Protein AF-A0A804ISA5-F1 (afdb_monomer_lite)

pLDDT: mean 75.14, std 22.63, range [24.62, 97.81]

Foldseek 3Di:
DDDDDDPDDPDPPDDPVVVVVVVVVVVVVVVVQVQWDWDDDPPAIFIARLLVRDTHRDPVSVVVVCPDPVNVLLVVLCVQFAVFPDHDPFFQSHNHDDPPPPPCPVPPPDDDDDDDDDDDDDDDDDDDDDDDQDLDPPPDFWAWAFQAQFAHDGGTFIWGFFAKWFWKWKWWQDPVDNDIDTFKIKTFGPTHPCVVCCVVPVFPAAAQKAKEKEFDDCGTQDHDDPPPDDDPDPDRDHRGIWIFMARSSQSYTLCCLVDNNNHGDTHRPQLLRLLQRLLVVQCVVVVVVVVPDDDDPVCVVVVQATRPGRGDLPRRGGSPPPPDPDGDDRSHDVVVSVVSSVQSVVQQVVCSNPNDRDSGHMGIGGHDDPDDPPTDMDMGTDHMHTYIYGDPPPDD

Structure (mmCIF, N/CA/C/O backbone):
data_AF-A0A804ISA5-F1
#
_entry.id   AF-A0A804ISA5-F1
#
loop_
_atom_site.group_PDB
_atom_site.id
_atom_site.type_symbol
_atom_site.label_atom_id
_atom_site.label_alt_id
_atom_site.label_comp_id
_atom_site.label_asym_id
_atom_site.label_entity_id
_atom_site.label_seq_id
_atom_site.pdbx_PDB_ins_code
_atom_site.Cartn_x
_atom_site.Cartn_y
_atom_site.Cartn_z
_atom_site.occupancy
_atom_site.B_iso_or_equiv
_atom_site.auth_seq_id
_atom_site.auth_comp_id
_atom_site.auth_asym_id
_atom_site.auth_atom_id
_atom_site.pdbx_PDB_model_num
ATOM 1 N N . MET A 1 1 ? -34.799 -19.042 -52.349 1.00 34.47 1 MET A N 1
ATOM 2 C CA . MET A 1 1 ? -33.355 -19.333 -52.238 1.00 34.47 1 MET A CA 1
ATOM 3 C C . MET A 1 1 ? -32.809 -18.493 -51.102 1.00 34.47 1 MET A C 1
ATOM 5 O O . MET A 1 1 ? -33.035 -17.293 -51.089 1.00 34.47 1 MET A O 1
ATOM 9 N N . ILE A 1 2 ? -32.229 -19.155 -50.106 1.00 33.44 2 ILE A N 1
ATOM 10 C CA . ILE A 1 2 ? -31.793 -18.589 -48.827 1.00 33.44 2 ILE A CA 1
ATOM 11 C C . ILE A 1 2 ? -30.386 -18.013 -49.010 1.00 33.44 2 ILE A C 1
ATOM 13 O O . ILE A 1 2 ? -29.462 -18.760 -49.329 1.00 33.44 2 ILE A O 1
ATOM 17 N N . GLY A 1 3 ? -30.224 -16.706 -48.801 1.00 30.75 3 GLY A N 1
ATOM 18 C CA . GLY A 1 3 ? -28.917 -16.074 -48.639 1.00 30.75 3 GLY A CA 1
ATOM 19 C C . GLY A 1 3 ? -28.395 -16.344 -47.230 1.00 30.75 3 GLY A C 1
ATOM 20 O O . GLY A 1 3 ? -28.903 -15.789 -46.261 1.00 30.75 3 GLY A O 1
ATOM 21 N N . ARG A 1 4 ? -27.412 -17.240 -47.110 1.00 35.12 4 ARG A N 1
ATOM 22 C CA . ARG A 1 4 ? -26.600 -17.407 -45.898 1.00 35.12 4 ARG A CA 1
ATOM 23 C C . ARG A 1 4 ? -25.510 -16.339 -45.911 1.00 35.12 4 ARG A C 1
ATOM 25 O O . ARG A 1 4 ? -24.506 -16.515 -46.591 1.00 35.12 4 ARG A O 1
ATOM 32 N N . GLU A 1 5 ? -25.681 -15.274 -45.139 1.00 32.94 5 GLU A N 1
ATOM 33 C CA . GLU A 1 5 ? -24.549 -14.444 -44.727 1.00 32.94 5 GLU A CA 1
ATOM 34 C C . GLU A 1 5 ? -23.906 -15.077 -43.490 1.00 32.94 5 GLU A C 1
ATOM 36 O O . GLU A 1 5 ? -24.497 -15.205 -42.417 1.00 32.94 5 GLU A O 1
ATOM 41 N N . SER A 1 6 ? -22.687 -15.566 -43.687 1.00 31.91 6 SER A N 1
ATOM 42 C CA . SER A 1 6 ? -21.824 -16.137 -42.666 1.00 31.91 6 SER A CA 1
ATOM 43 C C . SER A 1 6 ? -21.342 -15.048 -41.706 1.00 31.91 6 SER A C 1
ATOM 45 O O . SER A 1 6 ? -20.479 -14.242 -42.055 1.00 31.91 6 SER A O 1
ATOM 47 N N . ASN A 1 7 ? -21.851 -15.070 -40.472 1.00 32.19 7 ASN A N 1
ATOM 48 C CA . ASN A 1 7 ? -21.238 -14.405 -39.322 1.00 32.19 7 ASN A CA 1
ATOM 49 C C . ASN A 1 7 ? -19.892 -15.081 -39.005 1.00 32.19 7 ASN A C 1
ATOM 51 O O . ASN A 1 7 ? -19.814 -16.006 -38.194 1.00 32.19 7 ASN A O 1
ATOM 55 N N . LEU A 1 8 ? -18.823 -14.633 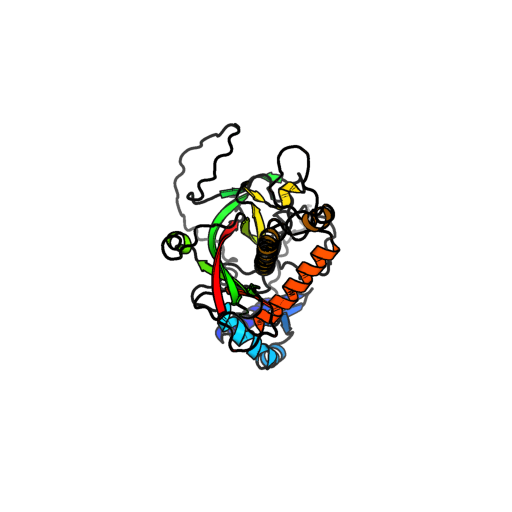-39.663 1.00 35.69 8 LEU A N 1
ATOM 56 C CA . LEU A 1 8 ? -17.456 -14.925 -39.244 1.00 35.69 8 LEU A CA 1
ATOM 57 C C . LEU A 1 8 ? -17.176 -14.126 -37.969 1.00 35.69 8 LEU A C 1
ATOM 59 O O . LEU A 1 8 ? -17.012 -12.905 -37.994 1.00 35.69 8 LEU A O 1
ATOM 63 N N . ARG A 1 9 ? -17.150 -14.841 -36.839 1.00 35.44 9 ARG A N 1
ATOM 64 C CA . ARG A 1 9 ? -16.568 -14.366 -35.582 1.00 35.44 9 ARG A CA 1
ATOM 65 C C . ARG A 1 9 ? -15.172 -13.820 -35.896 1.00 35.44 9 ARG A C 1
ATOM 67 O O . ARG A 1 9 ? -14.316 -14.566 -36.358 1.00 35.44 9 ARG A O 1
ATOM 74 N N . LYS A 1 10 ? -14.951 -12.522 -35.668 1.00 34.47 10 LYS A N 1
ATOM 75 C CA . LYS A 1 10 ? -13.607 -11.937 -35.649 1.00 34.47 10 LYS A CA 1
ATOM 76 C C . LYS A 1 10 ? -12.851 -12.562 -34.479 1.00 34.47 10 LYS A C 1
ATOM 78 O O . LYS A 1 10 ? -13.008 -12.125 -33.343 1.00 34.47 10 LYS A O 1
ATOM 83 N N . GLU A 1 11 ? -12.070 -13.596 -34.764 1.00 36.25 11 GLU A N 1
ATOM 84 C CA . GLU A 1 11 ? -10.953 -13.993 -33.913 1.00 36.25 11 GLU A CA 1
ATOM 85 C C . GLU A 1 11 ? -10.080 -12.752 -33.682 1.00 36.25 11 GLU A C 1
ATOM 87 O O . GLU A 1 11 ? -9.824 -11.971 -34.606 1.00 36.25 11 GLU A O 1
ATOM 92 N N . ALA A 1 12 ? -9.714 -12.503 -32.425 1.00 44.16 12 ALA A N 1
ATOM 93 C CA . ALA A 1 12 ? -8.903 -11.356 -32.055 1.00 44.16 12 ALA A CA 1
ATOM 94 C C . ALA A 1 12 ? -7.559 -11.452 -32.789 1.00 44.16 12 ALA A C 1
ATOM 96 O O . ALA A 1 12 ? -6.739 -12.312 -32.482 1.00 44.16 12 ALA A O 1
ATOM 97 N N . ALA A 1 13 ? -7.347 -10.594 -33.789 1.00 48.31 13 ALA A N 1
ATOM 98 C CA . ALA A 1 13 ? -6.086 -10.538 -34.512 1.00 48.31 13 ALA A CA 1
ATOM 99 C C . ALA A 1 13 ? -4.946 -10.311 -33.508 1.00 48.31 13 ALA A C 1
ATOM 101 O O . ALA A 1 13 ? -4.895 -9.273 -32.843 1.00 48.31 13 ALA A O 1
ATOM 102 N N . VAL A 1 14 ? -4.051 -11.294 -33.387 1.00 58.16 14 VAL A N 1
ATOM 103 C CA . VAL A 1 14 ? -2.863 -11.219 -32.533 1.00 58.16 14 VAL A CA 1
ATOM 104 C C . VAL A 1 14 ? -2.056 -9.991 -32.948 1.00 58.16 14 VAL A C 1
ATOM 106 O O . VAL A 1 14 ? -1.577 -9.892 -34.080 1.00 58.16 14 VAL A O 1
ATOM 109 N N . ASN A 1 15 ? -1.928 -9.019 -32.046 1.00 73.75 15 ASN A N 1
ATOM 110 C CA . ASN A 1 15 ? -1.209 -7.790 -32.338 1.00 73.75 15 ASN A CA 1
ATOM 111 C C . ASN A 1 15 ? 0.300 -8.081 -32.351 1.00 73.75 15 ASN A C 1
ATOM 113 O O . ASN A 1 15 ? 0.932 -8.186 -31.302 1.00 73.75 15 ASN A O 1
ATOM 117 N N . LEU A 1 16 ? 0.890 -8.207 -33.543 1.00 77.56 16 LEU A N 1
ATOM 118 C CA . LEU A 1 16 ? 2.320 -8.497 -33.728 1.00 77.56 16 LEU A CA 1
ATOM 119 C C . LEU A 1 16 ? 3.235 -7.526 -32.959 1.00 77.56 16 LEU A C 1
ATOM 121 O O . LEU A 1 16 ? 4.287 -7.932 -32.467 1.00 77.56 16 LEU A O 1
ATOM 125 N N . SER A 1 17 ? 2.823 -6.262 -32.799 1.00 77.69 17 SER A N 1
ATOM 126 C CA . SER A 1 17 ? 3.572 -5.271 -32.017 1.00 77.69 17 SER A CA 1
ATOM 127 C C . SER A 1 17 ? 3.585 -5.595 -30.523 1.00 77.69 17 SER A C 1
ATOM 129 O O . SER A 1 17 ? 4.571 -5.314 -29.846 1.00 77.69 17 SER A O 1
ATOM 131 N N . GLU A 1 18 ? 2.501 -6.163 -30.001 1.00 80.00 18 GLU A N 1
ATOM 132 C CA . GLU A 1 18 ? 2.393 -6.577 -28.603 1.00 80.00 18 GLU A CA 1
ATOM 133 C C . GLU A 1 18 ? 3.248 -7.814 -28.342 1.00 80.00 18 GLU A C 1
ATOM 135 O O . GLU A 1 18 ? 4.041 -7.820 -27.407 1.00 80.00 18 GLU A O 1
ATOM 140 N N . VAL A 1 19 ? 3.197 -8.803 -29.239 1.00 83.25 19 VAL A N 1
ATOM 141 C CA . VAL A 1 19 ? 4.047 -10.002 -29.160 1.00 83.25 19 VAL A CA 1
ATOM 142 C C . VAL A 1 19 ? 5.536 -9.631 -29.188 1.00 83.25 19 VAL A C 1
ATOM 144 O O . VAL A 1 19 ? 6.325 -10.146 -28.387 1.00 83.25 19 VAL A O 1
ATOM 147 N N . ALA A 1 20 ? 5.929 -8.702 -30.065 1.00 85.62 20 ALA A N 1
ATOM 148 C CA . ALA A 1 20 ? 7.300 -8.205 -30.141 1.00 85.62 20 ALA A CA 1
ATOM 149 C C . ALA A 1 20 ? 7.724 -7.493 -28.843 1.00 85.62 20 ALA A C 1
ATOM 151 O O . ALA A 1 20 ? 8.783 -7.801 -28.290 1.00 85.62 20 ALA A O 1
ATOM 152 N N . ALA A 1 21 ? 6.881 -6.598 -28.315 1.00 86.12 21 ALA A N 1
ATOM 153 C CA . ALA A 1 21 ? 7.146 -5.900 -27.058 1.00 86.12 21 ALA A CA 1
ATOM 154 C C . ALA A 1 21 ? 7.262 -6.873 -25.872 1.00 86.12 21 ALA A C 1
ATOM 156 O O . ALA A 1 21 ? 8.199 -6.765 -25.082 1.00 86.12 21 ALA A O 1
ATOM 157 N N . SER A 1 22 ? 6.369 -7.864 -25.768 1.00 87.06 22 SER A N 1
ATOM 158 C CA . SER A 1 22 ? 6.408 -8.897 -24.724 1.00 87.06 22 SER A CA 1
ATOM 159 C C . SER A 1 22 ? 7.664 -9.760 -24.811 1.00 87.06 22 SER A C 1
ATOM 161 O O . SER A 1 22 ? 8.284 -10.067 -23.792 1.00 87.06 22 SER A O 1
ATOM 163 N N . THR A 1 23 ? 8.086 -10.116 -26.025 1.00 89.25 23 THR A N 1
ATOM 164 C CA . THR A 1 23 ? 9.347 -10.837 -26.246 1.00 89.25 23 THR A CA 1
ATOM 165 C C . THR A 1 23 ? 10.539 -10.016 -25.767 1.00 89.25 23 THR A C 1
ATOM 167 O O . THR A 1 23 ? 11.439 -10.547 -25.114 1.00 89.25 23 THR A O 1
ATOM 170 N N . GLN A 1 24 ? 10.530 -8.713 -26.039 1.00 90.38 24 GLN A N 1
ATOM 171 C CA . GLN A 1 24 ? 11.601 -7.826 -25.615 1.00 90.38 24 GLN A CA 1
ATOM 172 C C . GLN A 1 24 ? 11.627 -7.625 -24.100 1.00 90.38 24 GLN A C 1
ATOM 174 O O . GLN A 1 24 ? 12.695 -7.697 -23.492 1.00 90.38 24 GLN A O 1
ATOM 179 N N . LEU A 1 25 ? 10.459 -7.466 -23.469 1.00 91.75 25 LEU A N 1
ATOM 180 C CA . LEU A 1 25 ? 10.345 -7.378 -22.014 1.00 91.75 25 LEU A CA 1
ATOM 181 C C . LEU A 1 25 ? 10.981 -8.593 -21.327 1.00 91.75 25 LEU A C 1
ATOM 183 O O . LEU A 1 25 ? 11.711 -8.434 -20.351 1.00 91.75 25 LEU A O 1
ATOM 187 N N . ARG A 1 26 ? 10.753 -9.803 -21.852 1.00 90.12 26 ARG A N 1
ATOM 188 C CA . ARG A 1 26 ? 11.353 -11.029 -21.303 1.00 90.12 26 ARG A CA 1
ATOM 189 C C . ARG A 1 26 ? 12.875 -10.985 -21.334 1.00 90.12 26 ARG A C 1
ATOM 191 O O . ARG A 1 26 ? 13.499 -11.294 -20.324 1.00 90.12 26 ARG A O 1
ATOM 198 N N . LYS A 1 27 ? 13.469 -10.550 -22.449 1.00 92.00 27 LYS A N 1
ATOM 199 C CA . LYS A 1 27 ? 14.929 -10.386 -22.564 1.00 92.00 27 LYS A CA 1
ATOM 200 C C . LYS A 1 27 ? 15.459 -9.356 -21.567 1.00 92.00 27 LYS A C 1
ATOM 202 O O . LYS A 1 27 ? 16.447 -9.615 -20.892 1.00 92.00 27 LYS A O 1
ATOM 207 N N . ILE A 1 28 ? 14.775 -8.219 -21.430 1.00 92.19 28 ILE A N 1
ATOM 208 C CA . ILE A 1 28 ? 15.120 -7.174 -20.455 1.00 92.19 28 ILE A CA 1
ATOM 209 C C . ILE A 1 28 ? 15.079 -7.736 -19.025 1.00 92.19 28 ILE A C 1
ATOM 211 O O . ILE A 1 28 ? 16.024 -7.567 -18.259 1.00 92.19 28 ILE A O 1
ATOM 215 N N . ARG A 1 29 ? 14.032 -8.477 -18.654 1.00 90.19 29 ARG A N 1
ATOM 216 C CA . ARG A 1 29 ? 13.926 -9.070 -17.312 1.00 90.19 29 ARG A CA 1
ATOM 217 C C . ARG A 1 29 ? 14.967 -10.159 -17.054 1.00 90.19 29 ARG A C 1
ATOM 219 O O . ARG A 1 29 ? 15.499 -10.218 -15.950 1.00 90.19 29 ARG A O 1
ATOM 226 N N . GLN A 1 30 ? 15.325 -10.952 -18.065 1.00 89.31 30 GLN A N 1
ATOM 227 C CA . GLN A 1 30 ? 16.426 -11.924 -17.980 1.00 89.31 30 GLN A CA 1
ATOM 228 C C . GLN A 1 30 ? 17.785 -11.262 -17.705 1.00 89.31 30 GLN A C 1
ATOM 230 O O . GLN A 1 30 ? 18.652 -11.885 -17.103 1.00 89.31 30 GLN A O 1
ATOM 235 N N . GLN A 1 31 ? 17.961 -9.990 -18.074 1.00 90.44 31 GLN A N 1
ATOM 236 C CA . GLN A 1 31 ? 19.146 -9.198 -17.719 1.00 90.44 31 GLN A CA 1
ATOM 237 C C . GLN A 1 31 ? 19.101 -8.647 -16.277 1.00 90.44 31 GLN A C 1
ATOM 239 O O . GLN A 1 31 ? 19.997 -7.911 -15.869 1.00 90.44 31 GLN A O 1
ATOM 244 N N . GLY A 1 32 ? 18.072 -8.981 -15.490 1.00 88.94 32 GLY A N 1
ATOM 245 C CA . GLY A 1 32 ? 17.916 -8.565 -14.091 1.00 88.94 32 GLY A CA 1
ATOM 246 C C . GLY A 1 32 ? 17.024 -7.338 -13.879 1.00 88.94 32 GLY A C 1
ATOM 247 O O . GLY A 1 32 ? 16.851 -6.890 -12.744 1.00 88.94 32 GLY A O 1
ATOM 248 N N . TYR A 1 33 ? 16.413 -6.796 -14.935 1.00 91.88 33 TYR A N 1
ATOM 249 C CA . TYR A 1 33 ? 15.496 -5.652 -14.858 1.00 91.88 33 TYR A CA 1
ATOM 250 C C . TYR A 1 33 ? 14.050 -6.090 -14.554 1.00 91.88 33 TYR A C 1
ATOM 252 O O . TYR A 1 33 ? 13.117 -5.754 -15.280 1.00 91.88 33 TYR A O 1
ATOM 260 N N . VAL A 1 34 ? 13.859 -6.863 -13.479 1.00 89.00 34 VAL A N 1
ATOM 261 C CA . VAL A 1 34 ? 12.567 -7.479 -13.086 1.00 89.00 34 VAL A CA 1
ATOM 262 C C . VAL A 1 34 ? 11.446 -6.474 -12.788 1.00 89.00 34 VAL A C 1
ATOM 264 O O . VAL A 1 34 ? 10.274 -6.792 -12.933 1.00 89.00 34 VAL A O 1
ATOM 267 N N . TYR A 1 35 ? 11.811 -5.244 -12.441 1.00 90.44 35 TYR A N 1
ATOM 268 C CA . TYR A 1 35 ? 10.925 -4.119 -12.120 1.00 90.44 35 TYR A CA 1
ATOM 269 C C . TYR A 1 35 ? 10.508 -3.290 -13.351 1.00 90.44 35 TYR A C 1
ATOM 271 O O . TYR A 1 35 ? 10.022 -2.163 -13.217 1.00 90.44 35 TYR A O 1
ATOM 279 N N . VAL A 1 36 ? 10.773 -3.794 -14.558 1.00 92.50 36 VAL A N 1
ATOM 280 C CA . VAL A 1 36 ? 10.254 -3.230 -15.806 1.00 92.50 36 VAL A CA 1
ATOM 281 C C . VAL A 1 36 ? 9.032 -4.036 -16.219 1.00 92.50 36 VAL A C 1
ATOM 283 O O . VAL A 1 36 ? 9.034 -5.265 -16.146 1.00 92.50 36 VAL A O 1
ATOM 286 N N . GLU A 1 37 ? 7.995 -3.355 -16.686 1.00 91.19 37 GLU A N 1
ATOM 287 C CA . GLU A 1 37 ? 6.797 -3.975 -17.249 1.00 91.19 37 GLU A CA 1
ATOM 288 C C . GLU A 1 37 ? 6.344 -3.253 -18.517 1.00 91.19 37 GLU A C 1
ATOM 290 O O . GLU A 1 37 ? 6.890 -2.211 -18.881 1.00 91.19 37 GLU A O 1
ATOM 295 N N . LEU A 1 38 ? 5.352 -3.810 -19.206 1.00 89.94 38 LEU A N 1
ATOM 296 C CA . LEU A 1 38 ? 4.682 -3.123 -20.303 1.00 89.94 38 LEU A CA 1
ATOM 297 C C . LEU A 1 38 ? 3.390 -2.500 -19.789 1.00 89.94 38 LEU A C 1
ATOM 299 O O . LEU A 1 38 ? 2.579 -3.176 -19.160 1.00 89.94 38 LEU A O 1
ATOM 303 N N . ARG A 1 39 ? 3.170 -1.226 -20.109 1.00 87.62 39 ARG A N 1
ATOM 304 C CA . ARG A 1 39 ? 1.892 -0.549 -19.876 1.00 87.62 39 ARG A CA 1
ATOM 305 C C . ARG A 1 39 ? 1.284 -0.096 -21.186 1.00 87.62 39 ARG A C 1
ATOM 307 O O . ARG A 1 39 ? 1.991 0.282 -22.120 1.00 87.62 39 ARG A O 1
ATOM 314 N N . ARG A 1 40 ? -0.046 -0.121 -21.241 1.00 81.56 40 ARG A N 1
ATOM 315 C CA . ARG A 1 40 ? -0.819 0.382 -22.374 1.00 81.56 40 ARG A CA 1
ATOM 316 C C . ARG A 1 40 ? -1.413 1.739 -22.015 1.00 81.56 40 ARG A C 1
ATOM 318 O O . ARG A 1 40 ? -2.125 1.856 -21.026 1.00 81.56 40 ARG A O 1
ATOM 325 N N . VAL A 1 41 ? -1.137 2.742 -22.843 1.00 71.19 41 VAL A N 1
ATOM 326 C CA . VAL A 1 41 ? -1.784 4.058 -22.796 1.00 71.19 41 VAL A CA 1
ATOM 327 C C . VAL A 1 41 ? -2.472 4.265 -24.143 1.00 71.19 41 VAL A C 1
ATOM 329 O O . VAL A 1 41 ? -1.822 4.451 -25.178 1.00 71.19 41 VAL A O 1
ATOM 332 N N . GLY A 1 42 ? -3.800 4.132 -24.158 1.00 73.00 42 GLY A N 1
ATOM 333 C CA . GLY A 1 42 ? -4.589 4.089 -25.389 1.00 73.00 42 GLY A CA 1
ATOM 334 C C . GLY A 1 42 ? -4.163 2.931 -26.299 1.00 73.00 42 GLY A C 1
ATOM 335 O O . GLY A 1 42 ? -4.249 1.763 -25.929 1.00 73.00 42 GLY A O 1
ATOM 336 N N . ARG A 1 43 ? -3.679 3.247 -27.507 1.00 74.81 43 ARG A N 1
ATOM 337 C CA . ARG A 1 43 ? -3.187 2.248 -28.480 1.00 74.81 43 ARG A CA 1
ATOM 338 C C . ARG A 1 43 ? -1.683 1.978 -28.397 1.00 74.81 43 ARG A C 1
ATOM 340 O O . ARG A 1 43 ? -1.185 1.144 -29.146 1.00 74.81 43 ARG A O 1
ATOM 347 N N . ARG A 1 44 ? -0.948 2.700 -27.548 1.00 79.69 44 ARG A N 1
ATOM 348 C CA . ARG A 1 44 ? 0.514 2.598 -27.462 1.00 79.69 44 ARG A CA 1
ATOM 349 C C . ARG A 1 44 ? 0.913 1.746 -26.269 1.00 79.69 44 ARG A C 1
ATOM 351 O O . ARG A 1 44 ? 0.358 1.895 -25.183 1.00 79.69 44 ARG A O 1
ATOM 358 N N . ILE A 1 45 ? 1.891 0.878 -26.488 1.00 86.56 45 ILE A N 1
ATOM 359 C CA . ILE A 1 45 ? 2.550 0.107 -25.438 1.00 86.56 45 ILE A CA 1
ATOM 360 C C . ILE A 1 45 ? 3.889 0.787 -25.148 1.00 86.56 45 ILE A C 1
ATOM 362 O O . ILE A 1 45 ? 4.612 1.143 -26.079 1.00 86.56 45 ILE A O 1
ATOM 366 N N . SER A 1 46 ? 4.211 0.984 -23.875 1.00 90.81 46 SER A N 1
ATOM 367 C CA . SER A 1 46 ? 5.507 1.489 -23.426 1.00 90.81 46 SER A CA 1
ATOM 368 C C . SER A 1 46 ? 6.106 0.558 -22.382 1.00 90.81 46 SER A C 1
ATOM 370 O O . SER A 1 46 ? 5.386 -0.096 -21.625 1.00 90.81 46 SER A O 1
ATOM 372 N N . PHE A 1 47 ? 7.436 0.511 -22.330 1.00 93.12 47 PHE A N 1
ATOM 373 C CA . PHE A 1 47 ? 8.114 -0.015 -21.154 1.00 93.12 47 PHE A CA 1
ATOM 374 C C . PHE A 1 47 ? 7.857 0.935 -19.992 1.00 93.12 47 PHE A C 1
ATOM 376 O O . PHE A 1 47 ? 7.795 2.146 -20.177 1.00 93.12 47 PHE A O 1
ATOM 383 N N . PHE A 1 48 ? 7.724 0.411 -18.789 1.00 92.38 48 PHE A N 1
ATOM 384 C CA . PHE A 1 48 ? 7.477 1.205 -17.604 1.00 92.38 48 PHE A CA 1
ATOM 385 C C . PHE A 1 48 ? 8.409 0.749 -16.495 1.00 92.38 48 PHE A C 1
ATOM 387 O O . PHE A 1 48 ? 8.434 -0.428 -16.141 1.00 92.38 48 PHE A O 1
ATOM 394 N N . CYS A 1 49 ? 9.196 1.681 -15.963 1.00 93.50 49 CYS A N 1
ATOM 395 C CA . CYS A 1 49 ? 10.038 1.421 -14.806 1.00 93.50 49 CYS A CA 1
ATOM 396 C C . CYS A 1 49 ? 9.212 1.643 -13.539 1.00 93.50 49 CYS A C 1
ATOM 398 O O . CYS A 1 49 ? 8.903 2.790 -13.214 1.00 93.50 49 CYS A O 1
ATOM 400 N N . ILE A 1 50 ? 8.887 0.565 -12.821 1.00 90.50 50 ILE A N 1
ATOM 401 C CA . ILE A 1 50 ? 8.075 0.615 -11.594 1.00 90.50 50 ILE A CA 1
ATOM 402 C C . ILE A 1 50 ? 8.802 1.419 -10.513 1.00 90.50 50 ILE A C 1
ATOM 404 O O . ILE A 1 50 ? 8.229 2.331 -9.930 1.00 90.50 50 ILE A O 1
ATOM 408 N N . LEU A 1 51 ? 10.111 1.194 -10.344 1.00 90.56 51 LEU A N 1
ATOM 409 C CA . LEU A 1 51 ? 10.919 1.911 -9.348 1.00 90.56 51 LEU A CA 1
ATOM 410 C C . LEU A 1 51 ? 10.905 3.426 -9.541 1.00 90.56 51 LEU A C 1
ATOM 412 O O . LEU A 1 51 ? 11.007 4.177 -8.573 1.00 90.56 51 LEU A O 1
ATOM 416 N N . CYS A 1 52 ? 10.832 3.875 -10.795 1.00 90.94 52 CYS A N 1
ATOM 417 C CA . CYS A 1 52 ? 10.858 5.291 -11.123 1.00 90.94 52 CYS A CA 1
ATOM 418 C C . CYS A 1 52 ? 9.494 5.885 -11.455 1.00 90.94 52 CYS A C 1
ATOM 420 O O . CYS A 1 52 ? 9.417 7.101 -11.640 1.00 90.94 52 CYS A O 1
ATOM 422 N N . LEU A 1 53 ? 8.463 5.048 -11.561 1.00 88.75 53 LEU A N 1
ATOM 423 C CA . LEU A 1 53 ? 7.140 5.400 -12.061 1.00 88.75 53 LEU A CA 1
ATOM 424 C C . LEU A 1 53 ? 7.203 6.155 -13.402 1.00 88.75 53 LEU A C 1
ATOM 426 O O . LEU A 1 53 ? 6.536 7.167 -13.595 1.00 88.75 53 LEU A O 1
ATOM 430 N N . THR A 1 54 ? 8.066 5.703 -14.319 1.00 91.31 54 THR A N 1
ATOM 431 C CA . THR A 1 54 ? 8.383 6.428 -15.563 1.00 91.31 54 THR A CA 1
ATOM 432 C C . THR A 1 54 ? 8.150 5.557 -16.806 1.00 91.31 54 THR A C 1
ATOM 434 O O . THR A 1 54 ? 8.765 4.489 -16.910 1.00 91.31 54 THR A O 1
ATOM 437 N N . PRO A 1 55 ? 7.326 6.001 -17.781 1.00 92.75 55 PRO A N 1
ATOM 438 C CA . PRO A 1 55 ? 7.195 5.330 -19.071 1.00 92.75 55 PRO A CA 1
ATOM 439 C C . PRO A 1 55 ? 8.405 5.604 -19.981 1.00 92.75 55 PRO A C 1
ATOM 441 O O . PRO A 1 55 ? 8.921 6.716 -20.051 1.00 92.75 55 PRO A O 1
ATOM 444 N N . CYS A 1 56 ? 8.821 4.586 -20.727 1.00 94.06 56 CYS A N 1
ATOM 445 C CA . CYS A 1 56 ? 9.899 4.585 -21.709 1.00 94.06 56 CYS A CA 1
ATOM 446 C C . CYS A 1 56 ? 9.353 4.031 -23.037 1.00 94.06 56 CYS A C 1
ATOM 448 O O . CYS A 1 56 ? 9.006 2.855 -23.147 1.00 94.06 56 CYS A O 1
ATOM 450 N N . TYR A 1 57 ? 9.254 4.882 -24.058 1.00 90.75 57 TYR A N 1
ATOM 451 C CA . TYR A 1 57 ? 8.584 4.546 -25.326 1.00 90.75 57 TYR A CA 1
ATOM 452 C C . TYR A 1 57 ? 9.441 3.738 -26.309 1.00 90.75 57 TYR A C 1
ATOM 454 O O . TYR A 1 57 ? 8.952 3.326 -27.357 1.00 90.75 57 TYR A O 1
ATOM 462 N N . SER A 1 58 ? 10.713 3.509 -25.988 1.00 90.12 58 SER A N 1
ATOM 463 C CA . SER A 1 58 ? 11.604 2.646 -26.756 1.00 90.12 58 SER A CA 1
ATOM 464 C C . SER A 1 58 ? 12.627 1.983 -25.840 1.00 90.12 58 SER A C 1
ATOM 466 O O . SER A 1 58 ? 12.867 2.432 -24.717 1.00 90.12 58 SER A O 1
ATOM 468 N N . GLU A 1 59 ? 13.255 0.926 -26.343 1.00 91.12 59 GLU A N 1
ATOM 469 C CA . GLU A 1 59 ? 14.338 0.223 -25.660 1.00 91.12 59 GLU A CA 1
ATOM 470 C C . GLU A 1 59 ? 15.539 1.137 -25.379 1.00 91.12 59 GLU A C 1
ATOM 472 O O . GLU A 1 59 ? 16.068 1.146 -24.271 1.00 91.12 59 GLU A O 1
ATOM 477 N N . THR A 1 60 ? 15.935 1.967 -26.346 1.00 94.44 60 THR A N 1
ATOM 478 C CA . THR A 1 60 ? 17.034 2.924 -26.166 1.00 94.44 60 THR A CA 1
ATOM 479 C C . THR A 1 60 ? 16.741 3.896 -25.024 1.00 94.44 60 THR A C 1
ATOM 481 O O . THR A 1 60 ? 17.592 4.111 -24.164 1.00 94.44 60 THR A O 1
ATOM 484 N N . VAL A 1 61 ? 15.522 4.449 -24.980 1.00 95.56 61 VAL A N 1
ATOM 485 C CA . VAL A 1 61 ? 15.097 5.353 -23.900 1.00 95.56 61 VAL A CA 1
ATOM 486 C C . VAL A 1 61 ? 15.093 4.621 -22.560 1.00 95.56 61 VAL A C 1
ATOM 488 O O . VAL A 1 61 ? 15.559 5.178 -21.567 1.00 95.56 61 VAL A O 1
ATOM 491 N N . LEU A 1 62 ? 14.630 3.368 -22.536 1.00 96.31 62 LEU A N 1
ATOM 492 C CA . LEU A 1 62 ? 14.648 2.539 -21.336 1.00 96.31 62 LEU A CA 1
ATOM 493 C C . LEU A 1 62 ? 16.076 2.337 -20.816 1.00 96.31 62 LEU A C 1
ATOM 495 O O . LEU A 1 62 ? 16.326 2.596 -19.645 1.00 96.31 62 LEU A O 1
ATOM 499 N N . PHE A 1 63 ? 17.035 1.927 -21.645 1.00 96.38 63 PHE A N 1
ATOM 500 C CA . PHE A 1 63 ? 18.400 1.683 -21.164 1.00 96.38 63 PHE A CA 1
ATOM 501 C C . PHE A 1 63 ? 19.127 2.956 -20.731 1.00 96.38 63 PHE A C 1
ATOM 503 O O . PHE A 1 63 ? 19.843 2.935 -19.728 1.00 96.38 63 PHE A O 1
ATOM 510 N N . VAL A 1 64 ? 18.890 4.082 -21.411 1.00 97.19 64 VAL A N 1
ATOM 511 C CA . VAL A 1 64 ? 19.376 5.392 -20.950 1.00 97.19 64 VAL A CA 1
ATOM 512 C C . VAL A 1 64 ? 18.783 5.729 -19.579 1.00 97.19 64 VAL A C 1
ATOM 514 O O . VAL A 1 64 ? 19.518 6.122 -18.672 1.00 97.19 64 VAL A O 1
ATOM 517 N N . HIS A 1 65 ? 17.476 5.515 -19.392 1.00 97.31 65 HIS A N 1
ATOM 518 C CA . HIS A 1 65 ? 16.801 5.711 -18.108 1.00 97.31 65 HIS A CA 1
ATOM 519 C C . HIS A 1 65 ? 17.394 4.822 -17.001 1.00 97.31 65 HIS A C 1
ATOM 521 O O . HIS A 1 65 ? 17.765 5.324 -15.938 1.00 97.31 65 HIS A O 1
ATOM 527 N N . LEU A 1 66 ? 17.542 3.519 -17.262 1.00 96.75 66 LEU A N 1
ATOM 528 C CA . LEU A 1 66 ? 18.094 2.538 -16.321 1.00 96.75 66 LEU A CA 1
ATOM 529 C C . LEU A 1 66 ? 19.561 2.837 -15.958 1.00 96.75 66 LEU A C 1
ATOM 531 O O . LEU A 1 66 ? 20.005 2.537 -14.849 1.00 96.75 66 LEU A O 1
ATOM 535 N N . GLY A 1 67 ? 20.313 3.464 -16.865 1.00 96.31 67 GLY A N 1
ATOM 536 C CA . GLY A 1 67 ? 21.679 3.932 -16.623 1.00 96.31 67 GLY A CA 1
ATOM 537 C C . GLY A 1 67 ? 21.783 5.189 -15.747 1.00 96.31 67 GLY A C 1
ATOM 538 O O . GLY A 1 67 ? 22.876 5.502 -15.259 1.00 96.31 67 GLY A O 1
ATOM 539 N N . GLY A 1 68 ? 20.673 5.897 -15.517 1.00 96.69 68 GLY A N 1
ATOM 540 C CA . GLY A 1 68 ? 20.630 7.179 -14.818 1.00 96.69 68 GLY A CA 1
ATOM 541 C C . GLY A 1 68 ? 20.888 7.101 -13.307 1.00 96.69 68 GLY A C 1
ATOM 542 O O . GLY A 1 68 ? 20.564 6.125 -12.630 1.00 96.69 68 GLY A O 1
ATOM 543 N N . ASN A 1 69 ? 21.425 8.186 -12.738 1.00 94.75 69 ASN A N 1
ATOM 544 C CA . ASN A 1 69 ? 21.765 8.267 -11.308 1.00 94.75 69 ASN A CA 1
ATOM 545 C C . ASN A 1 69 ? 20.544 8.172 -10.383 1.00 94.75 69 ASN A C 1
ATOM 547 O O . ASN A 1 69 ? 20.631 7.612 -9.290 1.00 94.75 69 ASN A O 1
ATOM 551 N N . LEU A 1 70 ? 19.398 8.718 -10.800 1.00 91.00 70 LEU A N 1
ATOM 552 C CA . LEU A 1 70 ? 18.158 8.599 -10.032 1.00 91.00 70 LEU A CA 1
ATOM 553 C C . LEU A 1 70 ? 17.696 7.139 -9.956 1.00 91.00 70 LEU A C 1
ATOM 555 O O . LEU A 1 70 ? 17.381 6.661 -8.867 1.00 91.00 70 LEU A O 1
ATOM 559 N N . HIS A 1 71 ? 17.724 6.430 -11.088 1.00 94.81 71 HIS A N 1
ATOM 560 C CA . HIS A 1 71 ? 17.365 5.016 -11.155 1.00 94.81 71 HIS A CA 1
ATOM 561 C C . HIS A 1 71 ? 18.276 4.165 -10.275 1.00 94.81 71 HIS A C 1
ATOM 563 O O . HIS A 1 71 ? 17.790 3.400 -9.451 1.00 94.81 71 HIS A O 1
ATOM 569 N N . LYS A 1 72 ? 19.598 4.353 -10.372 1.00 94.44 72 LYS A N 1
ATOM 570 C CA . LYS A 1 72 ? 20.579 3.629 -9.546 1.00 94.44 72 LYS A CA 1
ATOM 571 C C . LYS A 1 72 ? 20.323 3.792 -8.045 1.00 94.44 72 LYS A C 1
ATOM 573 O O . LYS A 1 72 ? 20.375 2.804 -7.318 1.00 94.44 72 LYS A O 1
ATOM 578 N N . ARG A 1 73 ? 20.003 5.009 -7.588 1.00 90.31 73 ARG A N 1
ATOM 579 C CA . ARG A 1 73 ? 19.659 5.273 -6.178 1.00 90.31 73 ARG A CA 1
ATOM 580 C C . ARG A 1 73 ? 18.374 4.557 -5.756 1.00 90.31 73 ARG A C 1
ATOM 582 O O . ARG A 1 73 ? 18.374 3.866 -4.745 1.00 90.31 73 ARG A O 1
ATOM 589 N N . ARG A 1 74 ? 17.308 4.660 -6.557 1.00 90.94 74 ARG A N 1
ATOM 590 C CA . ARG A 1 74 ? 16.029 3.972 -6.294 1.00 90.94 74 ARG A CA 1
ATOM 591 C C . ARG A 1 74 ? 16.182 2.449 -6.311 1.00 90.94 74 ARG A C 1
ATOM 593 O O . ARG A 1 74 ? 15.629 1.770 -5.456 1.00 90.94 74 ARG A O 1
ATOM 600 N N . LEU A 1 75 ? 16.989 1.918 -7.227 1.00 91.88 75 LEU A N 1
ATOM 601 C CA . LEU A 1 75 ? 17.330 0.500 -7.296 1.00 91.88 75 LEU A CA 1
ATOM 602 C C . LEU A 1 75 ? 18.098 0.027 -6.059 1.00 91.88 75 LEU A C 1
ATOM 604 O O . LEU A 1 75 ? 17.834 -1.071 -5.584 1.00 91.88 75 LEU A O 1
ATOM 608 N N . ALA A 1 76 ? 19.026 0.825 -5.530 1.00 90.38 76 ALA A N 1
ATOM 609 C CA . ALA A 1 76 ? 19.720 0.490 -4.288 1.00 90.38 76 ALA A CA 1
ATOM 610 C C . ALA A 1 76 ? 18.740 0.399 -3.104 1.00 90.38 76 ALA A C 1
ATOM 612 O O . ALA A 1 76 ? 18.750 -0.601 -2.388 1.00 90.38 76 ALA A O 1
ATOM 613 N N . GLY A 1 77 ? 17.834 1.375 -2.962 1.00 88.56 77 GLY A N 1
ATOM 614 C CA . GLY A 1 77 ? 16.781 1.347 -1.939 1.00 88.56 77 GLY A CA 1
ATOM 615 C C . GLY A 1 77 ? 15.824 0.158 -2.092 1.00 88.56 77 GLY A C 1
ATOM 616 O O . GLY A 1 77 ? 15.521 -0.531 -1.120 1.00 88.56 77 GLY A O 1
ATOM 617 N N . ALA A 1 78 ? 15.408 -0.153 -3.322 1.00 90.25 78 ALA A N 1
ATOM 618 C CA . ALA A 1 78 ? 14.548 -1.301 -3.608 1.00 90.25 78 ALA A CA 1
ATOM 619 C C . ALA A 1 78 ? 15.255 -2.644 -3.370 1.00 90.25 78 ALA A C 1
ATOM 621 O O . ALA A 1 78 ? 14.646 -3.576 -2.861 1.00 90.25 78 ALA A O 1
ATOM 622 N N . LYS A 1 79 ? 16.555 -2.756 -3.659 1.00 89.81 79 LYS A N 1
ATOM 623 C CA . LYS A 1 79 ? 17.336 -3.952 -3.307 1.00 89.81 79 LYS A CA 1
ATOM 624 C C . LYS A 1 79 ? 17.414 -4.167 -1.798 1.00 89.81 79 LYS A C 1
ATOM 626 O O . LYS A 1 79 ? 17.400 -5.309 -1.357 1.00 89.81 79 LYS A O 1
ATOM 631 N N . ALA A 1 80 ? 17.480 -3.082 -1.030 1.00 88.00 80 ALA A N 1
ATOM 632 C CA . ALA A 1 80 ? 17.513 -3.139 0.424 1.00 88.00 80 ALA A CA 1
ATOM 633 C C . ALA A 1 80 ? 16.163 -3.511 1.057 1.00 88.00 80 ALA A C 1
ATOM 635 O O . ALA A 1 80 ? 16.147 -4.099 2.131 1.00 88.00 80 ALA A O 1
ATOM 636 N N . THR A 1 81 ? 15.043 -3.162 0.414 1.00 90.94 81 THR A N 1
ATOM 637 C CA . THR A 1 81 ? 13.708 -3.252 1.034 1.00 90.94 81 THR A CA 1
ATOM 638 C C . THR A 1 81 ? 12.728 -4.164 0.308 1.00 90.94 81 THR A C 1
ATOM 640 O O . THR A 1 81 ? 11.916 -4.811 0.947 1.00 90.94 81 THR A O 1
ATOM 643 N N . LEU A 1 82 ? 12.776 -4.272 -1.014 1.00 90.25 82 LEU A N 1
ATOM 644 C CA . LEU A 1 82 ? 11.767 -4.985 -1.803 1.00 90.25 82 LEU A CA 1
ATOM 645 C C . LEU A 1 82 ? 12.274 -6.314 -2.373 1.00 90.25 82 LEU A C 1
ATOM 647 O O . LEU A 1 82 ? 11.460 -7.192 -2.640 1.00 90.25 82 LEU A O 1
ATOM 651 N N . PHE A 1 83 ? 13.587 -6.472 -2.597 1.00 87.94 83 PHE A N 1
ATOM 652 C CA . PHE A 1 83 ? 14.154 -7.637 -3.313 1.00 87.94 83 PHE A CA 1
ATOM 653 C C . PHE A 1 83 ? 14.801 -8.664 -2.371 1.00 87.94 83 PHE A C 1
ATOM 655 O O . PHE A 1 83 ? 15.754 -9.348 -2.747 1.00 87.94 83 PHE A O 1
ATOM 662 N N . GLY A 1 84 ? 14.326 -8.745 -1.128 1.00 82.81 84 GLY A N 1
ATOM 663 C CA . GLY A 1 84 ? 14.778 -9.745 -0.162 1.00 82.81 84 GLY A CA 1
ATOM 664 C C . GLY A 1 84 ? 14.365 -11.173 -0.542 1.00 82.81 84 GLY A C 1
ATOM 665 O O . GLY A 1 84 ? 13.606 -11.399 -1.482 1.00 82.81 84 GLY A O 1
ATOM 666 N N . ALA A 1 85 ? 14.854 -12.154 0.224 1.00 79.81 85 ALA A N 1
ATOM 667 C CA . ALA A 1 85 ? 14.660 -13.584 -0.056 1.00 79.81 85 ALA A CA 1
ATOM 668 C C . ALA A 1 85 ? 13.184 -14.030 -0.065 1.00 79.81 85 ALA A C 1
ATOM 670 O O . ALA A 1 85 ? 12.832 -14.998 -0.732 1.00 79.81 85 ALA A O 1
ATOM 671 N N . THR A 1 86 ? 12.327 -13.316 0.666 1.00 84.69 86 THR A N 1
ATOM 672 C CA . THR A 1 86 ? 10.880 -13.544 0.736 1.00 84.69 86 THR A CA 1
ATOM 673 C C . THR A 1 86 ? 10.155 -12.320 0.168 1.00 84.69 86 THR A C 1
ATOM 675 O O . THR A 1 86 ? 9.869 -11.389 0.929 1.00 84.69 86 THR A O 1
ATOM 678 N N . PRO A 1 87 ? 9.911 -12.249 -1.153 1.00 87.12 87 PRO A N 1
ATOM 679 C CA . PRO A 1 87 ? 9.213 -11.122 -1.763 1.00 87.12 87 PRO A CA 1
ATOM 680 C C . PRO A 1 87 ? 7.739 -11.074 -1.343 1.00 87.12 87 PRO A C 1
ATOM 682 O O . PRO A 1 87 ? 7.171 -12.053 -0.850 1.00 87.12 87 PRO A O 1
ATOM 685 N N . TRP A 1 88 ? 7.120 -9.913 -1.543 1.00 91.38 88 TRP A N 1
ATOM 686 C CA . TRP A 1 88 ? 5.684 -9.735 -1.343 1.00 91.38 88 TRP A CA 1
ATOM 687 C C . TRP A 1 88 ? 4.895 -10.554 -2.386 1.00 91.38 88 TRP A C 1
ATOM 689 O O . TRP A 1 88 ? 5.242 -10.501 -3.565 1.00 91.38 88 TRP A O 1
ATOM 699 N N . PRO A 1 89 ? 3.840 -11.298 -1.998 1.00 88.88 89 PRO A N 1
ATOM 700 C CA . PRO A 1 89 ? 3.128 -12.227 -2.887 1.00 88.88 89 PRO A CA 1
ATOM 701 C C . PRO A 1 89 ? 1.981 -11.562 -3.677 1.00 88.88 89 PRO A C 1
ATOM 703 O O . PRO A 1 89 ? 0.933 -12.173 -3.908 1.00 88.88 89 PRO A O 1
ATOM 706 N N . PHE A 1 90 ? 2.120 -10.277 -4.003 1.00 88.44 90 PHE A N 1
ATOM 707 C CA . PHE A 1 90 ? 1.130 -9.501 -4.749 1.00 88.44 90 PHE A CA 1
ATOM 708 C C . PHE A 1 90 ? 1.800 -8.385 -5.553 1.00 88.44 90 PHE A C 1
ATOM 710 O O . PHE A 1 90 ? 2.852 -7.872 -5.174 1.00 88.44 90 PHE A O 1
ATOM 717 N N . ASP A 1 91 ? 1.164 -8.013 -6.661 1.00 89.69 91 ASP A N 1
ATOM 718 C CA . ASP A 1 91 ? 1.650 -7.012 -7.612 1.00 89.69 91 ASP A CA 1
ATOM 719 C C . ASP A 1 91 ? 0.623 -5.892 -7.738 1.00 89.69 91 ASP A C 1
ATOM 721 O O . ASP A 1 91 ? -0.390 -6.060 -8.412 1.00 89.69 91 ASP A O 1
ATOM 725 N N . ASP A 1 92 ? 0.873 -4.755 -7.092 1.00 89.44 92 ASP A N 1
ATOM 726 C CA . ASP A 1 92 ? -0.042 -3.612 -7.132 1.00 89.44 92 ASP A CA 1
ATOM 727 C C . ASP A 1 92 ? 0.251 -2.642 -8.281 1.00 89.44 92 ASP A C 1
ATOM 729 O O . ASP A 1 92 ? -0.435 -1.632 -8.434 1.00 89.44 92 ASP A O 1
ATOM 733 N N . GLY A 1 93 ? 1.269 -2.929 -9.099 1.00 85.50 93 GLY A N 1
ATOM 734 C CA . GLY A 1 93 ? 1.681 -2.069 -10.199 1.00 85.50 93 GLY A CA 1
ATOM 735 C C . GLY A 1 93 ? 2.177 -0.687 -9.760 1.00 85.50 93 GLY A C 1
ATOM 736 O O . GLY A 1 93 ? 2.260 0.210 -10.597 1.00 85.50 93 GLY A O 1
ATOM 737 N N . VAL A 1 94 ? 2.507 -0.465 -8.487 1.00 86.44 94 VAL A N 1
ATOM 738 C CA . VAL A 1 94 ? 3.034 0.825 -8.008 1.00 86.44 94 VAL A CA 1
ATOM 739 C C . VAL A 1 94 ? 4.361 0.638 -7.300 1.00 86.44 94 VAL A C 1
ATOM 741 O O . VAL A 1 94 ? 5.362 1.219 -7.718 1.00 86.44 94 VAL A O 1
ATOM 744 N N . LEU A 1 95 ? 4.381 -0.179 -6.252 1.00 87.25 95 LEU A N 1
ATOM 745 C CA . LEU A 1 95 ? 5.582 -0.454 -5.464 1.00 87.25 95 LEU A CA 1
ATOM 746 C C . LEU A 1 95 ? 5.923 -1.938 -5.491 1.00 87.25 95 LEU A C 1
ATOM 748 O O . LEU A 1 95 ? 7.096 -2.300 -5.601 1.00 87.25 95 LEU A O 1
ATOM 752 N N . PHE A 1 96 ? 4.901 -2.783 -5.385 1.00 89.38 96 PHE A N 1
ATOM 753 C CA . PHE A 1 96 ? 5.060 -4.223 -5.380 1.00 89.38 96 PHE A CA 1
ATOM 754 C C . PHE A 1 96 ? 4.878 -4.766 -6.782 1.00 89.38 96 PHE A C 1
ATOM 756 O O . PHE A 1 96 ? 4.003 -4.332 -7.529 1.00 89.38 96 PHE A O 1
ATOM 763 N N . PHE A 1 97 ? 5.723 -5.725 -7.124 1.00 82.19 97 PHE A N 1
ATOM 764 C CA . PHE A 1 97 ? 5.673 -6.407 -8.397 1.00 82.19 97 PHE A CA 1
ATOM 765 C C . PHE A 1 97 ? 5.998 -7.877 -8.174 1.00 82.19 97 PHE A C 1
ATOM 767 O O . PHE A 1 97 ? 6.914 -8.214 -7.421 1.00 82.19 97 PHE A O 1
ATOM 774 N N . ASP A 1 98 ? 5.250 -8.740 -8.847 1.00 79.12 98 ASP A N 1
ATOM 775 C CA . ASP A 1 98 ? 5.461 -10.177 -8.818 1.00 79.12 98 ASP A CA 1
ATOM 776 C C . ASP A 1 98 ? 5.509 -10.691 -10.253 1.00 79.12 98 ASP A C 1
ATOM 778 O O . ASP A 1 98 ? 4.568 -10.557 -11.030 1.00 79.12 98 ASP A O 1
ATOM 782 N N . THR A 1 99 ? 6.646 -11.282 -10.609 1.00 64.75 99 THR A N 1
ATOM 783 C CA . THR A 1 99 ? 6.878 -11.816 -11.957 1.00 64.75 99 THR A CA 1
ATOM 784 C C . THR A 1 99 ? 6.500 -13.292 -12.080 1.00 64.75 99 THR A C 1
ATOM 786 O O . THR A 1 99 ? 6.558 -13.834 -13.183 1.00 64.75 99 THR A O 1
ATOM 789 N N . SER A 1 100 ? 6.097 -13.948 -10.983 1.00 63.38 100 SER A N 1
ATOM 790 C CA . SER A 1 100 ? 5.823 -15.389 -10.944 1.00 63.38 100 SER A CA 1
ATOM 791 C C . SER A 1 100 ? 4.588 -15.798 -11.761 1.00 63.38 100 SER A C 1
ATOM 793 O O . SER A 1 100 ? 4.568 -16.865 -12.379 1.00 63.38 100 SER A O 1
ATOM 795 N N . THR A 1 101 ? 3.580 -14.925 -11.833 1.00 52.84 101 THR A N 1
ATOM 796 C CA . THR A 1 101 ? 2.263 -15.219 -12.425 1.00 52.84 101 THR A CA 1
ATOM 797 C C . THR A 1 101 ? 2.178 -14.985 -13.938 1.00 52.84 101 THR A C 1
ATOM 799 O O . THR A 1 101 ? 1.229 -15.431 -14.582 1.00 52.84 101 THR A O 1
ATOM 802 N N . GLU A 1 102 ? 3.168 -14.329 -14.552 1.00 52.81 102 GLU A N 1
ATOM 803 C CA . GLU A 1 102 ? 3.127 -13.986 -15.984 1.00 52.81 102 GLU A CA 1
ATOM 804 C C . GLU A 1 102 ? 3.521 -15.150 -16.918 1.00 52.81 102 GLU A C 1
ATOM 806 O O . GLU A 1 102 ? 3.303 -15.089 -18.134 1.00 52.81 102 GLU A O 1
ATOM 811 N N . THR A 1 103 ? 4.093 -16.225 -16.370 1.00 42.44 103 THR A N 1
ATOM 812 C CA . THR A 1 103 ? 4.585 -17.383 -17.134 1.00 42.44 103 THR A CA 1
ATOM 813 C C . THR A 1 103 ? 3.460 -18.171 -17.828 1.00 42.44 103 THR A C 1
ATOM 815 O O .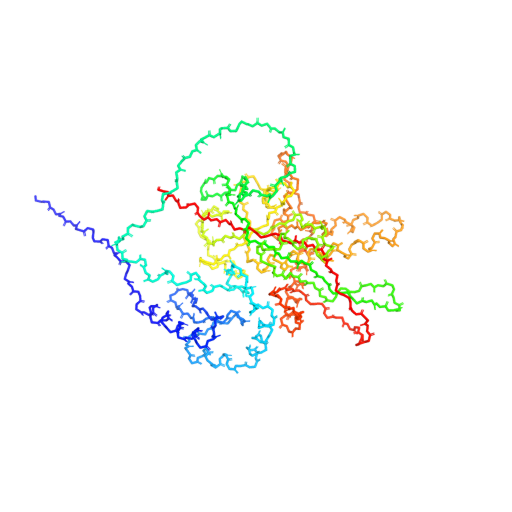 THR A 1 103 ? 3.686 -18.731 -18.901 1.00 42.44 103 THR A O 1
ATOM 818 N N . ASP A 1 104 ? 2.233 -18.134 -17.298 1.00 35.28 104 ASP A N 1
ATOM 819 C CA . ASP A 1 104 ? 1.096 -18.948 -17.768 1.00 35.28 104 ASP A CA 1
ATOM 820 C C . ASP A 1 104 ? 0.306 -18.343 -18.944 1.00 35.28 104 ASP A C 1
ATOM 822 O O . ASP A 1 104 ? -0.517 -19.008 -19.573 1.00 35.28 104 ASP A O 1
ATOM 826 N N . MET A 1 105 ? 0.548 -17.080 -19.302 1.00 40.75 105 MET A N 1
ATOM 827 C CA . MET A 1 105 ? -0.371 -16.329 -20.172 1.00 40.75 105 MET A CA 1
ATOM 828 C C . MET A 1 105 ? -0.066 -16.391 -21.674 1.00 40.75 105 MET A C 1
ATOM 830 O O . MET A 1 105 ? -0.826 -15.830 -22.456 1.00 40.75 105 MET A O 1
ATOM 834 N N . LEU A 1 106 ? 0.996 -17.086 -22.102 1.00 38.97 106 LEU A N 1
ATOM 835 C CA . LEU A 1 106 ? 1.228 -17.387 -23.529 1.00 38.97 106 LEU A CA 1
ATOM 836 C C . LEU A 1 106 ? 0.922 -18.844 -23.916 1.00 38.97 106 LEU A C 1
ATOM 838 O O . LEU A 1 106 ? 1.143 -19.213 -25.064 1.00 38.97 106 LEU A O 1
ATOM 842 N N . MET A 1 107 ? 0.428 -19.668 -22.987 1.00 33.69 107 MET A N 1
ATOM 843 C CA . MET A 1 107 ? 0.129 -21.088 -23.244 1.00 33.69 107 MET A CA 1
ATOM 844 C C . MET A 1 107 ? -1.376 -21.389 -23.350 1.00 33.69 107 MET A C 1
ATOM 846 O O . MET A 1 107 ? -1.756 -22.518 -23.648 1.00 33.69 107 MET A O 1
ATOM 850 N N . HIS A 1 108 ? -2.246 -20.395 -23.149 1.00 37.66 108 HIS A N 1
ATOM 851 C CA . HIS A 1 108 ? -3.699 -20.587 -23.064 1.00 37.66 108 HIS A CA 1
ATOM 852 C C . HIS A 1 108 ? -4.481 -20.432 -24.384 1.00 37.66 108 HIS A C 1
ATOM 854 O O . HIS A 1 108 ? -5.673 -20.162 -24.338 1.00 37.66 108 HIS A O 1
ATOM 860 N N . ASP A 1 109 ? -3.853 -20.703 -25.535 1.00 31.42 109 ASP A N 1
ATOM 861 C CA . ASP A 1 109 ? -4.546 -20.840 -26.835 1.00 31.42 109 ASP A CA 1
ATOM 862 C C . ASP A 1 109 ? -4.381 -22.239 -27.472 1.00 31.42 109 ASP A C 1
ATOM 864 O O . ASP A 1 109 ? -4.557 -22.416 -28.677 1.00 31.42 109 ASP A O 1
ATOM 868 N N . ALA A 1 110 ? -4.073 -23.274 -26.681 1.00 26.52 110 ALA A N 1
ATOM 869 C CA . ALA A 1 110 ? -4.091 -24.663 -27.152 1.00 26.52 110 ALA A CA 1
ATOM 870 C C . ALA A 1 110 ? -5.320 -25.420 -26.604 1.00 26.52 110 ALA A C 1
ATOM 872 O O . ALA A 1 110 ? -5.500 -25.487 -25.383 1.00 26.52 110 ALA A O 1
ATOM 873 N N . PRO A 1 111 ? -6.169 -26.030 -27.456 1.00 29.53 111 PRO A N 1
ATOM 874 C CA . PRO A 1 111 ? -7.273 -26.847 -26.979 1.00 29.53 111 PRO A CA 1
ATOM 875 C C . PRO A 1 111 ? -6.760 -28.201 -26.462 1.00 29.53 111 PRO A C 1
ATOM 877 O O . PRO A 1 111 ? -6.253 -29.016 -27.224 1.00 29.53 111 PRO A O 1
ATOM 880 N N . GLY A 1 112 ? -6.974 -28.447 -25.166 1.00 28.06 112 GLY A N 1
ATOM 881 C CA . GLY A 1 112 ? -7.210 -29.775 -24.590 1.00 28.06 112 GLY A CA 1
ATOM 882 C C . GLY A 1 112 ? -6.001 -30.673 -24.295 1.00 28.06 112 GLY A C 1
ATOM 883 O O . GLY A 1 112 ? -5.486 -31.350 -25.174 1.00 28.06 112 GLY A O 1
ATOM 884 N N . LEU A 1 113 ? -5.704 -30.850 -23.002 1.00 27.02 113 LEU A N 1
ATOM 885 C CA . LEU A 1 113 ? -5.685 -32.187 -22.392 1.00 27.02 113 LEU A CA 1
ATOM 886 C C . LEU A 1 113 ? -5.937 -32.052 -20.881 1.00 27.02 113 LEU A C 1
ATOM 888 O O . LEU A 1 113 ? -5.142 -31.465 -20.148 1.00 27.02 113 LEU A O 1
ATOM 892 N N . GLY A 1 114 ? -7.088 -32.550 -20.429 1.00 26.22 114 GLY A N 1
ATOM 893 C CA . GLY A 1 114 ? -7.518 -32.470 -19.037 1.00 26.22 114 GLY A CA 1
ATOM 894 C C . GLY A 1 114 ? -6.596 -33.252 -18.105 1.00 26.22 114 GLY A C 1
ATOM 895 O O . GLY A 1 114 ? -6.386 -34.451 -18.278 1.00 26.22 114 GLY A O 1
ATOM 896 N N . ARG A 1 115 ? -6.084 -32.576 -17.075 1.00 27.56 115 ARG A N 1
ATOM 897 C CA . ARG A 1 115 ? -5.592 -33.225 -15.859 1.00 27.56 115 ARG A CA 1
ATOM 898 C C . ARG A 1 115 ? -6.705 -33.162 -14.822 1.00 27.56 115 ARG A C 1
ATOM 900 O O . ARG A 1 115 ? -6.965 -32.115 -14.239 1.00 27.56 115 ARG A O 1
ATOM 907 N N . ASN A 1 116 ? -7.379 -34.292 -14.639 1.00 26.03 116 ASN A N 1
ATOM 908 C CA . ASN A 1 116 ? -8.346 -34.489 -13.569 1.00 26.03 116 ASN A CA 1
ATOM 909 C C . ASN A 1 116 ? -7.620 -34.455 -12.219 1.00 26.03 116 ASN A C 1
ATOM 911 O O . ASN A 1 116 ? -6.835 -35.353 -11.922 1.00 26.03 116 ASN A O 1
ATOM 915 N N . CYS A 1 117 ? -7.919 -33.456 -11.392 1.00 29.03 117 CYS A N 1
ATOM 916 C CA . CYS A 1 117 ? -7.705 -33.529 -9.951 1.00 29.03 117 CYS A CA 1
ATOM 917 C C . CYS A 1 117 ? -9.060 -33.812 -9.303 1.00 29.03 117 CYS A C 1
ATOM 919 O O . CYS A 1 117 ? -9.913 -32.937 -9.196 1.00 29.03 117 CYS A O 1
ATOM 921 N N . SER A 1 118 ? -9.271 -35.066 -8.924 1.00 25.41 118 SER A N 1
ATOM 922 C CA . SER A 1 118 ? -10.425 -35.521 -8.159 1.00 25.41 118 SER A CA 1
ATOM 923 C C . SER A 1 118 ? -10.223 -35.203 -6.677 1.00 25.41 118 SER A C 1
ATOM 925 O O . SER A 1 118 ? -9.444 -35.882 -6.010 1.00 25.41 118 SER A O 1
ATOM 927 N N . CYS A 1 119 ? -10.943 -34.215 -6.145 1.00 29.58 119 CYS A N 1
ATOM 928 C CA . CYS A 1 119 ? -11.231 -34.142 -4.715 1.00 29.58 119 CYS A CA 1
ATOM 929 C C . CYS A 1 119 ? -12.712 -34.471 -4.494 1.00 29.58 119 CYS A C 1
ATOM 931 O O . CYS A 1 119 ? -13.609 -33.872 -5.087 1.00 29.58 119 CYS A O 1
ATOM 933 N N . GLY A 1 120 ? -12.939 -35.525 -3.710 1.00 24.62 120 GLY A N 1
ATOM 934 C CA . GLY A 1 120 ? -14.249 -36.090 -3.433 1.00 24.62 120 GLY A CA 1
ATOM 935 C C . GLY A 1 120 ? -15.132 -35.131 -2.645 1.00 24.62 120 GLY A C 1
ATOM 936 O O . GLY A 1 120 ? -14.691 -34.461 -1.714 1.00 24.62 120 GLY A O 1
ATOM 937 N N . ALA A 1 121 ? -16.402 -35.103 -3.031 1.00 29.73 121 ALA A N 1
ATOM 938 C CA . ALA A 1 121 ? -17.465 -34.469 -2.282 1.00 29.73 121 ALA A CA 1
ATOM 939 C C . ALA A 1 121 ? -17.657 -35.155 -0.923 1.00 29.73 121 ALA A C 1
ATOM 941 O O . ALA A 1 121 ? -17.690 -36.384 -0.848 1.00 29.73 121 ALA A O 1
ATOM 942 N N . SER A 1 122 ? -17.898 -34.370 0.127 1.00 27.02 122 SER A N 1
ATOM 943 C CA . SER A 1 122 ? -18.776 -34.789 1.220 1.00 27.02 122 SER A CA 1
ATOM 944 C C . SER A 1 122 ? -19.388 -33.600 1.958 1.00 27.02 122 SER A C 1
ATOM 946 O O . SER A 1 122 ? -18.697 -32.731 2.473 1.00 27.02 122 SER A O 1
ATOM 948 N N . SER A 1 123 ? -20.719 -33.670 2.007 1.00 28.00 123 SER A N 1
ATOM 949 C CA . SER A 1 123 ? -21.614 -33.213 3.072 1.00 28.00 123 SER A CA 1
ATOM 950 C C . SER A 1 123 ? -21.890 -31.716 3.226 1.00 28.00 123 SER A C 1
ATOM 952 O O . SER A 1 123 ? -21.172 -30.951 3.859 1.00 28.00 123 SER A O 1
ATOM 954 N N . ARG A 1 124 ? -23.068 -31.359 2.701 1.00 32.31 124 ARG A N 1
ATOM 955 C CA . ARG A 1 124 ? -23.868 -30.180 3.032 1.00 32.31 124 ARG A CA 1
ATOM 956 C C . ARG A 1 124 ? -24.093 -30.094 4.548 1.00 32.31 124 ARG A C 1
ATOM 958 O O . ARG A 1 124 ? -24.627 -31.034 5.127 1.00 32.31 124 ARG A O 1
ATOM 965 N N . SER A 1 125 ? -23.788 -28.946 5.142 1.00 29.89 125 SER A N 1
ATOM 966 C CA . SER A 1 125 ? -24.329 -28.535 6.438 1.00 29.89 125 SER A CA 1
ATOM 967 C C . SER A 1 125 ? -25.016 -27.186 6.252 1.00 29.89 125 SER A C 1
ATOM 969 O O . SER A 1 125 ? -24.400 -26.222 5.801 1.00 29.89 125 SER A O 1
ATOM 971 N N . SER A 1 126 ? -26.323 -27.154 6.496 1.00 29.02 126 SER A N 1
ATOM 972 C CA . SER A 1 126 ? -27.144 -25.946 6.501 1.00 29.02 126 SER A CA 1
ATOM 973 C C . SER A 1 126 ? -27.016 -25.255 7.856 1.00 29.02 126 SER A C 1
ATOM 975 O O . SER A 1 126 ? -27.345 -25.869 8.870 1.00 29.02 126 SER A O 1
ATOM 977 N N . CYS A 1 127 ? -26.611 -23.987 7.881 1.00 26.08 127 CYS A N 1
ATOM 978 C CA . CYS A 1 127 ? -26.538 -23.207 9.116 1.00 26.08 127 CYS A CA 1
ATOM 979 C C . CYS A 1 127 ? -27.630 -22.133 9.104 1.00 26.08 127 CYS A C 1
ATOM 981 O O . CYS A 1 127 ? -27.604 -21.219 8.280 1.00 26.08 127 CYS A O 1
ATOM 983 N N . SER A 1 128 ? -28.605 -22.281 9.997 1.00 27.92 128 SER A N 1
ATOM 984 C CA . SER A 1 128 ? -29.622 -21.285 10.327 1.00 27.92 128 SER A CA 1
ATOM 985 C C . SER A 1 128 ? -29.035 -20.122 11.130 1.00 27.92 128 SER A C 1
ATOM 987 O O . SER A 1 128 ? -28.084 -20.295 11.888 1.00 27.92 128 SER A O 1
ATOM 989 N N . VAL A 1 129 ? -29.651 -18.953 10.963 1.00 35.34 129 VAL A N 1
ATOM 990 C CA . VAL A 1 129 ? -29.340 -17.681 11.626 1.00 35.34 129 VAL A CA 1
ATOM 991 C C . VAL A 1 129 ? -29.602 -17.775 13.133 1.00 35.34 129 VAL A C 1
ATOM 993 O O . VAL A 1 129 ? -30.732 -18.055 13.528 1.00 35.34 129 VAL A O 1
ATOM 996 N N . ALA A 1 130 ? -28.586 -17.500 13.952 1.00 25.31 130 ALA A N 1
ATOM 997 C CA . ALA A 1 130 ? -28.745 -17.033 15.328 1.00 25.31 130 ALA A CA 1
ATOM 998 C C . ALA A 1 130 ? -27.491 -16.259 15.776 1.00 25.31 130 ALA A C 1
ATOM 1000 O O . ALA A 1 130 ? -26.366 -16.689 15.518 1.00 25.31 130 ALA A O 1
ATOM 1001 N N . ASP A 1 131 ? -27.735 -15.111 16.407 1.00 31.92 131 ASP A N 1
ATOM 1002 C CA . ASP A 1 131 ? -26.774 -14.193 17.018 1.00 31.92 131 ASP A CA 1
ATOM 1003 C C . ASP A 1 131 ? -25.944 -14.855 18.124 1.00 31.92 131 ASP A C 1
ATOM 1005 O O . ASP A 1 131 ? -26.503 -15.351 19.097 1.00 31.92 131 ASP A O 1
ATOM 1009 N N . GLU A 1 132 ? -24.616 -14.760 18.026 1.00 26.67 132 GLU A N 1
ATOM 1010 C CA . GLU A 1 132 ? -23.727 -14.585 19.180 1.00 26.67 132 GLU A CA 1
ATOM 1011 C C . GLU A 1 132 ? -22.337 -14.141 18.697 1.00 26.67 132 GLU A C 1
ATOM 1013 O O . GLU A 1 132 ? -21.740 -14.745 17.800 1.00 26.67 132 GLU A O 1
ATOM 1018 N N . VAL A 1 133 ? -21.825 -13.050 19.282 1.00 35.81 133 VAL A N 1
ATOM 1019 C CA . VAL A 1 133 ? -20.492 -12.485 19.021 1.00 35.81 133 VAL A CA 1
ATOM 1020 C C . VAL A 1 133 ? -19.442 -13.508 19.442 1.00 35.81 133 VAL A C 1
ATOM 1022 O O . VAL A 1 133 ? -18.973 -13.535 20.576 1.00 35.81 133 VAL A O 1
ATOM 1025 N N . THR A 1 134 ? -19.089 -14.378 18.504 1.00 30.36 134 THR A N 1
ATOM 1026 C CA . THR A 1 134 ? -18.039 -15.370 18.679 1.00 30.36 134 THR A CA 1
ATOM 1027 C C . THR A 1 134 ? -16.747 -14.742 18.181 1.00 30.36 134 THR A C 1
ATOM 1029 O O . THR A 1 134 ? -16.631 -14.388 17.006 1.00 30.36 134 THR A O 1
ATOM 1032 N N . THR A 1 135 ? -15.771 -14.577 19.072 1.00 32.22 135 THR A N 1
ATOM 1033 C CA . THR A 1 135 ? -14.373 -14.316 18.718 1.00 32.22 135 THR A CA 1
ATOM 1034 C C . THR A 1 135 ? -13.973 -15.300 17.623 1.00 32.22 135 THR A C 1
ATOM 1036 O O . THR A 1 135 ? -13.900 -16.506 17.850 1.00 32.22 135 THR A O 1
ATOM 1039 N N . CYS A 1 136 ? -13.798 -14.798 16.401 1.00 37.78 136 CYS A N 1
ATOM 1040 C CA . CYS A 1 136 ? -13.549 -15.642 15.243 1.00 37.78 136 CYS A CA 1
ATOM 1041 C C . CYS A 1 136 ? -12.205 -16.356 15.422 1.00 37.78 136 CYS A C 1
ATOM 1043 O O . CYS A 1 136 ? -11.146 -15.731 15.473 1.00 37.78 136 CYS A O 1
ATOM 1045 N N . ASN A 1 137 ? -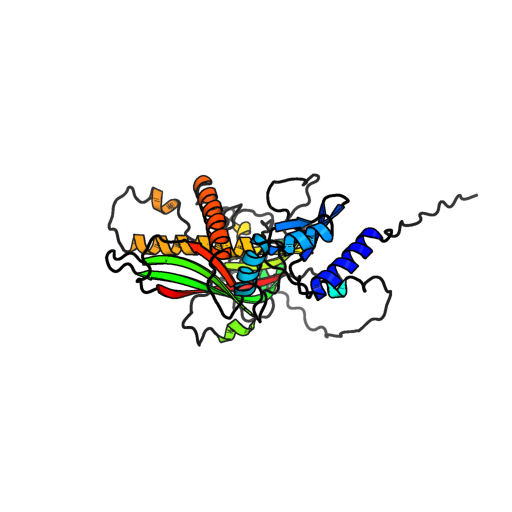12.260 -17.681 15.545 1.00 37.44 137 ASN A N 1
ATOM 1046 C CA . ASN A 1 137 ? -11.085 -18.525 15.673 1.00 37.44 137 ASN A CA 1
ATOM 1047 C C . ASN A 1 137 ? -10.384 -18.556 14.302 1.00 37.44 137 ASN A C 1
ATOM 1049 O O . ASN A 1 137 ? -10.788 -19.287 13.402 1.00 37.44 137 ASN A O 1
ATOM 1053 N N . TRP A 1 138 ? -9.377 -17.699 14.099 1.00 54.69 138 TRP A N 1
ATOM 1054 C CA . TRP A 1 138 ? -8.697 -17.474 12.807 1.00 54.69 138 TRP A CA 1
ATOM 1055 C C . TRP A 1 138 ? -7.794 -18.632 12.337 1.00 54.69 138 TRP A C 1
ATOM 1057 O O . TRP A 1 138 ? -6.908 -18.420 11.510 1.00 54.69 138 TRP A O 1
ATOM 1067 N N . ALA A 1 139 ? -7.997 -19.836 12.873 1.00 44.91 139 ALA A N 1
ATOM 1068 C CA . ALA A 1 139 ? -7.206 -21.029 12.583 1.00 44.91 139 ALA A CA 1
ATOM 1069 C C . ALA A 1 139 ? -7.727 -21.849 11.383 1.00 44.91 139 ALA A C 1
ATOM 1071 O O . ALA A 1 139 ? -7.007 -22.725 10.914 1.00 44.91 139 ALA A O 1
ATOM 1072 N N . ASP A 1 140 ? -8.926 -21.561 10.854 1.00 45.91 140 ASP A N 1
ATOM 1073 C CA . ASP A 1 140 ? -9.486 -22.291 9.707 1.00 45.91 140 ASP A CA 1
ATOM 1074 C C . ASP A 1 140 ? -9.172 -21.633 8.351 1.00 45.91 140 ASP A C 1
ATOM 1076 O O . ASP A 1 140 ? -9.290 -20.422 8.155 1.00 45.91 140 ASP A O 1
ATOM 1080 N N . ASN A 1 141 ? -8.788 -22.481 7.390 1.00 61.81 141 ASN A N 1
ATOM 1081 C CA . ASN A 1 141 ? -8.124 -22.180 6.110 1.00 61.81 141 ASN A CA 1
ATOM 1082 C C . ASN A 1 141 ? -8.895 -21.293 5.101 1.00 61.81 141 ASN A C 1
ATOM 1084 O O . ASN A 1 141 ? -8.403 -21.052 3.995 1.00 61.81 141 ASN A O 1
ATOM 1088 N N . SER A 1 142 ? -10.080 -20.783 5.440 1.00 71.56 142 SER A N 1
ATOM 1089 C CA . SER A 1 142 ? -10.828 -19.836 4.606 1.00 71.56 142 SER A CA 1
ATOM 1090 C C . SER A 1 142 ? -11.813 -19.009 5.434 1.00 71.56 142 SER A C 1
ATOM 1092 O O . SER A 1 142 ? -12.665 -19.570 6.119 1.00 71.56 142 SER A O 1
ATOM 1094 N N . LEU A 1 143 ? -11.738 -17.683 5.320 1.00 86.06 143 LEU A N 1
ATOM 1095 C CA . LEU A 1 143 ? -12.666 -16.724 5.925 1.00 86.06 143 LEU A CA 1
ATOM 1096 C C . LEU A 1 143 ? -13.704 -16.288 4.882 1.00 86.06 143 LEU A C 1
ATOM 1098 O O . LEU A 1 143 ? -13.354 -16.055 3.728 1.00 86.06 143 LEU A O 1
ATOM 1102 N N . ILE A 1 144 ? -14.970 -16.132 5.275 1.00 89.69 144 ILE A N 1
ATOM 1103 C CA . ILE A 1 144 ? -16.008 -15.539 4.420 1.00 89.69 144 ILE A CA 1
ATOM 1104 C C . ILE A 1 144 ? -16.340 -14.147 4.953 1.00 89.69 144 ILE A C 1
ATOM 1106 O O . ILE A 1 144 ? -16.838 -14.012 6.066 1.00 89.69 144 ILE A O 1
ATOM 1110 N N . ILE A 1 145 ? -16.083 -13.120 4.146 1.00 90.88 145 ILE A N 1
ATOM 1111 C CA . ILE A 1 145 ? -16.449 -11.733 4.445 1.00 90.88 145 ILE A CA 1
ATOM 1112 C C . ILE A 1 145 ? -17.878 -11.507 3.933 1.00 90.88 145 ILE A C 1
ATOM 1114 O O . ILE A 1 145 ? -18.099 -11.615 2.724 1.00 90.88 145 ILE A O 1
ATOM 1118 N N . PRO A 1 146 ? -18.867 -11.229 4.796 1.00 89.69 146 PRO A N 1
ATOM 1119 C CA . PRO A 1 146 ? -20.252 -11.081 4.371 1.00 89.69 146 PRO A CA 1
ATOM 1120 C C . PRO A 1 146 ? -20.505 -9.718 3.709 1.00 89.69 146 PRO A C 1
ATOM 1122 O O . PRO A 1 146 ? -19.710 -8.785 3.819 1.00 89.69 146 PRO A O 1
ATOM 1125 N N . GLY A 1 147 ? -21.648 -9.598 3.028 1.00 87.12 147 GLY A N 1
ATOM 1126 C CA . GLY A 1 147 ? -22.158 -8.300 2.583 1.00 87.12 147 GLY A CA 1
ATOM 1127 C C . GLY A 1 147 ? -21.322 -7.614 1.500 1.00 87.12 147 GLY A C 1
ATOM 1128 O O . GLY A 1 147 ? -21.352 -6.393 1.411 1.00 87.12 147 GLY A O 1
ATOM 1129 N N . VAL A 1 148 ? -20.573 -8.362 0.683 1.00 89.38 148 VAL A N 1
ATOM 1130 C CA . VAL A 1 148 ? -19.702 -7.790 -0.352 1.00 89.38 148 VAL A CA 1
ATOM 1131 C C . VAL A 1 148 ? -20.411 -7.783 -1.704 1.00 89.38 148 VAL A C 1
ATOM 1133 O O . VAL A 1 148 ? -20.961 -8.796 -2.137 1.00 89.38 148 VAL A O 1
ATOM 1136 N N . LEU A 1 149 ? -20.378 -6.647 -2.401 1.00 87.56 149 LEU A N 1
ATOM 1137 C CA . LEU A 1 149 ? -20.894 -6.532 -3.762 1.00 87.56 149 LEU A CA 1
ATOM 1138 C C . LEU A 1 149 ? -19.966 -7.265 -4.745 1.00 87.56 149 LEU A C 1
ATOM 1140 O O . LEU A 1 149 ? -18.869 -6.792 -5.054 1.00 87.56 149 LEU A O 1
ATOM 1144 N N . LEU A 1 150 ? -20.430 -8.406 -5.258 1.00 83.81 150 LEU A N 1
ATOM 1145 C CA . LEU A 1 150 ? -19.789 -9.184 -6.317 1.00 83.81 150 LEU A CA 1
ATOM 1146 C C . LEU A 1 150 ? -20.636 -9.078 -7.597 1.00 83.81 150 LEU A C 1
ATOM 1148 O O . LEU A 1 150 ? -21.759 -9.579 -7.683 1.00 83.81 150 LEU A O 1
ATOM 1152 N N . LYS A 1 151 ? -20.087 -8.442 -8.630 1.00 79.94 151 LYS A N 1
ATOM 1153 C CA . LYS A 1 151 ? -20.727 -8.147 -9.918 1.00 79.94 151 LYS A CA 1
ATOM 1154 C C . LYS A 1 151 ? -22.015 -7.334 -9.734 1.00 79.94 151 LYS A C 1
ATOM 1156 O O . LYS A 1 151 ? -21.969 -6.114 -9.655 1.00 79.94 151 LYS A O 1
ATOM 1161 N N . GLN A 1 152 ? -23.162 -8.008 -9.698 1.00 78.31 152 GLN A N 1
ATOM 1162 C CA . GLN A 1 152 ? -24.491 -7.396 -9.598 1.00 78.31 152 GLN A CA 1
ATOM 1163 C C . GLN A 1 152 ? -25.226 -7.790 -8.309 1.00 78.31 152 GLN A C 1
ATOM 1165 O O . GLN A 1 152 ? -26.343 -7.328 -8.094 1.00 78.31 152 GLN A O 1
ATOM 1170 N N . GLY A 1 153 ? -24.628 -8.636 -7.461 1.00 83.19 153 GLY A N 1
ATOM 1171 C CA . GLY A 1 153 ? -25.265 -9.165 -6.258 1.00 83.19 153 GLY A CA 1
ATOM 1172 C C . GLY A 1 153 ? -24.380 -9.046 -5.024 1.00 83.19 153 GLY A C 1
ATOM 1173 O O . GLY A 1 153 ? -23.155 -9.065 -5.111 1.00 83.19 153 GLY A O 1
ATOM 1174 N N . VAL A 1 154 ? -25.010 -8.933 -3.860 1.00 88.19 154 VAL A N 1
ATOM 1175 C CA . VAL A 1 154 ? -24.319 -8.957 -2.569 1.00 88.19 154 VAL A CA 1
ATOM 1176 C C . VAL A 1 154 ? -24.198 -10.408 -2.110 1.00 88.19 154 VAL A C 1
ATOM 1178 O O . VAL A 1 154 ? -25.186 -11.139 -2.095 1.00 88.19 154 VAL A O 1
ATOM 1181 N N . SER A 1 155 ? -22.988 -10.847 -1.772 1.00 88.62 155 SER A N 1
ATOM 1182 C CA . SER A 1 155 ? -22.721 -12.216 -1.315 1.00 88.62 155 SER A CA 1
ATOM 1183 C C . SER A 1 155 ? -21.469 -12.279 -0.433 1.00 88.62 155 SER A C 1
ATOM 1185 O O . SER A 1 155 ? -20.815 -11.264 -0.191 1.00 88.62 155 SER A O 1
ATOM 1187 N N . GLY A 1 156 ? -21.166 -13.462 0.106 1.00 88.50 156 GLY A N 1
ATOM 1188 C CA . GLY A 1 156 ? -19.959 -13.684 0.899 1.00 88.50 156 GLY A CA 1
ATOM 1189 C C . GLY A 1 156 ? -18.709 -13.787 0.023 1.00 88.50 156 GLY A C 1
ATOM 1190 O O . GLY A 1 156 ? -18.670 -14.589 -0.909 1.00 88.50 156 GLY A O 1
ATOM 1191 N N . LEU A 1 157 ? -17.672 -13.013 0.339 1.00 89.88 157 LEU A N 1
ATOM 1192 C CA . LEU A 1 157 ? -16.364 -13.088 -0.305 1.00 89.88 157 LEU A CA 1
ATOM 1193 C C . LEU A 1 157 ? -15.463 -14.059 0.463 1.00 89.88 157 LEU A C 1
ATOM 1195 O O . LEU A 1 157 ? -15.032 -13.765 1.576 1.00 89.88 157 LEU A O 1
ATOM 1199 N N . ALA A 1 158 ? -15.160 -15.206 -0.143 1.00 89.94 158 ALA A N 1
ATOM 1200 C CA . ALA A 1 158 ? -14.200 -16.153 0.410 1.00 89.94 158 ALA A CA 1
ATOM 1201 C C . ALA A 1 158 ? -12.764 -15.629 0.247 1.00 89.94 158 ALA A C 1
ATOM 1203 O O . ALA A 1 158 ? -12.344 -15.260 -0.853 1.00 89.94 158 ALA A O 1
ATOM 1204 N N . VAL A 1 159 ? -12.003 -15.629 1.339 1.00 91.44 159 VAL A N 1
ATOM 1205 C CA . VAL A 1 159 ? -10.608 -15.193 1.385 1.00 91.44 159 VAL A CA 1
ATOM 1206 C C . VAL A 1 159 ? -9.747 -16.209 2.127 1.00 91.44 159 VAL A C 1
ATOM 1208 O O . VAL A 1 159 ? -10.196 -16.859 3.070 1.00 91.44 159 VAL A O 1
ATOM 1211 N N . GLN A 1 160 ? -8.494 -16.343 1.707 1.00 90.56 160 GLN A N 1
ATOM 1212 C CA . GLN A 1 160 ? -7.518 -17.253 2.304 1.00 90.56 160 GLN A CA 1
ATOM 1213 C C . GLN A 1 160 ? -6.380 -16.469 2.964 1.00 90.56 160 GLN A C 1
ATOM 1215 O O . GLN A 1 160 ? -6.025 -15.396 2.464 1.00 90.56 160 GLN A O 1
ATOM 1220 N N . PRO A 1 161 ? -5.790 -16.964 4.067 1.00 90.25 161 PRO A N 1
ATOM 1221 C CA . PRO A 1 161 ? -4.601 -16.356 4.654 1.00 90.25 161 PRO A CA 1
ATOM 1222 C C . PRO A 1 161 ? -3.442 -16.316 3.650 1.00 90.25 161 PRO A C 1
ATOM 1224 O O . PRO A 1 161 ? -3.020 -17.339 3.114 1.00 90.25 161 PRO A O 1
ATOM 1227 N N . LEU A 1 162 ? -2.912 -15.120 3.407 1.00 90.50 162 LEU A N 1
ATOM 1228 C CA . LEU A 1 162 ? -1.776 -14.902 2.510 1.00 90.50 162 LEU A CA 1
ATOM 1229 C C . LEU A 1 162 ? -0.454 -14.839 3.280 1.00 90.50 162 LEU A C 1
ATOM 1231 O O . LEU A 1 162 ? 0.580 -15.264 2.777 1.00 90.50 162 LEU A O 1
ATOM 1235 N N . GLY A 1 163 ? -0.488 -14.315 4.503 1.00 91.62 163 GLY A N 1
ATOM 1236 C CA . GLY A 1 163 ? 0.655 -14.247 5.406 1.00 91.62 163 GLY A CA 1
ATOM 1237 C C . GLY A 1 163 ? 0.559 -13.057 6.350 1.00 91.62 163 GLY A C 1
ATOM 1238 O O . GLY A 1 163 ? -0.494 -12.425 6.481 1.00 91.62 163 GLY A O 1
ATOM 1239 N N . VAL A 1 164 ? 1.664 -12.760 7.025 1.00 92.12 164 VAL A N 1
ATOM 1240 C CA . VAL A 1 164 ? 1.732 -11.708 8.042 1.00 92.12 164 VAL A CA 1
ATOM 1241 C C . VAL A 1 164 ? 2.914 -10.775 7.810 1.00 92.12 164 VAL A C 1
ATOM 1243 O O . VAL A 1 164 ? 3.999 -11.188 7.405 1.00 92.12 164 VAL A O 1
ATOM 1246 N N . GLY A 1 165 ? 2.697 -9.494 8.089 1.00 94.06 165 GLY A N 1
ATOM 1247 C CA . GLY A 1 165 ? 3.743 -8.486 8.195 1.00 94.06 165 GLY A CA 1
ATOM 1248 C C . GLY A 1 165 ? 3.872 -7.989 9.632 1.00 94.06 165 GLY A C 1
ATOM 1249 O O . GLY A 1 165 ? 2.879 -7.883 10.346 1.00 94.06 165 GLY A O 1
ATOM 1250 N N . GLN A 1 166 ? 5.082 -7.659 10.068 1.00 94.44 166 GLN A N 1
ATOM 1251 C CA . GLN A 1 166 ? 5.331 -7.029 11.361 1.00 94.44 166 GLN A CA 1
ATOM 1252 C C . GLN A 1 166 ? 5.421 -5.519 11.190 1.00 94.44 166 GLN A C 1
ATOM 1254 O O . GLN A 1 166 ? 6.267 -5.035 10.440 1.00 94.44 166 GLN A O 1
ATOM 1259 N N . ILE A 1 167 ? 4.579 -4.784 11.910 1.00 96.19 167 ILE A N 1
ATOM 1260 C CA . ILE A 1 167 ? 4.731 -3.344 12.073 1.00 96.19 167 ILE A CA 1
ATOM 1261 C C . ILE A 1 167 ? 5.681 -3.092 13.237 1.00 96.19 167 ILE A C 1
ATOM 1263 O O . ILE A 1 167 ? 5.473 -3.608 14.337 1.00 96.19 167 ILE A O 1
ATOM 1267 N N . ALA A 1 168 ? 6.712 -2.297 12.989 1.00 95.25 168 ALA A N 1
ATOM 1268 C CA . ALA A 1 168 ? 7.663 -1.839 13.988 1.00 95.25 168 ALA A CA 1
ATOM 1269 C C . ALA A 1 168 ? 8.062 -0.394 13.684 1.00 95.25 168 ALA A C 1
ATOM 1271 O O . ALA A 1 168 ? 7.853 0.105 12.574 1.00 95.25 168 ALA A O 1
ATOM 1272 N N . TYR A 1 169 ? 8.600 0.286 14.687 1.00 94.56 169 TYR A N 1
ATOM 1273 C CA . TYR A 1 169 ? 9.052 1.659 14.550 1.00 94.56 169 TYR A CA 1
ATOM 1274 C C . TYR A 1 169 ? 10.375 1.879 15.270 1.00 94.56 169 TYR A C 1
ATOM 1276 O O . TYR A 1 169 ? 10.764 1.130 16.165 1.00 94.56 169 TYR A O 1
ATOM 1284 N N . ARG A 1 170 ? 11.074 2.925 14.851 1.00 92.06 170 ARG A N 1
ATOM 1285 C CA . ARG A 1 170 ? 12.337 3.371 15.419 1.00 92.06 170 ARG A CA 1
ATOM 1286 C C . ARG A 1 170 ? 12.081 4.634 16.211 1.00 92.06 170 ARG A C 1
ATOM 1288 O O . ARG A 1 170 ? 11.466 5.574 15.702 1.00 92.06 170 ARG A O 1
ATOM 1295 N N . VAL A 1 171 ? 12.529 4.628 17.456 1.00 89.50 171 VAL A N 1
ATOM 1296 C CA . VAL A 1 171 ? 12.352 5.729 18.390 1.00 89.50 171 VAL A CA 1
ATOM 1297 C C . VAL A 1 171 ? 13.701 6.245 18.852 1.00 89.50 171 VAL A C 1
ATOM 1299 O O . VAL A 1 171 ? 14.585 5.476 19.220 1.00 89.50 171 VAL A O 1
ATOM 1302 N N . GLN A 1 172 ? 13.828 7.561 18.826 1.00 85.75 172 GLN A N 1
ATOM 1303 C CA . GLN A 1 172 ? 14.962 8.309 19.328 1.00 85.75 172 GLN A CA 1
ATOM 1304 C C . GLN A 1 172 ? 14.572 8.893 20.687 1.00 85.75 172 GLN A C 1
ATOM 1306 O O . GLN A 1 172 ? 13.529 9.547 20.813 1.00 85.75 172 GLN A O 1
ATOM 1311 N N . GLU A 1 173 ? 15.380 8.629 21.711 1.00 77.62 173 GLU A N 1
ATOM 1312 C CA . GLU A 1 173 ? 15.218 9.256 23.023 1.00 77.62 173 GLU A CA 1
ATOM 1313 C C . GLU A 1 173 ? 16.050 10.535 23.078 1.00 77.62 173 GLU A C 1
ATOM 1315 O O . GLU A 1 173 ? 17.269 10.513 22.893 1.00 77.62 173 GLU A O 1
ATOM 1320 N N . ASN A 1 174 ? 15.390 11.668 23.322 1.00 66.31 174 ASN A N 1
ATOM 1321 C CA . ASN A 1 174 ? 16.098 12.895 23.640 1.00 66.31 174 ASN A CA 1
ATOM 1322 C C . ASN A 1 174 ? 16.459 12.866 25.136 1.00 66.31 174 ASN A C 1
ATOM 1324 O O . ASN A 1 174 ? 15.599 12.664 25.987 1.00 66.31 174 ASN A O 1
ATOM 1328 N N . LYS A 1 175 ? 17.743 13.032 25.474 1.00 62.56 175 LYS A N 1
ATOM 1329 C CA . LYS A 1 175 ? 18.199 13.037 26.877 1.00 62.56 175 LYS A CA 1
ATOM 1330 C C . LYS A 1 175 ? 17.804 14.332 27.610 1.00 62.56 175 LYS A C 1
ATOM 1332 O O . LYS A 1 175 ? 17.728 14.328 28.834 1.00 62.56 175 LYS A O 1
ATOM 1337 N N . GLU A 1 176 ? 17.525 15.415 26.879 1.00 61.25 176 GLU A N 1
ATOM 1338 C CA . GLU A 1 176 ? 17.221 16.747 27.428 1.00 61.25 176 GLU A CA 1
ATOM 1339 C C . GLU A 1 176 ? 15.718 17.041 27.535 1.00 61.25 176 GLU A C 1
ATOM 1341 O O . GLU A 1 176 ? 15.282 17.744 28.445 1.00 61.25 176 GLU A O 1
ATOM 1346 N N . SER A 1 177 ? 14.901 16.474 26.646 1.00 56.66 177 SER A N 1
ATOM 1347 C CA . SER A 1 177 ? 13.439 16.519 26.741 1.00 56.66 177 SER A CA 1
ATOM 1348 C C . SER A 1 177 ? 12.931 15.097 26.916 1.00 56.66 177 SER A C 1
ATOM 1350 O O . SER A 1 177 ? 13.335 14.218 26.170 1.00 56.66 177 SER A O 1
ATOM 1352 N N . ARG A 1 178 ? 12.011 14.833 27.852 1.00 57.09 178 ARG A N 1
ATOM 1353 C CA . ARG A 1 178 ? 11.409 13.492 28.057 1.00 57.09 178 ARG A CA 1
ATOM 1354 C C . ARG A 1 178 ? 10.624 12.958 26.833 1.00 57.09 178 ARG A C 1
ATOM 1356 O O . ARG A 1 178 ? 9.924 11.954 26.930 1.00 57.09 178 ARG A O 1
ATOM 1363 N N . GLY A 1 179 ? 10.727 13.618 25.679 1.00 65.06 179 GLY A N 1
ATOM 1364 C CA . GLY A 1 179 ? 10.068 13.279 24.432 1.00 65.06 179 GLY A CA 1
ATOM 1365 C C . GLY A 1 179 ? 10.784 12.168 23.666 1.00 65.06 179 GLY A C 1
ATOM 1366 O O . GLY A 1 179 ? 11.972 12.237 23.356 1.00 65.06 179 GLY A O 1
ATOM 1367 N N . LYS A 1 180 ? 10.006 11.151 23.299 1.00 77.50 180 LYS A N 1
ATOM 1368 C CA . LYS A 1 180 ? 10.384 10.098 22.352 1.00 77.50 180 LYS A CA 1
ATOM 1369 C C . LYS A 1 180 ? 9.967 10.503 20.941 1.00 77.50 180 LYS A C 1
ATOM 1371 O O . LYS A 1 180 ? 8.765 10.649 20.706 1.00 77.50 180 LYS A O 1
ATOM 1376 N N . ILE A 1 181 ? 10.906 10.620 20.005 1.00 86.56 181 ILE A N 1
ATOM 1377 C CA . ILE A 1 181 ? 10.625 10.974 18.603 1.00 86.56 181 ILE A CA 1
ATOM 1378 C C . ILE A 1 181 ? 10.633 9.702 17.758 1.00 86.56 181 ILE A C 1
ATOM 1380 O O . ILE A 1 181 ? 11.592 8.938 17.797 1.00 86.56 181 ILE A O 1
ATOM 1384 N N . ILE A 1 182 ? 9.561 9.450 17.003 1.00 90.69 182 ILE A N 1
ATOM 1385 C CA . ILE A 1 182 ? 9.520 8.325 16.061 1.00 90.69 182 ILE A CA 1
ATOM 1386 C C . ILE A 1 182 ? 10.132 8.794 14.744 1.00 90.69 182 ILE A C 1
ATOM 1388 O O . ILE A 1 182 ? 9.569 9.665 14.085 1.00 90.69 182 ILE A O 1
ATOM 1392 N N . THR A 1 183 ? 11.269 8.215 14.362 1.00 92.56 183 THR A N 1
ATOM 1393 C CA . THR A 1 183 ? 11.972 8.582 13.124 1.00 92.56 183 THR A CA 1
ATOM 1394 C C . THR A 1 183 ? 11.564 7.690 11.961 1.00 92.56 183 THR A C 1
ATOM 1396 O O . THR A 1 183 ? 11.551 8.130 10.817 1.00 92.56 183 THR A O 1
ATOM 1399 N N . ARG A 1 184 ? 11.192 6.430 12.209 1.00 94.69 184 ARG A N 1
ATOM 1400 C CA . ARG A 1 184 ? 10.746 5.496 11.161 1.00 94.69 184 ARG A CA 1
ATOM 1401 C C . ARG A 1 184 ? 9.625 4.613 11.667 1.00 94.69 184 ARG A C 1
ATOM 1403 O O . ARG A 1 184 ? 9.630 4.230 12.829 1.00 94.69 184 ARG A O 1
ATOM 1410 N N . ILE A 1 185 ? 8.716 4.235 10.781 1.00 97.19 185 ILE A N 1
ATOM 1411 C CA . ILE A 1 185 ? 7.712 3.192 11.017 1.00 97.19 185 ILE A CA 1
ATOM 1412 C C . ILE A 1 185 ? 7.558 2.378 9.737 1.00 97.19 185 ILE A C 1
ATOM 1414 O O . ILE A 1 185 ? 7.533 2.937 8.643 1.00 97.19 185 ILE A O 1
ATOM 1418 N N . TRP A 1 186 ? 7.503 1.057 9.843 1.00 97.56 186 TRP A N 1
ATOM 1419 C CA . TRP A 1 186 ? 7.512 0.176 8.677 1.00 97.56 186 TRP A CA 1
ATOM 1420 C C . TRP A 1 186 ? 6.686 -1.077 8.899 1.00 97.56 186 TRP A C 1
ATOM 1422 O O . TRP A 1 186 ? 6.381 -1.443 10.029 1.00 97.56 186 TRP A O 1
ATOM 1432 N N . CYS A 1 187 ? 6.369 -1.753 7.798 1.00 96.88 187 CYS A N 1
ATOM 1433 C CA . CYS A 1 187 ? 5.846 -3.108 7.773 1.00 96.88 187 CYS A CA 1
ATOM 1434 C C . CYS A 1 187 ? 6.874 -4.027 7.102 1.00 96.88 187 CYS A C 1
ATOM 1436 O O . CYS A 1 187 ? 7.219 -3.820 5.937 1.00 96.88 187 CYS A O 1
ATOM 1438 N N . ALA A 1 188 ? 7.371 -5.028 7.829 1.00 95.38 188 ALA A N 1
ATOM 1439 C CA . ALA A 1 188 ? 8.273 -6.057 7.318 1.00 95.38 188 ALA A CA 1
ATOM 1440 C C . ALA A 1 188 ? 7.506 -7.355 7.039 1.00 95.38 188 ALA A C 1
ATOM 1442 O O . ALA A 1 188 ? 6.852 -7.893 7.929 1.00 95.38 188 ALA A O 1
ATOM 1443 N N . TRP A 1 189 ? 7.595 -7.877 5.819 1.00 94.75 189 TRP A N 1
ATOM 1444 C CA . TRP A 1 189 ? 6.934 -9.112 5.409 1.00 94.75 189 TRP A CA 1
ATOM 1445 C C . TRP A 1 189 ? 7.574 -10.331 6.075 1.00 94.75 189 TRP A C 1
ATOM 1447 O O . TRP A 1 189 ? 8.771 -10.567 5.919 1.00 94.75 189 TRP A O 1
ATOM 1457 N N . LEU A 1 190 ? 6.785 -11.117 6.811 1.00 91.12 190 LEU A N 1
ATOM 1458 C CA . LEU A 1 190 ? 7.256 -12.334 7.476 1.00 91.12 190 LEU A CA 1
ATOM 1459 C C . LEU A 1 190 ? 6.922 -13.617 6.699 1.00 91.12 190 LEU A C 1
ATOM 1461 O O . LEU A 1 190 ? 7.514 -14.646 7.006 1.00 91.12 190 LEU A O 1
ATOM 1465 N N . GLY A 1 191 ? 6.005 -13.571 5.725 1.00 88.25 191 GLY A N 1
ATOM 1466 C CA . GLY A 1 191 ? 5.510 -14.757 5.015 1.00 88.25 191 GLY A CA 1
ATOM 1467 C C . GLY A 1 191 ? 4.330 -15.445 5.712 1.00 88.25 191 GLY A C 1
ATOM 1468 O O . GLY A 1 191 ? 3.689 -14.867 6.593 1.00 88.25 191 GLY A O 1
ATOM 1469 N N . GLN A 1 192 ? 4.028 -16.683 5.306 1.00 78.00 192 GLN A N 1
ATOM 1470 C CA . GLN A 1 192 ? 2.986 -17.519 5.927 1.00 78.00 192 GLN A CA 1
ATOM 1471 C C . GLN A 1 192 ? 3.429 -18.128 7.268 1.00 78.00 192 GLN A C 1
ATOM 1473 O O . GLN A 1 192 ? 2.603 -18.314 8.153 1.00 78.00 192 GLN A O 1
ATOM 1478 N N . GLU A 1 193 ? 4.730 -18.360 7.457 1.00 58.28 193 GLU A N 1
ATOM 1479 C CA . GLU A 1 193 ? 5.303 -19.003 8.655 1.00 58.28 193 GLU A CA 1
ATOM 1480 C C . GLU A 1 193 ? 5.359 -18.090 9.893 1.00 58.28 193 GLU A C 1
ATOM 1482 O O . GLU A 1 193 ? 5.736 -18.519 10.983 1.00 58.28 193 GLU A O 1
ATOM 1487 N N . GLY A 1 194 ? 4.954 -16.823 9.764 1.00 49.94 194 GLY A N 1
ATOM 1488 C CA . GLY A 1 194 ? 4.946 -15.882 10.883 1.00 49.94 194 GLY A CA 1
ATOM 1489 C C . GLY A 1 194 ? 3.911 -16.186 11.971 1.00 49.94 194 GLY A C 1
ATOM 1490 O O . GLY A 1 194 ? 3.937 -15.520 13.002 1.00 49.94 194 GLY A O 1
ATOM 1491 N N . SER A 1 195 ? 3.037 -17.185 11.785 1.00 45.91 195 SER A N 1
ATOM 1492 C CA . SER A 1 195 ? 2.128 -17.672 12.834 1.00 45.91 195 SER A CA 1
ATOM 1493 C C . SER A 1 195 ? 2.862 -18.336 14.001 1.00 45.91 195 SER A C 1
ATOM 1495 O O . SER A 1 195 ? 2.354 -18.298 15.113 1.00 45.91 195 SER A O 1
ATOM 1497 N N . ASN A 1 196 ? 4.056 -18.896 13.768 1.00 40.72 196 ASN A N 1
ATOM 1498 C CA . ASN A 1 196 ? 4.855 -19.561 14.806 1.00 40.72 196 ASN A CA 1
ATOM 1499 C C . ASN A 1 196 ? 5.857 -18.608 15.488 1.00 40.72 196 ASN A C 1
ATOM 1501 O O . ASN A 1 196 ? 6.530 -18.994 16.436 1.00 40.72 196 ASN A O 1
ATOM 1505 N N . LEU A 1 197 ? 5.974 -17.362 15.007 1.00 45.31 197 LEU A N 1
ATOM 1506 C CA . LEU A 1 197 ? 6.902 -16.354 15.539 1.00 45.31 197 LEU A CA 1
ATOM 1507 C C . LEU A 1 197 ? 6.302 -15.521 16.685 1.00 45.31 197 LEU A C 1
ATOM 1509 O O . LEU A 1 197 ? 6.989 -14.643 17.211 1.00 45.31 197 LEU A O 1
ATOM 1513 N N . SER A 1 198 ? 5.042 -15.767 17.073 1.00 45.44 198 SER A N 1
ATOM 1514 C CA . SER A 1 198 ? 4.427 -15.106 18.235 1.00 45.44 198 SER A CA 1
ATOM 1515 C C . SER A 1 198 ? 5.215 -15.363 19.520 1.00 45.44 198 SER A C 1
ATOM 1517 O O . SER A 1 198 ? 5.308 -14.466 20.357 1.00 45.44 198 SER A O 1
ATOM 1519 N N . ASP A 1 199 ? 5.833 -16.542 19.628 1.00 42.47 199 ASP A N 1
ATOM 1520 C CA . ASP A 1 199 ? 6.519 -16.992 20.841 1.00 42.47 199 ASP A CA 1
ATOM 1521 C C . ASP A 1 199 ? 7.969 -16.487 20.943 1.00 42.47 199 ASP A C 1
ATOM 1523 O O . ASP A 1 199 ? 8.488 -16.351 22.046 1.00 42.47 199 ASP A O 1
ATOM 1527 N N . GLU A 1 200 ? 8.622 -16.133 19.827 1.00 46.25 200 GLU A N 1
ATOM 1528 C CA . GLU A 1 200 ? 10.025 -15.674 19.838 1.00 46.25 200 GLU A CA 1
ATOM 1529 C C . GLU A 1 200 ? 10.189 -14.143 19.912 1.00 46.25 200 GLU A C 1
ATOM 1531 O O . GLU A 1 200 ? 11.261 -13.657 20.274 1.00 46.25 200 GLU A O 1
ATOM 1536 N N . LEU A 1 201 ? 9.156 -13.358 19.574 1.00 50.75 201 LEU A N 1
ATOM 1537 C CA . LEU A 1 201 ? 9.280 -11.901 19.387 1.00 50.75 201 LEU A CA 1
ATOM 1538 C C . LEU A 1 201 ? 8.660 -11.026 20.491 1.00 50.75 201 LEU A C 1
ATOM 1540 O O . LEU A 1 201 ? 8.765 -9.806 20.389 1.00 50.75 201 LEU A O 1
ATOM 1544 N N . ASN A 1 202 ? 8.047 -11.587 21.542 1.00 52.88 202 ASN A N 1
ATOM 1545 C CA . ASN A 1 202 ? 7.309 -10.812 22.561 1.00 52.88 202 ASN A CA 1
ATOM 1546 C C . ASN A 1 202 ? 6.292 -9.820 21.940 1.00 52.88 202 ASN A C 1
ATOM 1548 O O . ASN A 1 202 ? 6.124 -8.706 22.437 1.00 52.88 202 ASN A O 1
ATOM 1552 N N . VAL A 1 203 ? 5.615 -10.191 20.840 1.00 54.06 203 VAL A N 1
ATOM 1553 C CA . VAL A 1 203 ? 4.579 -9.350 20.202 1.00 54.06 203 VAL A CA 1
ATOM 1554 C C . VAL A 1 203 ? 3.213 -10.028 20.326 1.00 54.06 203 VAL A C 1
ATOM 1556 O O . VAL A 1 203 ? 2.836 -10.796 19.442 1.00 54.06 203 VAL A O 1
ATOM 1559 N N . PRO A 1 204 ? 2.436 -9.741 21.388 1.00 53.34 204 PRO A N 1
ATOM 1560 C CA . PRO A 1 204 ? 1.128 -10.360 21.588 1.00 53.34 204 PRO A CA 1
ATOM 1561 C C . PRO A 1 204 ? -0.012 -9.648 20.844 1.00 53.34 204 PRO A C 1
ATOM 1563 O O . PRO A 1 204 ? -1.119 -10.177 20.763 1.00 53.34 204 PRO A O 1
ATOM 1566 N N . VAL A 1 205 ? 0.209 -8.443 20.299 1.00 75.00 205 VAL A N 1
ATOM 1567 C CA . VAL A 1 205 ? -0.884 -7.628 19.748 1.00 75.00 205 VAL A CA 1
ATOM 1568 C C . VAL A 1 205 ? -0.992 -7.815 18.238 1.00 75.00 205 VAL A C 1
ATOM 1570 O O . VAL A 1 205 ? -0.186 -7.313 17.452 1.00 75.00 205 VAL A O 1
ATOM 1573 N N . THR A 1 206 ? -2.032 -8.526 17.809 1.00 79.06 206 THR A N 1
ATOM 1574 C CA . THR A 1 206 ? -2.416 -8.534 16.396 1.00 79.06 206 THR A CA 1
ATOM 1575 C C . THR A 1 206 ? -3.183 -7.257 16.055 1.00 79.06 206 THR A C 1
ATOM 1577 O O . THR A 1 206 ? -3.954 -6.730 16.858 1.00 79.06 206 THR A O 1
ATOM 1580 N N . SER A 1 207 ? -2.966 -6.728 14.853 1.00 83.00 207 SER A N 1
ATOM 1581 C CA . SER A 1 207 ? -3.723 -5.584 14.358 1.00 83.00 207 SER A CA 1
ATOM 1582 C C . SER A 1 207 ? -5.208 -5.930 14.313 1.00 83.00 207 SER A C 1
ATOM 1584 O O . SER A 1 207 ? -5.592 -7.017 13.884 1.00 83.00 207 SER A O 1
ATOM 1586 N N . GLN A 1 208 ? -6.049 -4.976 14.706 1.00 88.62 208 GLN A N 1
ATOM 1587 C CA . GLN A 1 208 ? -7.507 -5.075 14.576 1.00 88.62 208 GLN A CA 1
ATOM 1588 C C . GLN A 1 208 ? -7.955 -5.071 13.108 1.00 88.62 208 GLN A C 1
ATOM 1590 O O . GLN A 1 208 ? -9.092 -5.412 12.804 1.00 88.62 208 GLN A O 1
ATOM 1595 N N . TYR A 1 209 ? -7.044 -4.711 12.206 1.00 92.88 209 TYR A N 1
ATOM 1596 C CA . TYR A 1 209 ? -7.270 -4.614 10.777 1.00 92.88 209 TYR A CA 1
ATOM 1597 C C . TYR A 1 209 ? -6.372 -5.572 10.005 1.00 92.88 209 TYR A C 1
ATOM 1599 O O . TYR A 1 209 ? -5.245 -5.859 10.418 1.00 92.88 209 TYR A O 1
ATOM 1607 N N . ALA A 1 210 ? -6.878 -6.031 8.868 1.00 95.19 210 ALA A N 1
ATOM 1608 C CA . ALA A 1 210 ? -6.163 -6.827 7.885 1.00 95.19 210 ALA A CA 1
ATOM 1609 C C . ALA A 1 210 ? -6.311 -6.221 6.487 1.00 95.19 210 ALA A C 1
ATOM 1611 O O . ALA A 1 210 ? -7.243 -5.462 6.214 1.00 95.19 210 ALA A O 1
ATOM 1612 N N . ILE A 1 211 ? -5.397 -6.597 5.599 1.00 96.62 211 ILE A N 1
ATOM 1613 C CA . ILE A 1 211 ? -5.454 -6.256 4.180 1.00 96.62 211 ILE A CA 1
ATOM 1614 C C . ILE A 1 211 ? -5.983 -7.459 3.405 1.00 96.62 211 ILE A C 1
ATOM 1616 O O . ILE A 1 211 ? -5.456 -8.561 3.536 1.00 96.62 211 ILE A O 1
ATOM 1620 N N . VAL A 1 212 ? -7.001 -7.248 2.575 1.00 95.31 212 VAL A N 1
ATOM 1621 C CA . VAL A 1 212 ? -7.516 -8.259 1.644 1.00 95.31 212 VAL A CA 1
ATOM 1622 C C . VAL A 1 212 ? -7.065 -7.886 0.240 1.00 95.31 212 VAL A C 1
ATOM 1624 O O . VAL A 1 212 ? -7.538 -6.891 -0.303 1.00 95.31 212 VAL A O 1
ATOM 1627 N N . ASN A 1 213 ? -6.160 -8.679 -0.333 1.00 93.94 213 ASN A N 1
ATOM 1628 C CA . ASN A 1 213 ? -5.671 -8.527 -1.701 1.00 93.94 213 ASN A CA 1
ATOM 1629 C C . ASN A 1 213 ? -6.523 -9.336 -2.676 1.00 93.94 213 ASN A C 1
ATOM 1631 O O . ASN A 1 213 ? -6.968 -10.438 -2.356 1.00 93.94 213 ASN A O 1
ATOM 1635 N N . PHE A 1 214 ? -6.726 -8.823 -3.880 1.00 90.31 214 PHE A N 1
ATOM 1636 C CA . PHE A 1 214 ? -7.448 -9.518 -4.938 1.00 90.31 214 PHE A CA 1
ATOM 1637 C C . PHE A 1 214 ? -7.092 -8.920 -6.302 1.00 90.31 214 PHE A C 1
ATOM 1639 O O . PHE A 1 214 ? -6.793 -7.727 -6.376 1.00 90.31 214 PHE A O 1
ATOM 1646 N N . PRO A 1 215 ? -7.144 -9.702 -7.392 1.00 87.88 215 PRO A N 1
ATOM 1647 C CA . PRO A 1 215 ? -6.895 -9.166 -8.721 1.00 87.88 215 PRO A CA 1
ATOM 1648 C C . PRO A 1 215 ? -7.946 -8.109 -9.065 1.00 87.88 215 PRO A C 1
ATOM 1650 O O . PRO A 1 215 ? -9.147 -8.313 -8.872 1.00 87.88 215 PRO A O 1
ATOM 1653 N N . TYR A 1 216 ? -7.503 -6.977 -9.604 1.00 84.75 216 TYR A N 1
ATOM 1654 C CA . TYR A 1 216 ? -8.385 -5.918 -10.061 1.00 84.75 216 TYR A CA 1
ATOM 1655 C C . TYR A 1 216 ? -9.132 -6.365 -11.315 1.00 84.75 216 TYR A C 1
ATOM 1657 O O . TYR A 1 216 ? -8.639 -6.279 -12.446 1.00 84.75 216 TYR A O 1
ATOM 1665 N N . ALA A 1 217 ? -10.349 -6.843 -11.080 1.00 72.62 217 ALA A N 1
ATOM 1666 C CA . ALA A 1 217 ? -11.372 -7.091 -12.074 1.00 72.62 217 ALA A CA 1
ATOM 1667 C C . ALA A 1 217 ? -12.604 -6.240 -11.736 1.00 72.62 217 ALA A C 1
ATOM 1669 O O . ALA A 1 217 ? -12.963 -6.077 -10.569 1.00 72.62 217 ALA A O 1
ATOM 1670 N N . TYR A 1 218 ? -13.304 -5.739 -12.758 1.00 64.88 218 TYR A N 1
ATOM 1671 C CA . TYR A 1 218 ? -14.507 -4.897 -12.621 1.00 64.88 218 TYR A CA 1
ATOM 1672 C C . TYR A 1 218 ? -15.704 -5.587 -11.925 1.00 64.88 218 TYR A C 1
ATOM 1674 O O . TYR A 1 218 ? -16.794 -5.027 -11.866 1.00 64.88 218 TYR A O 1
ATOM 1682 N N . GLY A 1 219 ? -15.530 -6.807 -11.410 1.00 64.50 219 GLY A N 1
ATOM 1683 C CA . GLY A 1 219 ? -16.558 -7.589 -10.730 1.00 64.50 219 GLY A CA 1
ATOM 1684 C C . GLY A 1 219 ? -16.555 -7.496 -9.203 1.00 64.50 219 GLY A C 1
ATOM 1685 O O . GLY A 1 219 ? -17.401 -8.142 -8.599 1.00 64.50 219 GLY A O 1
ATOM 1686 N N . LEU A 1 220 ? -15.646 -6.759 -8.557 1.00 77.88 220 LEU A N 1
ATOM 1687 C CA . LEU A 1 220 ? -15.564 -6.691 -7.089 1.00 77.88 220 LEU A CA 1
ATOM 1688 C C . LEU A 1 220 ? -15.710 -5.252 -6.581 1.00 77.88 220 LEU A C 1
ATOM 1690 O O . LEU A 1 220 ? -14.922 -4.378 -6.938 1.00 77.88 220 LEU A O 1
ATOM 1694 N N . GLY A 1 221 ? -16.715 -5.007 -5.736 1.00 66.25 221 GLY A N 1
ATOM 1695 C CA . GLY A 1 221 ? -16.867 -3.758 -4.980 1.00 66.25 221 GLY A CA 1
ATOM 1696 C C . GLY A 1 221 ? -17.333 -2.535 -5.770 1.00 66.25 221 GLY A C 1
ATOM 1697 O O . GLY A 1 221 ? -17.459 -1.464 -5.181 1.00 66.25 221 GLY A O 1
ATOM 1698 N N . ARG A 1 222 ? -17.613 -2.670 -7.074 1.00 69.56 222 ARG A N 1
ATOM 1699 C CA . ARG A 1 222 ? -18.081 -1.579 -7.944 1.00 69.56 222 ARG A CA 1
ATOM 1700 C C . ARG A 1 222 ? -19.347 -1.974 -8.695 1.00 69.56 222 ARG A C 1
ATOM 1702 O O . ARG A 1 222 ? -19.439 -3.072 -9.234 1.00 69.56 222 ARG A O 1
ATOM 1709 N N . LYS A 1 223 ? -20.296 -1.042 -8.784 1.00 55.31 223 LYS A N 1
ATOM 1710 C CA . LYS A 1 223 ? -21.410 -1.121 -9.732 1.00 55.31 223 LYS A CA 1
ATOM 1711 C C . LYS A 1 223 ? -20.925 -0.487 -11.041 1.00 55.31 223 LYS A C 1
ATOM 1713 O O . LYS A 1 223 ? -20.535 0.675 -10.991 1.00 55.31 223 LYS A O 1
ATOM 1718 N N . PRO A 1 224 ? -20.893 -1.197 -12.183 1.00 48.94 224 PRO A N 1
ATOM 1719 C CA . PRO A 1 224 ? -20.436 -0.600 -13.433 1.00 48.94 224 PRO A CA 1
ATOM 1720 C C . PRO A 1 224 ? -21.348 0.577 -13.800 1.00 48.94 224 PRO A C 1
ATOM 1722 O O . PRO A 1 224 ? -22.540 0.384 -14.048 1.00 48.94 224 PRO A O 1
ATOM 1725 N N . ALA A 1 225 ? -20.792 1.789 -13.797 1.00 48.06 225 ALA A N 1
ATOM 1726 C CA . ALA A 1 225 ? -21.450 2.982 -14.305 1.00 48.06 225 ALA A CA 1
ATOM 1727 C C . ALA A 1 225 ? -20.983 3.239 -15.750 1.00 48.06 225 ALA A C 1
ATOM 1729 O O . ALA A 1 225 ? -19.800 3.066 -16.055 1.00 48.06 225 ALA A O 1
ATOM 1730 N N . PRO A 1 226 ? -21.882 3.622 -16.671 1.00 41.97 226 PRO A N 1
ATOM 1731 C CA . PRO A 1 226 ? -21.470 4.053 -17.998 1.00 41.97 226 PRO A CA 1
ATOM 1732 C C . PRO A 1 226 ? -20.713 5.386 -17.886 1.00 41.97 226 PRO A C 1
ATOM 1734 O O . PRO A 1 226 ? -21.312 6.394 -17.523 1.00 41.97 226 PRO A O 1
ATOM 1737 N N . GLY A 1 227 ? -19.414 5.389 -18.210 1.00 50.34 227 GLY A N 1
ATOM 1738 C CA . GLY A 1 227 ? -18.613 6.616 -18.336 1.00 50.34 227 GLY A CA 1
ATOM 1739 C C . GLY A 1 227 ? -17.486 6.834 -17.319 1.00 50.34 227 GLY A C 1
ATOM 1740 O O . GLY A 1 227 ? -17.009 7.958 -17.235 1.00 50.34 227 GLY A O 1
ATOM 1741 N N . ASP A 1 228 ? -17.035 5.811 -16.582 1.00 45.75 228 ASP A N 1
ATOM 1742 C CA . ASP A 1 228 ? -15.841 5.899 -15.714 1.00 45.75 228 ASP A CA 1
ATOM 1743 C C . ASP A 1 228 ? -14.535 5.974 -16.543 1.00 45.75 228 ASP A C 1
ATOM 1745 O O . ASP A 1 228 ? -13.724 5.045 -16.553 1.00 45.75 228 ASP A O 1
ATOM 1749 N N . GLU A 1 229 ? -14.325 7.078 -17.259 1.00 45.56 229 GLU A N 1
ATOM 1750 C CA . GLU A 1 229 ? -13.006 7.507 -17.726 1.00 45.56 229 GLU A CA 1
ATOM 1751 C C . GLU A 1 229 ? -12.618 8.799 -16.981 1.00 45.56 229 GLU A C 1
ATOM 1753 O O . GLU A 1 229 ? -13.377 9.763 -16.939 1.00 45.56 229 GLU A O 1
ATOM 1758 N N . ASP A 1 230 ? -11.421 8.773 -16.388 1.00 40.22 230 ASP A N 1
ATOM 1759 C CA . ASP A 1 230 ? -10.646 9.898 -15.844 1.00 40.22 230 ASP A CA 1
ATOM 1760 C C . ASP A 1 230 ? -11.026 10.501 -14.469 1.00 40.22 230 ASP A C 1
ATOM 1762 O O . ASP A 1 230 ? -11.710 11.515 -14.344 1.00 40.22 230 ASP A O 1
ATOM 1766 N N . LEU A 1 231 ? -10.393 9.961 -13.414 1.00 35.78 231 LEU A N 1
ATOM 1767 C CA . LEU A 1 231 ? -10.083 10.686 -12.170 1.00 35.78 231 LEU A CA 1
ATOM 1768 C C . LEU A 1 231 ? -8.562 10.655 -11.897 1.00 35.78 231 LEU A C 1
ATOM 1770 O O . LEU A 1 231 ? -7.923 9.632 -12.152 1.00 35.78 231 LEU A O 1
ATOM 1774 N N . PRO A 1 232 ? -7.959 11.732 -11.345 1.00 27.95 232 PRO A N 1
ATOM 1775 C CA . PRO A 1 232 ? -6.507 11.923 -11.244 1.00 27.95 232 PRO A CA 1
ATOM 1776 C C . PRO A 1 232 ? -5.876 11.229 -10.020 1.00 27.95 232 PRO A C 1
ATOM 1778 O O . PRO A 1 232 ? -5.089 11.817 -9.282 1.00 27.95 232 PRO A O 1
ATOM 1781 N N . MET A 1 233 ? -6.205 9.959 -9.803 1.00 41.66 233 MET A N 1
ATOM 1782 C CA . MET A 1 233 ? -5.416 9.056 -8.960 1.00 41.66 233 MET A CA 1
ATOM 1783 C C . MET A 1 233 ? -4.645 8.113 -9.883 1.00 41.66 233 MET A C 1
ATOM 1785 O O . MET A 1 233 ? -5.085 7.872 -11.006 1.00 41.66 233 MET A O 1
ATOM 1789 N N . GLN A 1 234 ? -3.494 7.584 -9.452 1.00 53.28 234 GLN A N 1
ATOM 1790 C CA . GLN A 1 234 ? -2.807 6.557 -10.243 1.00 53.28 234 GLN A CA 1
ATOM 1791 C C . GLN A 1 234 ? -3.816 5.450 -10.593 1.00 53.28 234 GLN A C 1
ATOM 1793 O O . GLN A 1 234 ? -4.403 4.872 -9.674 1.00 53.28 234 GLN A O 1
ATOM 1798 N N . PRO A 1 235 ? -4.091 5.213 -11.888 1.00 67.31 235 PRO A N 1
ATOM 1799 C CA . PRO A 1 235 ? -5.189 4.350 -12.281 1.00 67.31 235 PRO A CA 1
ATOM 1800 C C . PRO A 1 235 ? -4.881 2.919 -11.853 1.00 67.31 235 PRO A C 1
ATOM 1802 O O . PRO A 1 235 ? -3.789 2.413 -12.118 1.00 67.31 235 PRO A O 1
ATOM 1805 N N . MET A 1 236 ? -5.861 2.267 -11.224 1.00 80.19 236 MET A N 1
ATOM 1806 C CA . MET A 1 236 ? -5.786 0.838 -10.930 1.00 80.19 236 MET A CA 1
ATOM 1807 C C . MET A 1 236 ? -5.605 0.088 -12.249 1.00 80.19 236 MET A C 1
ATOM 1809 O O . MET A 1 236 ? -6.415 0.224 -13.172 1.00 80.19 236 MET A O 1
ATOM 1813 N N . LEU A 1 237 ? -4.524 -0.674 -12.356 1.00 74.94 237 LEU A N 1
ATOM 1814 C CA . LEU A 1 237 ? -4.185 -1.364 -13.591 1.00 74.94 237 LEU A CA 1
ATOM 1815 C C . LEU A 1 237 ? -4.975 -2.676 -13.688 1.00 74.94 237 LEU A C 1
ATOM 1817 O O . LEU A 1 237 ? -4.959 -3.468 -12.742 1.00 74.94 237 LEU A O 1
ATOM 1821 N N . PRO A 1 238 ? -5.650 -2.958 -14.819 1.00 71.81 238 PRO A N 1
ATOM 1822 C CA . PRO A 1 238 ? -6.289 -4.251 -15.028 1.00 71.81 238 PRO A CA 1
ATOM 1823 C C . PRO A 1 238 ? -5.294 -5.393 -14.804 1.00 71.81 238 PRO A C 1
ATOM 1825 O O . PRO A 1 238 ? -4.169 -5.328 -15.301 1.00 71.81 238 PRO A O 1
ATOM 1828 N N . ARG A 1 239 ? -5.728 -6.454 -14.107 1.00 74.06 239 ARG A N 1
ATOM 1829 C CA . ARG A 1 239 ? -4.925 -7.656 -13.780 1.00 74.06 239 ARG A CA 1
ATOM 1830 C C . ARG A 1 239 ? -3.816 -7.451 -12.742 1.00 74.06 239 ARG A C 1
ATOM 1832 O O . ARG A 1 239 ? -3.118 -8.415 -12.447 1.00 74.06 239 ARG A O 1
ATOM 1839 N N . LYS A 1 240 ? -3.661 -6.247 -12.188 1.00 86.50 240 LYS A N 1
ATOM 1840 C CA . LYS A 1 240 ? -2.852 -6.024 -10.984 1.00 86.50 240 LYS A CA 1
ATOM 1841 C C . LYS A 1 240 ? -3.692 -6.252 -9.742 1.00 86.50 240 LYS A C 1
ATOM 1843 O O . LYS A 1 240 ? -4.910 -6.110 -9.790 1.00 86.50 240 LYS A O 1
ATOM 1848 N N . ASP A 1 241 ? -3.056 -6.635 -8.650 1.00 90.81 241 ASP A N 1
ATOM 1849 C CA . ASP A 1 241 ? -3.716 -6.792 -7.367 1.00 90.81 241 ASP A CA 1
ATOM 1850 C C . ASP A 1 241 ? -4.086 -5.422 -6.787 1.00 90.81 241 ASP A C 1
ATOM 1852 O O . ASP A 1 241 ? -3.326 -4.456 -6.820 1.00 90.81 241 ASP A O 1
ATOM 1856 N N . VAL A 1 242 ? -5.279 -5.357 -6.218 1.00 92.62 242 VAL A N 1
ATOM 1857 C CA . VAL A 1 242 ? -5.743 -4.262 -5.374 1.00 92.62 242 VAL A CA 1
ATOM 1858 C C . VAL A 1 242 ? -6.062 -4.802 -3.992 1.00 92.62 242 VAL A C 1
ATOM 1860 O O . VAL A 1 242 ? -6.179 -6.006 -3.771 1.00 92.62 242 VAL A O 1
ATOM 1863 N N . ALA A 1 243 ? -6.201 -3.887 -3.051 1.00 95.00 243 ALA A N 1
ATOM 1864 C CA . ALA A 1 243 ? -6.370 -4.154 -1.646 1.00 95.00 243 ALA A CA 1
ATOM 1865 C C . ALA A 1 243 ? -7.595 -3.428 -1.091 1.00 95.00 243 ALA A C 1
ATOM 1867 O O . ALA A 1 243 ? -7.948 -2.332 -1.525 1.00 95.00 243 ALA A O 1
ATOM 1868 N N . THR A 1 244 ? -8.215 -4.020 -0.078 1.00 95.31 244 THR A N 1
ATOM 1869 C CA . THR A 1 244 ? -9.218 -3.358 0.761 1.00 95.31 244 THR A CA 1
ATOM 1870 C C . THR A 1 244 ? -8.971 -3.659 2.235 1.00 95.31 244 THR A C 1
ATOM 1872 O O . THR A 1 244 ? -8.250 -4.598 2.586 1.00 95.31 244 THR A O 1
ATOM 1875 N N . LEU A 1 245 ? -9.553 -2.831 3.099 1.00 96.31 245 LEU A N 1
ATOM 1876 C CA . LEU A 1 245 ? -9.386 -2.898 4.543 1.00 96.31 245 LEU A CA 1
ATOM 1877 C C . LEU A 1 245 ? -10.474 -3.784 5.164 1.00 96.31 245 LEU A C 1
ATOM 1879 O O . LEU A 1 245 ? -11.665 -3.508 5.013 1.00 96.31 245 LEU A O 1
ATOM 1883 N N . LEU A 1 246 ? -10.058 -4.822 5.887 1.00 95.19 246 LEU A N 1
ATOM 1884 C CA . LEU A 1 246 ? -10.920 -5.716 6.659 1.00 95.19 246 LEU A CA 1
ATOM 1885 C C . LEU A 1 246 ? -10.789 -5.384 8.143 1.00 95.19 246 LEU A C 1
ATOM 1887 O O . LEU A 1 246 ? -9.685 -5.422 8.691 1.00 95.19 246 LEU A O 1
ATOM 1891 N N . ASN A 1 247 ? -11.910 -5.108 8.804 1.00 92.94 247 ASN A N 1
ATOM 1892 C CA . ASN A 1 247 ? -11.960 -5.055 10.254 1.00 92.94 247 ASN A CA 1
ATOM 1893 C C . ASN A 1 247 ? -12.077 -6.484 10.789 1.00 92.94 247 ASN A C 1
ATOM 1895 O O . ASN A 1 247 ? -13.057 -7.186 10.549 1.00 92.94 247 ASN A O 1
ATOM 1899 N N . ARG A 1 248 ? -11.060 -6.938 11.514 1.00 89.75 248 ARG A N 1
ATOM 1900 C CA . ARG A 1 248 ? -10.997 -8.314 12.009 1.00 89.75 248 ARG A CA 1
ATOM 1901 C C . ARG A 1 248 ? -11.864 -8.532 13.245 1.00 89.75 248 ARG A C 1
ATOM 1903 O O . ARG A 1 248 ? -12.214 -9.670 13.520 1.00 89.75 248 ARG A O 1
ATOM 1910 N N . ARG A 1 249 ? -12.212 -7.469 13.981 1.00 86.88 249 ARG A N 1
ATOM 1911 C CA . ARG A 1 249 ? -13.122 -7.569 15.132 1.00 86.88 249 ARG A CA 1
ATOM 1912 C C . ARG A 1 249 ? -14.541 -7.882 14.676 1.00 86.88 249 ARG A C 1
ATOM 1914 O O . ARG A 1 249 ? -15.201 -8.698 15.301 1.00 86.88 249 ARG A O 1
ATOM 1921 N N . THR A 1 250 ? -14.986 -7.252 13.590 1.00 88.06 250 THR A N 1
ATOM 1922 C CA . THR A 1 250 ? -16.351 -7.427 13.070 1.00 88.06 250 THR A CA 1
ATOM 1923 C C . THR A 1 250 ? -16.445 -8.416 11.911 1.00 88.06 250 THR A C 1
ATOM 1925 O O . THR A 1 250 ? -17.543 -8.843 11.573 1.00 88.06 250 THR A O 1
ATOM 1928 N N . GLY A 1 251 ? -15.323 -8.777 11.281 1.00 88.75 251 GLY A N 1
ATOM 1929 C CA . GLY A 1 251 ? -15.295 -9.638 10.094 1.00 88.75 251 GLY A CA 1
ATOM 1930 C C . GLY A 1 251 ? -15.775 -8.948 8.812 1.00 88.75 251 GLY A C 1
ATOM 1931 O O . GLY A 1 251 ? -15.889 -9.601 7.778 1.00 88.75 251 GLY A O 1
ATOM 1932 N N . ASN A 1 252 ? -16.034 -7.638 8.861 1.00 90.12 252 ASN A N 1
ATOM 1933 C CA . ASN A 1 252 ? -16.571 -6.854 7.753 1.00 90.12 252 ASN A CA 1
ATOM 1934 C C . ASN A 1 252 ? -15.507 -5.969 7.103 1.00 90.12 252 ASN A C 1
ATOM 1936 O O . ASN A 1 252 ? -14.547 -5.529 7.742 1.00 90.12 252 ASN A O 1
ATOM 1940 N N . LEU A 1 253 ? -15.707 -5.638 5.825 1.00 93.75 253 LEU A N 1
ATOM 1941 C CA . LEU A 1 253 ? -14.913 -4.587 5.194 1.00 93.75 253 LEU A CA 1
ATOM 1942 C C . LEU A 1 253 ? -15.152 -3.256 5.909 1.00 93.75 253 LEU A C 1
ATOM 1944 O O . LEU A 1 253 ? -16.277 -2.922 6.272 1.00 93.75 253 LEU A O 1
ATOM 1948 N N . ALA A 1 254 ? -14.099 -2.455 6.047 1.00 94.50 254 ALA A N 1
ATOM 1949 C CA . ALA A 1 254 ? -14.176 -1.175 6.742 1.00 94.50 254 ALA A CA 1
ATOM 1950 C C . ALA A 1 254 ? -15.177 -0.211 6.077 1.00 94.50 254 ALA A C 1
ATOM 1952 O O . ALA A 1 254 ? -15.827 0.579 6.746 1.00 94.50 254 ALA A O 1
ATOM 1953 N N . CYS A 1 255 ? -15.360 -0.311 4.755 1.00 93.38 255 CYS A N 1
ATOM 1954 C CA . CYS A 1 255 ? -16.345 0.495 4.028 1.00 93.38 255 CYS A CA 1
ATOM 1955 C C . CYS A 1 255 ? -17.802 0.111 4.337 1.00 93.38 255 CYS A C 1
ATOM 1957 O O . CYS A 1 255 ? -18.689 0.934 4.111 1.00 93.38 255 CYS A O 1
ATOM 1959 N N . SER A 1 256 ? -18.066 -1.104 4.833 1.00 90.94 256 SER A N 1
ATOM 1960 C CA . SER A 1 256 ? -19.428 -1.596 5.081 1.00 90.94 256 SER A CA 1
ATOM 1961 C C . SER A 1 256 ? -20.139 -0.834 6.201 1.00 90.94 256 SER A C 1
ATOM 1963 O O . SER A 1 256 ? -21.359 -0.756 6.193 1.00 90.94 256 SER A O 1
ATOM 1965 N N . SER A 1 257 ? -19.408 -0.184 7.115 1.00 89.94 257 SER A N 1
ATOM 1966 C CA . SER A 1 257 ? -20.020 0.721 8.103 1.00 89.94 257 SER A CA 1
ATOM 1967 C C . SER A 1 257 ? -20.519 2.039 7.501 1.00 89.94 257 SER A C 1
ATOM 1969 O O . SER A 1 257 ? -21.169 2.830 8.176 1.00 89.94 257 SER A O 1
ATOM 1971 N N . ARG A 1 258 ? -20.199 2.310 6.230 1.00 90.94 258 ARG A N 1
ATOM 1972 C CA . ARG A 1 258 ? -20.497 3.570 5.532 1.00 90.94 258 ARG A CA 1
ATOM 1973 C C . ARG A 1 258 ? -21.438 3.415 4.354 1.00 90.94 258 ARG A C 1
ATOM 1975 O O . ARG A 1 258 ? -21.786 4.415 3.733 1.00 90.94 258 ARG A O 1
ATOM 1982 N N . ASN A 1 259 ? -21.820 2.188 4.017 1.00 87.00 259 ASN A N 1
ATOM 1983 C CA . ASN A 1 259 ? -22.797 1.930 2.975 1.00 87.00 259 ASN A CA 1
ATOM 1984 C C . ASN A 1 259 ? -23.440 0.553 3.151 1.00 87.00 259 ASN A C 1
ATOM 1986 O O . ASN A 1 259 ? -22.772 -0.415 3.496 1.00 87.00 259 ASN A O 1
ATOM 1990 N N . THR A 1 260 ? -24.721 0.453 2.813 1.00 84.00 260 THR A N 1
ATOM 1991 C CA . THR A 1 260 ? -25.488 -0.802 2.867 1.00 84.00 260 THR A CA 1
ATOM 1992 C C . THR A 1 260 ? -25.445 -1.592 1.557 1.00 84.00 260 THR A C 1
ATOM 1994 O O . THR A 1 260 ? -25.988 -2.688 1.467 1.00 84.00 260 THR A O 1
ATOM 1997 N N . THR A 1 261 ? -24.802 -1.052 0.517 1.00 86.88 261 THR A N 1
ATOM 1998 C CA . THR A 1 261 ? -24.806 -1.650 -0.831 1.00 86.88 261 THR A CA 1
ATOM 1999 C C . THR A 1 261 ? -23.791 -2.780 -1.009 1.00 86.88 261 THR A C 1
ATOM 2001 O O . THR A 1 261 ? -23.794 -3.452 -2.040 1.00 86.88 261 THR A O 1
ATOM 2004 N N . GLY A 1 262 ? -22.889 -2.956 -0.040 1.00 86.44 262 GLY A N 1
ATOM 2005 C CA . GLY A 1 262 ? -21.748 -3.865 -0.129 1.00 86.44 262 GLY A CA 1
ATOM 2006 C C . GLY A 1 262 ? -20.614 -3.374 -1.033 1.00 86.44 262 GLY A C 1
ATOM 2007 O O . GLY A 1 262 ? -19.638 -4.098 -1.245 1.00 86.44 262 GLY A O 1
ATOM 2008 N N . ALA A 1 263 ? -20.726 -2.161 -1.582 1.00 89.44 263 ALA A N 1
ATOM 2009 C CA . ALA A 1 263 ? -19.650 -1.513 -2.316 1.00 89.44 263 ALA A CA 1
ATOM 2010 C C . ALA A 1 263 ? -18.514 -1.120 -1.364 1.00 89.44 263 ALA A C 1
ATOM 2012 O O . ALA A 1 263 ? -18.714 -0.866 -0.174 1.00 89.44 263 ALA A O 1
ATOM 2013 N N . PHE A 1 264 ? -17.294 -1.060 -1.883 1.00 91.75 264 PHE A N 1
ATOM 2014 C CA . PHE A 1 264 ? -16.134 -0.690 -1.083 1.00 91.75 264 PHE A CA 1
ATOM 2015 C C . PHE A 1 264 ? -15.050 -0.061 -1.950 1.00 91.75 264 PHE A C 1
ATOM 2017 O O . PHE A 1 264 ? -15.029 -0.217 -3.169 1.00 91.75 264 PHE A O 1
ATOM 2024 N N . HIS A 1 265 ? -14.135 0.651 -1.301 1.00 92.00 265 HIS A N 1
ATOM 2025 C CA . HIS A 1 265 ? -13.044 1.343 -1.974 1.00 92.00 265 HIS A CA 1
ATOM 2026 C C . HIS A 1 265 ? -11.832 0.408 -2.119 1.00 92.00 265 HIS A C 1
ATOM 2028 O O . HIS A 1 265 ? -11.344 -0.091 -1.101 1.00 92.00 265 HIS A O 1
ATOM 2034 N N . PRO A 1 266 ? -11.350 0.143 -3.348 1.00 91.88 266 PRO A N 1
ATOM 2035 C CA . PRO A 1 266 ? -10.094 -0.561 -3.582 1.00 91.88 266 PRO A CA 1
ATOM 2036 C C . PRO A 1 266 ? -8.900 0.408 -3.620 1.00 91.88 266 PRO A C 1
ATOM 2038 O O . PRO A 1 266 ? -9.021 1.540 -4.088 1.00 91.88 266 PRO A O 1
ATOM 2041 N N . PHE A 1 267 ? -7.735 -0.072 -3.194 1.00 93.19 267 PHE A N 1
ATOM 2042 C CA . PHE A 1 267 ? -6.478 0.678 -3.118 1.00 93.19 267 PHE A CA 1
ATOM 2043 C C . PHE A 1 267 ? -5.312 -0.147 -3.665 1.00 93.19 267 PHE A C 1
ATOM 2045 O O . PHE A 1 267 ? -5.389 -1.370 -3.708 1.00 93.19 267 PHE A O 1
ATOM 2052 N N . HIS A 1 268 ? -4.188 0.485 -4.003 1.00 93.19 268 HIS A N 1
ATOM 2053 C CA . HIS A 1 268 ? -2.929 -0.256 -4.116 1.00 93.19 268 HIS A CA 1
ATOM 2054 C C . HIS A 1 268 ? -2.543 -0.804 -2.736 1.00 93.19 268 HIS A C 1
ATOM 2056 O O . HIS A 1 268 ? -2.696 -0.107 -1.725 1.00 93.19 268 HIS A O 1
ATOM 2062 N N . ALA A 1 269 ? -2.025 -2.032 -2.681 1.00 94.88 269 ALA A N 1
ATOM 2063 C CA . ALA A 1 269 ? -1.639 -2.662 -1.422 1.00 94.88 269 ALA A CA 1
ATOM 2064 C C . ALA A 1 269 ? -0.572 -1.843 -0.676 1.00 94.88 269 ALA A C 1
ATOM 2066 O O . ALA A 1 269 ? -0.688 -1.644 0.532 1.00 94.88 269 ALA A O 1
ATOM 2067 N N . SER A 1 270 ? 0.415 -1.294 -1.391 1.00 94.69 270 SER A N 1
ATOM 2068 C CA . SER A 1 270 ? 1.440 -0.410 -0.820 1.00 94.69 270 SER A CA 1
ATOM 2069 C C . SER A 1 270 ? 0.851 0.848 -0.193 1.00 94.69 270 SER A C 1
ATOM 2071 O O . SER A 1 270 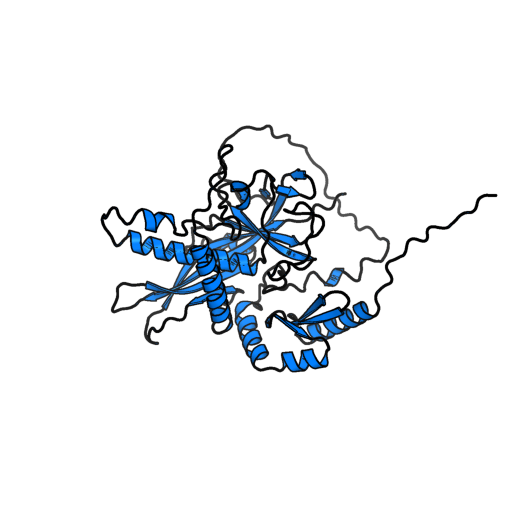? 1.116 1.119 0.977 1.00 94.69 270 SER A O 1
ATOM 2073 N N . CYS A 1 271 ? -0.012 1.562 -0.920 1.00 95.31 271 CYS A N 1
ATOM 2074 C CA . CYS A 1 271 ? -0.684 2.754 -0.406 1.00 95.31 271 CYS A CA 1
ATOM 2075 C C . CYS A 1 271 ? -1.505 2.448 0.854 1.00 95.31 271 CYS A C 1
ATOM 2077 O O . CYS A 1 271 ? -1.503 3.242 1.793 1.00 95.31 271 CYS A O 1
ATOM 2079 N N . LEU A 1 272 ? -2.186 1.296 0.898 1.00 96.44 272 LEU A N 1
ATOM 2080 C CA . LEU A 1 272 ? -2.971 0.905 2.066 1.00 96.44 272 LEU A CA 1
ATOM 2081 C C . LEU A 1 272 ? -2.083 0.519 3.259 1.00 96.44 272 LEU A C 1
ATOM 2083 O O . LEU A 1 272 ? -2.413 0.875 4.387 1.00 96.44 272 LEU A O 1
ATOM 2087 N N . ILE A 1 273 ? -0.937 -0.138 3.034 1.00 97.56 273 ILE A N 1
ATOM 2088 C CA . ILE A 1 273 ? 0.057 -0.375 4.094 1.00 97.56 273 ILE A CA 1
ATOM 2089 C C . ILE A 1 273 ? 0.543 0.963 4.655 1.00 97.56 273 ILE A C 1
ATOM 2091 O O . ILE A 1 273 ? 0.485 1.163 5.864 1.00 97.56 273 ILE A O 1
ATOM 2095 N N . HIS A 1 274 ? 0.978 1.897 3.805 1.00 97.81 274 HIS A N 1
ATOM 2096 C CA . HIS A 1 274 ? 1.443 3.219 4.245 1.00 97.81 274 HIS A CA 1
ATOM 2097 C C . HIS A 1 274 ? 0.370 3.992 5.009 1.00 97.81 274 HIS A C 1
ATOM 2099 O O . HIS A 1 274 ? 0.674 4.624 6.019 1.00 97.81 274 HIS A O 1
ATOM 2105 N N . TRP A 1 275 ? -0.888 3.879 4.581 1.00 97.69 275 TRP A N 1
ATOM 2106 C CA . TRP A 1 275 ? -2.020 4.453 5.298 1.00 97.69 275 TRP A CA 1
ATOM 2107 C C . TRP A 1 275 ? -2.205 3.853 6.699 1.00 97.69 275 TRP A C 1
ATOM 2109 O O . TRP A 1 275 ? -2.426 4.575 7.669 1.00 97.69 275 TRP A O 1
ATOM 2119 N N . ILE A 1 276 ? -2.068 2.533 6.842 1.00 97.62 276 ILE A N 1
ATOM 2120 C CA . ILE A 1 276 ? -2.086 1.893 8.163 1.00 97.62 276 ILE A CA 1
ATOM 2121 C C . ILE A 1 276 ? -0.946 2.447 9.021 1.00 97.62 276 ILE A C 1
ATOM 2123 O O . ILE A 1 276 ? -1.184 2.827 10.161 1.00 97.62 276 ILE A O 1
ATOM 2127 N N . LEU A 1 277 ? 0.269 2.554 8.474 1.00 97.69 277 LEU A N 1
ATOM 2128 C CA . LEU A 1 277 ? 1.425 3.062 9.217 1.00 97.69 277 LEU A CA 1
ATOM 2129 C C . LEU A 1 277 ? 1.231 4.509 9.693 1.00 97.69 277 LEU A C 1
ATOM 2131 O O . LEU A 1 277 ? 1.595 4.809 10.828 1.00 97.69 277 LEU A O 1
ATOM 2135 N N . ILE A 1 278 ? 0.643 5.397 8.879 1.00 96.50 278 ILE A N 1
ATOM 2136 C CA . ILE A 1 278 ? 0.357 6.763 9.341 1.00 96.50 278 ILE A CA 1
ATOM 2137 C C . ILE A 1 278 ? -0.729 6.772 10.422 1.00 96.50 278 ILE A C 1
ATOM 2139 O O . ILE A 1 278 ? -0.573 7.479 11.410 1.00 96.50 278 ILE A O 1
ATOM 2143 N N . CYS A 1 279 ? -1.770 5.938 10.309 1.00 95.56 279 CYS A N 1
ATOM 2144 C CA . CYS A 1 279 ? -2.783 5.819 11.360 1.00 95.56 279 CYS A CA 1
ATOM 2145 C C . CYS A 1 279 ? -2.164 5.356 12.688 1.00 95.56 279 CYS A C 1
ATOM 2147 O O . CYS A 1 279 ? -2.462 5.921 13.737 1.00 95.56 279 CYS A O 1
ATOM 2149 N N . GLU A 1 280 ? -1.269 4.362 12.647 1.00 94.94 280 GLU A N 1
ATOM 2150 C CA . GLU A 1 280 ? -0.544 3.900 13.837 1.00 94.94 280 GLU A CA 1
ATOM 2151 C C . GLU A 1 280 ? 0.331 4.976 14.456 1.00 94.94 280 GLU A C 1
ATOM 2153 O O . GLU A 1 280 ? 0.381 5.103 15.677 1.00 94.94 280 GLU A O 1
ATOM 2158 N N . LEU A 1 281 ? 1.028 5.743 13.621 1.00 93.19 281 LEU A N 1
ATOM 2159 C CA . LEU A 1 281 ? 1.884 6.820 14.088 1.00 93.19 281 LEU A CA 1
ATOM 2160 C C . LEU A 1 281 ? 1.085 7.866 14.869 1.00 93.19 281 LEU A C 1
ATOM 2162 O O . LEU A 1 281 ? 1.522 8.283 15.940 1.00 93.19 281 LEU A O 1
ATOM 2166 N N . GLU A 1 282 ? -0.067 8.284 14.341 1.00 91.94 282 GLU A N 1
ATOM 2167 C CA . GLU A 1 282 ? -0.918 9.276 15.002 1.00 91.94 282 GLU A CA 1
ATOM 2168 C C . GLU A 1 282 ? -1.509 8.704 16.302 1.00 91.94 282 GLU A C 1
ATOM 2170 O O . GLU A 1 282 ? -1.378 9.330 17.348 1.00 91.94 282 GLU A O 1
ATOM 2175 N N . MET A 1 283 ? -2.004 7.460 16.301 1.00 90.69 283 MET A N 1
ATOM 2176 C CA . MET A 1 283 ? -2.477 6.804 17.533 1.00 90.69 283 MET A CA 1
ATOM 2177 C C . MET A 1 283 ? -1.384 6.695 18.616 1.00 90.69 283 MET A C 1
ATOM 2179 O O . MET A 1 283 ? -1.667 6.858 19.804 1.00 90.69 283 MET A O 1
ATOM 2183 N N . LEU A 1 284 ? -0.126 6.449 18.231 1.00 88.44 284 LEU A N 1
ATOM 2184 C CA . LEU A 1 284 ? 1.016 6.423 19.157 1.00 88.44 284 LEU A CA 1
ATOM 2185 C C . LEU A 1 284 ? 1.378 7.813 19.701 1.00 88.44 284 LEU A C 1
ATOM 2187 O O . LEU A 1 284 ? 1.873 7.924 20.825 1.00 88.44 284 LEU A O 1
ATOM 2191 N N . ALA A 1 285 ? 1.182 8.870 18.912 1.00 83.81 285 ALA A N 1
ATOM 2192 C CA . ALA A 1 285 ? 1.409 10.243 19.351 1.00 83.81 285 ALA A CA 1
ATOM 2193 C C . ALA A 1 285 ? 0.338 10.704 20.354 1.00 83.81 285 ALA A C 1
ATOM 2195 O O . ALA A 1 285 ? 0.650 11.443 21.289 1.00 83.81 285 ALA A O 1
ATOM 2196 N N . ASP A 1 286 ? -0.897 10.232 20.191 1.00 75.56 286 ASP A N 1
ATOM 2197 C CA . ASP A 1 286 ? -2.041 10.568 21.041 1.00 75.56 286 ASP A CA 1
ATOM 2198 C C . ASP A 1 286 ? -1.925 9.956 22.441 1.00 75.56 286 ASP A C 1
ATOM 2200 O O . ASP A 1 286 ? -2.106 10.661 23.434 1.00 75.56 286 ASP A O 1
ATOM 2204 N N . GLN A 1 287 ? -1.525 8.681 22.539 1.00 65.44 287 GLN A N 1
ATOM 2205 C CA . GLN A 1 287 ? -1.336 7.995 23.828 1.00 65.44 287 GLN A CA 1
ATOM 2206 C C . GLN A 1 287 ? -0.334 8.710 24.751 1.00 65.44 287 GLN A C 1
ATOM 2208 O O . GLN A 1 287 ? -0.482 8.666 25.972 1.00 65.44 287 GLN A O 1
ATOM 2213 N N . LYS A 1 288 ? 0.666 9.400 24.185 1.00 59.12 288 LYS A N 1
ATOM 2214 C CA . LYS A 1 288 ? 1.645 10.184 24.958 1.00 59.12 288 LYS A CA 1
ATOM 2215 C C . LYS A 1 288 ? 1.040 11.440 25.579 1.00 59.12 288 LYS A C 1
ATOM 2217 O O . LYS A 1 288 ? 1.411 11.798 26.690 1.00 59.12 288 LYS A O 1
ATOM 2222 N N . GLN A 1 289 ? 0.115 12.099 24.880 1.00 56.16 289 GLN A N 1
ATOM 2223 C CA . GLN A 1 289 ? -0.506 13.329 25.379 1.00 56.16 289 GLN A CA 1
ATOM 2224 C C . GLN A 1 289 ? -1.491 13.028 26.513 1.00 56.16 289 GLN A C 1
ATOM 2226 O O . GLN A 1 289 ? -1.499 13.742 27.508 1.00 56.16 289 GLN A O 1
ATOM 2231 N N . SER A 1 290 ? -2.227 11.912 26.438 1.00 52.09 290 SER A N 1
ATOM 2232 C CA . SER A 1 290 ? -3.144 11.498 27.512 1.00 52.09 290 SER A CA 1
ATOM 2233 C C . SER A 1 290 ? -2.458 11.139 28.837 1.00 52.09 290 SER A C 1
ATOM 2235 O O . SER A 1 290 ? -3.109 11.131 29.875 1.00 52.09 290 SER A O 1
ATOM 2237 N N . THR A 1 291 ? -1.156 10.836 28.831 1.00 51.88 291 THR A N 1
ATOM 2238 C CA . THR A 1 291 ? -0.392 10.586 30.066 1.00 51.88 291 THR A CA 1
ATOM 2239 C C . THR A 1 291 ? 0.157 11.857 30.725 1.00 51.88 291 THR A C 1
ATOM 2241 O O . THR A 1 291 ? 0.698 11.759 31.824 1.00 51.88 291 THR A O 1
ATOM 2244 N N . GLU A 1 292 ? 0.038 13.032 30.088 1.00 50.91 292 GLU A N 1
ATOM 2245 C CA . GLU A 1 292 ? 0.719 14.265 30.519 1.00 50.91 292 GLU A CA 1
ATOM 2246 C C . GLU A 1 292 ? -0.200 15.428 30.962 1.00 50.91 292 GLU A C 1
ATOM 2248 O O . GLU A 1 292 ? 0.336 16.409 31.479 1.00 50.91 292 GLU A O 1
ATOM 2253 N N . THR A 1 293 ? -1.539 15.356 30.867 1.00 41.31 293 THR A N 1
ATOM 2254 C CA . THR A 1 293 ? -2.418 16.486 31.266 1.00 41.31 293 THR A CA 1
ATOM 2255 C C . THR A 1 293 ? -3.685 16.107 32.050 1.00 41.31 293 THR A C 1
ATOM 2257 O O . THR A 1 293 ? -4.451 15.222 31.680 1.00 41.31 293 THR A O 1
ATOM 2260 N N . THR A 1 294 ? -3.903 16.831 33.155 1.00 45.53 294 THR A N 1
ATOM 2261 C CA . THR A 1 294 ? -5.162 16.977 33.906 1.00 45.53 294 THR A CA 1
ATOM 2262 C C . THR A 1 294 ? -6.007 18.124 33.339 1.00 45.53 294 THR A C 1
ATOM 2264 O O . THR A 1 294 ? -5.489 19.226 33.191 1.00 45.53 294 THR A O 1
ATOM 2267 N N . GLU A 1 295 ? -7.289 17.827 33.103 1.00 48.53 295 GLU A N 1
ATOM 2268 C CA . GLU A 1 295 ? -8.499 18.676 33.100 1.00 48.53 295 GLU A CA 1
ATOM 2269 C C . GLU A 1 295 ? -8.404 20.134 32.593 1.00 48.53 295 GLU A C 1
ATOM 2271 O O . GLU A 1 295 ? -8.082 21.042 33.353 1.00 48.53 295 GLU A O 1
ATOM 2276 N N . ASP A 1 296 ? -8.859 20.378 31.351 1.00 43.12 296 ASP A N 1
ATOM 2277 C CA . ASP A 1 296 ? -9.471 21.659 30.959 1.00 43.12 296 ASP A CA 1
ATOM 2278 C C . ASP A 1 296 ? -10.506 21.487 29.818 1.00 43.12 296 ASP A C 1
ATOM 2280 O O . ASP A 1 296 ? -10.217 20.973 28.739 1.00 43.12 296 ASP A O 1
ATOM 2284 N N . ALA A 1 297 ? -11.735 21.974 30.020 1.00 44.88 297 ALA A N 1
ATOM 2285 C CA . ALA A 1 297 ? -12.931 21.715 29.192 1.00 44.88 297 ALA A CA 1
ATOM 2286 C C . ALA A 1 297 ? -12.926 22.296 27.749 1.00 44.88 297 ALA A C 1
ATOM 2288 O O . ALA A 1 297 ? -13.948 22.296 27.064 1.00 44.88 297 ALA A O 1
ATOM 2289 N N . ARG A 1 298 ? -11.790 22.818 27.263 1.00 42.34 298 ARG A N 1
ATOM 2290 C CA . ARG A 1 298 ? -11.579 23.220 25.853 1.00 42.34 298 ARG A CA 1
ATOM 2291 C C . ARG A 1 298 ? -10.863 22.147 25.019 1.00 42.34 298 ARG A C 1
ATOM 2293 O O . ARG A 1 298 ? -10.730 22.320 23.807 1.00 42.34 298 ARG A O 1
ATOM 2300 N N . GLU A 1 299 ? -10.403 21.064 25.644 1.00 45.88 299 GLU A N 1
ATOM 2301 C CA . GLU A 1 299 ? -9.699 19.951 24.990 1.00 45.88 299 GLU A CA 1
ATOM 2302 C C . GLU A 1 299 ? -10.634 18.984 24.239 1.00 45.88 299 GLU A C 1
ATOM 2304 O O . GLU A 1 299 ? -10.205 18.367 23.260 1.00 45.88 299 GLU A O 1
ATOM 2309 N N . ASP A 1 300 ? -11.921 18.933 24.608 1.00 43.72 300 ASP A N 1
ATOM 2310 C CA . ASP A 1 300 ? -12.920 18.006 24.044 1.00 43.72 300 ASP A CA 1
ATOM 2311 C C . ASP A 1 300 ? -13.041 18.105 22.513 1.00 43.72 300 ASP A C 1
ATOM 2313 O O . ASP A 1 300 ? -13.029 17.097 21.811 1.00 43.72 300 ASP A O 1
ATOM 2317 N N . GLN A 1 301 ? -13.028 19.319 21.951 1.00 44.97 301 GLN A N 1
ATOM 2318 C CA . GLN A 1 301 ? -13.124 19.515 20.495 1.00 44.97 301 GLN A CA 1
ATOM 2319 C C . GLN A 1 301 ? -11.837 19.158 19.728 1.00 44.97 301 GLN A C 1
ATOM 2321 O O . GLN A 1 301 ? -11.880 18.932 18.516 1.00 44.97 301 GLN A O 1
ATOM 2326 N N . ARG A 1 302 ? -10.670 19.114 20.392 1.00 45.78 302 ARG A N 1
ATOM 2327 C CA . ARG A 1 302 ? -9.397 18.701 19.761 1.00 45.78 302 ARG A CA 1
ATOM 2328 C C . ARG A 1 302 ? -9.201 17.187 19.806 1.00 45.78 302 ARG A C 1
ATOM 2330 O O . ARG A 1 302 ? -8.529 16.660 18.922 1.00 45.78 302 ARG A O 1
ATOM 2337 N N . LEU A 1 303 ? -9.789 16.504 20.788 1.00 50.22 303 LEU A N 1
ATOM 2338 C CA . LEU A 1 303 ? -9.768 15.044 20.914 1.00 50.22 303 LEU A CA 1
ATOM 2339 C C . LEU A 1 303 ? -10.682 14.354 19.886 1.00 50.22 303 LEU A C 1
ATOM 2341 O O . LEU A 1 303 ? -10.305 13.315 19.350 1.00 50.22 303 LEU A O 1
ATOM 2345 N N . GLU A 1 304 ? -11.818 14.962 19.524 1.00 52.81 304 GLU A N 1
ATOM 2346 C CA . GLU A 1 304 ? -12.774 14.393 18.551 1.00 52.81 304 GLU A CA 1
ATOM 2347 C C . GLU A 1 304 ? -12.236 14.274 17.110 1.00 52.81 304 GLU A C 1
ATOM 2349 O O . GLU A 1 304 ? -12.742 13.472 16.329 1.00 52.81 304 GLU A O 1
ATOM 2354 N N . ASN A 1 305 ? -11.191 15.028 16.752 1.00 61.69 305 ASN A N 1
ATOM 2355 C CA . ASN A 1 305 ? -10.698 15.148 15.371 1.00 61.69 305 ASN A CA 1
ATOM 2356 C C . ASN A 1 305 ? -9.464 14.279 15.052 1.00 61.69 305 ASN A C 1
ATOM 2358 O O . ASN A 1 305 ? -8.860 14.427 13.982 1.00 61.69 305 ASN A O 1
ATOM 2362 N N . ARG A 1 306 ? -9.042 13.407 15.976 1.00 75.25 306 ARG A N 1
ATOM 2363 C CA . ARG A 1 306 ? -7.808 12.613 15.844 1.00 75.25 306 ARG A CA 1
ATOM 2364 C C . ARG A 1 306 ? -8.081 11.171 15.428 1.00 75.25 306 ARG A C 1
ATOM 2366 O O . ARG A 1 306 ? -9.182 10.644 15.573 1.00 75.25 306 ARG A O 1
ATOM 2373 N N . ILE A 1 307 ? -7.057 10.530 14.869 1.00 87.38 307 ILE A N 1
ATOM 2374 C CA . ILE A 1 307 ? -7.141 9.137 14.429 1.00 87.38 307 ILE A CA 1
ATOM 2375 C C . ILE A 1 307 ? -7.152 8.233 15.664 1.00 87.38 307 ILE A C 1
ATOM 2377 O O . ILE A 1 307 ? -6.137 8.083 16.332 1.00 87.38 307 ILE A O 1
ATOM 2381 N N . SER A 1 308 ? -8.289 7.592 15.932 1.00 87.19 308 SER A N 1
ATOM 2382 C CA . SER A 1 308 ? -8.460 6.633 17.035 1.00 87.19 308 SER A CA 1
ATOM 2383 C C . SER A 1 308 ? -8.452 5.167 16.586 1.00 87.19 308 SER A C 1
ATOM 2385 O O . SER A 1 308 ? -8.372 4.252 17.404 1.00 87.19 308 SER A O 1
ATOM 2387 N N . SER A 1 309 ? -8.553 4.925 15.278 1.00 90.88 309 SER A N 1
ATOM 2388 C CA . SER A 1 309 ? -8.441 3.603 14.665 1.00 90.88 309 SER A CA 1
ATOM 2389 C C . SER A 1 309 ? -8.041 3.736 13.195 1.00 90.88 309 SER A C 1
ATOM 2391 O O . SER A 1 309 ? -8.166 4.809 12.610 1.00 90.88 309 SER A O 1
ATOM 2393 N N . VAL A 1 310 ? -7.567 2.656 12.573 1.00 94.69 310 VAL A N 1
ATOM 2394 C CA . VAL A 1 310 ? -7.379 2.632 11.113 1.00 94.69 310 VAL A CA 1
ATOM 2395 C C . VAL A 1 310 ? -8.747 2.702 10.435 1.00 94.69 310 VAL A C 1
ATOM 2397 O O . VAL A 1 310 ? -9.669 1.997 10.824 1.00 94.69 310 VAL A O 1
ATOM 2400 N N . PHE A 1 311 ? -8.880 3.494 9.379 1.00 95.19 311 PHE A N 1
ATOM 2401 C CA . PHE A 1 311 ? -10.125 3.606 8.621 1.00 95.19 311 PHE A CA 1
ATOM 2402 C C . PHE A 1 311 ? -9.869 3.709 7.118 1.00 95.19 311 PHE A C 1
ATOM 2404 O O . PHE A 1 311 ? -8.741 3.915 6.675 1.00 95.19 311 PHE A O 1
ATOM 2411 N N . CYS A 1 312 ? -10.920 3.568 6.311 1.00 95.44 312 CYS A N 1
ATOM 2412 C CA . CYS A 1 312 ? -10.843 3.712 4.861 1.00 95.44 312 CYS A CA 1
ATOM 2413 C C . CYS A 1 312 ? -10.447 5.151 4.448 1.00 95.44 312 CYS A C 1
ATOM 2415 O O . CYS A 1 312 ? -11.179 6.079 4.785 1.00 95.44 312 CYS A O 1
ATOM 2417 N N . PRO A 1 313 ? -9.379 5.359 3.650 1.00 93.69 313 PRO A N 1
ATOM 2418 C CA . PRO A 1 313 ? -8.923 6.693 3.232 1.00 93.69 313 PRO A CA 1
ATOM 2419 C C . PRO A 1 313 ? -9.954 7.568 2.504 1.00 93.69 313 PRO A C 1
ATOM 2421 O O . PRO A 1 313 ? -9.798 8.788 2.477 1.00 93.69 313 PRO A O 1
ATOM 2424 N N . GLU A 1 314 ? -10.970 6.959 1.885 1.00 92.44 314 GLU A N 1
ATOM 2425 C CA . GLU A 1 314 ? -11.969 7.672 1.076 1.00 92.44 314 GLU A CA 1
ATOM 2426 C C . GLU A 1 314 ? -13.262 7.924 1.848 1.00 92.44 314 GLU A C 1
ATOM 2428 O O . GLU A 1 314 ? -13.729 9.056 1.932 1.00 92.44 314 GLU A O 1
ATOM 2433 N N . CYS A 1 315 ? -13.833 6.884 2.460 1.00 92.81 315 CYS A N 1
ATOM 2434 C CA . CYS A 1 315 ? -15.102 7.017 3.178 1.00 92.81 315 CYS A CA 1
ATOM 2435 C C . CYS A 1 315 ? -14.960 7.136 4.691 1.00 92.81 315 CYS A C 1
ATOM 2437 O O . CYS A 1 315 ? -15.971 7.324 5.343 1.00 92.81 315 CYS A O 1
ATOM 2439 N N . GLN A 1 316 ? -13.764 7.005 5.264 1.00 93.69 316 GLN A N 1
ATOM 2440 C CA . GLN A 1 316 ? -13.520 6.974 6.714 1.00 93.69 316 GLN A CA 1
ATOM 2441 C C . GLN A 1 316 ? -14.265 5.882 7.491 1.00 93.69 316 GLN A C 1
ATOM 2443 O O . GLN A 1 316 ? -14.372 5.951 8.709 1.00 93.69 316 GLN A O 1
ATOM 2448 N N . GLY A 1 317 ? -14.776 4.859 6.807 1.00 93.44 317 GLY A N 1
ATOM 2449 C CA . GLY A 1 317 ? -15.361 3.703 7.474 1.00 93.44 317 GLY A CA 1
ATOM 2450 C C . GLY A 1 317 ? -14.300 2.899 8.215 1.00 93.44 317 GLY A C 1
ATOM 2451 O O . GLY A 1 317 ? -13.235 2.621 7.656 1.00 93.44 317 GLY A O 1
ATOM 2452 N N . THR A 1 318 ? -14.598 2.537 9.456 1.00 93.06 318 THR A N 1
ATOM 2453 C CA . THR A 1 318 ? -13.781 1.666 10.311 1.00 93.06 318 THR A CA 1
ATOM 2454 C C . THR A 1 318 ? -14.304 0.229 10.308 1.00 93.06 318 THR A C 1
ATOM 2456 O O . THR A 1 318 ? -13.569 -0.711 10.605 1.00 93.06 318 THR A O 1
ATOM 2459 N N . GLY A 1 319 ? -15.573 0.020 9.948 1.00 89.12 319 GLY A N 1
ATOM 2460 C CA . GLY A 1 319 ? -16.234 -1.275 10.071 1.00 89.12 319 GLY A CA 1
ATOM 2461 C C . GLY A 1 319 ? -16.530 -1.678 11.519 1.00 89.12 319 GLY A C 1
ATOM 2462 O O . GLY A 1 319 ? -16.680 -2.874 11.753 1.00 89.12 319 GLY A O 1
ATOM 2463 N N . ILE A 1 320 ? -16.563 -0.743 12.481 1.00 84.06 320 ILE A N 1
ATOM 2464 C CA . ILE A 1 320 ? -16.808 -1.015 13.910 1.00 84.06 320 ILE A CA 1
ATOM 2465 C C . ILE A 1 320 ? -18.299 -0.868 14.244 1.00 84.06 320 ILE A C 1
ATOM 2467 O O . ILE A 1 320 ? -18.898 -1.794 14.788 1.00 84.06 320 ILE A O 1
ATOM 2471 N N . SER A 1 321 ? -18.911 0.261 13.895 1.00 72.88 321 SER A N 1
ATOM 2472 C CA . SER A 1 321 ? -20.322 0.556 14.146 1.00 72.88 321 SER A CA 1
ATOM 2473 C C . SER A 1 321 ? -21.160 0.127 12.945 1.00 72.88 321 SER A C 1
ATOM 2475 O O . SER A 1 321 ? -21.396 0.891 12.013 1.00 72.88 321 SER A O 1
ATOM 2477 N N . ILE A 1 322 ? -21.573 -1.141 12.963 1.00 64.62 322 ILE A N 1
ATOM 2478 C CA . ILE A 1 322 ? -22.477 -1.746 11.966 1.00 64.62 322 ILE A CA 1
ATOM 2479 C C . ILE A 1 322 ? -23.807 -2.163 12.639 1.00 64.62 322 ILE A C 1
ATOM 2481 O O . ILE A 1 322 ? -24.633 -2.856 12.057 1.00 64.62 322 ILE A O 1
ATOM 2485 N N . GLN A 1 323 ? -24.024 -1.782 13.904 1.00 54.16 323 GLN A N 1
ATOM 2486 C CA . GLN A 1 323 ? -25.239 -2.138 14.637 1.00 54.16 323 GLN A CA 1
ATOM 2487 C C . GLN A 1 323 ? -26.369 -1.152 14.306 1.00 54.16 323 GLN A C 1
ATOM 2489 O O . GLN A 1 323 ? -26.335 -0.002 14.734 1.00 54.16 323 GLN A O 1
ATOM 2494 N N . GLY A 1 324 ? -27.374 -1.625 13.565 1.00 60.06 324 GLY A N 1
ATOM 2495 C CA . GLY A 1 324 ? -28.573 -0.863 13.193 1.00 60.06 324 GLY A CA 1
ATOM 2496 C C . GLY A 1 324 ? -28.533 -0.279 11.776 1.00 60.06 324 GLY A C 1
ATOM 2497 O O . GLY A 1 324 ? -27.657 -0.596 10.977 1.00 60.06 324 GLY A O 1
ATOM 2498 N N . GLU A 1 325 ? -29.512 0.568 11.448 1.00 63.91 325 GLU A N 1
ATOM 2499 C CA . GLU A 1 325 ? -29.569 1.288 10.161 1.00 63.91 325 GLU A CA 1
ATOM 2500 C C . GLU A 1 325 ? -28.655 2.528 10.125 1.00 63.91 325 GLU A C 1
ATOM 2502 O O . GLU A 1 325 ? -28.516 3.176 9.085 1.00 63.91 325 GLU A O 1
ATOM 2507 N N . GLU A 1 326 ? -28.025 2.879 11.249 1.00 78.94 326 GLU A N 1
ATOM 2508 C CA . GLU A 1 326 ? -27.154 4.046 11.337 1.00 78.94 326 GLU A CA 1
ATOM 2509 C C . GLU A 1 326 ? -25.754 3.746 10.798 1.00 78.94 326 GLU A C 1
ATOM 2511 O O . GLU A 1 326 ? -25.031 2.880 11.288 1.00 78.94 326 GLU A O 1
ATOM 2516 N N . LEU A 1 327 ? -25.359 4.511 9.781 1.00 85.44 327 LEU A N 1
ATOM 2517 C CA . LEU A 1 327 ? -24.023 4.460 9.201 1.00 85.44 327 LEU A CA 1
ATOM 2518 C C . LEU A 1 327 ? -23.044 5.303 10.026 1.00 85.44 327 LEU A C 1
ATOM 2520 O O . LEU A 1 327 ? -23.391 6.385 10.508 1.00 85.44 327 LEU A O 1
ATOM 2524 N N . GLU A 1 328 ? -21.790 4.851 10.116 1.00 90.12 328 GLU A N 1
ATOM 2525 C CA . GLU A 1 328 ? -20.704 5.629 10.715 1.00 90.12 328 GLU A CA 1
ATOM 2526 C C . GLU A 1 328 ? -20.607 7.017 10.070 1.00 90.12 328 GLU A C 1
ATOM 2528 O O . GLU A 1 328 ? -20.770 7.191 8.859 1.00 90.12 328 GLU A O 1
ATOM 2533 N N . LYS A 1 329 ? -20.286 8.026 10.876 1.00 87.06 329 LYS A N 1
ATOM 2534 C CA . LYS A 1 329 ? -20.006 9.376 10.381 1.00 87.06 329 LYS A CA 1
ATOM 2535 C C . LYS A 1 329 ? -18.493 9.573 10.273 1.00 87.06 329 LYS A C 1
ATOM 2537 O O . LYS A 1 329 ? -17.757 8.981 11.060 1.00 87.06 329 LYS A O 1
ATOM 2542 N N . PRO A 1 330 ? -18.003 10.362 9.300 1.00 86.94 330 PRO A N 1
ATOM 2543 C CA . PRO A 1 330 ? -16.586 10.690 9.247 1.00 86.94 330 PRO A CA 1
ATOM 2544 C C . PRO A 1 330 ? -16.212 11.477 10.502 1.00 86.94 330 PRO A C 1
ATOM 2546 O O . PRO A 1 330 ? -16.881 12.458 10.821 1.00 86.94 330 PRO A O 1
ATOM 2549 N N . THR A 1 331 ? -15.168 11.040 11.199 1.00 86.62 331 THR A N 1
ATOM 2550 C CA . THR A 1 331 ? -14.674 11.688 12.422 1.00 86.62 331 THR A CA 1
ATOM 2551 C C . THR A 1 331 ? -13.512 12.634 12.143 1.00 86.62 331 THR A C 1
ATOM 2553 O O . THR A 1 331 ? -13.264 13.550 12.916 1.00 86.62 331 THR A O 1
ATOM 2556 N N . VAL A 1 332 ? -12.812 12.457 11.019 1.00 89.31 332 VAL A N 1
ATOM 2557 C CA . VAL A 1 332 ? -11.642 13.262 10.664 1.00 89.31 332 VAL A CA 1
ATOM 2558 C C . VAL A 1 332 ? -12.029 14.315 9.618 1.00 89.31 332 VAL A C 1
ATOM 2560 O O . VAL A 1 332 ? -12.527 13.964 8.541 1.00 89.31 332 VAL A O 1
ATOM 2563 N N . PRO A 1 333 ? -11.779 15.614 9.861 1.00 90.75 333 PRO A N 1
ATOM 2564 C CA . PRO A 1 333 ? -12.024 16.660 8.872 1.00 90.75 333 PRO A CA 1
ATOM 2565 C C . PRO A 1 333 ? -11.247 16.433 7.567 1.00 90.75 333 PRO A C 1
ATOM 2567 O O . PRO A 1 333 ? -10.121 15.937 7.570 1.00 90.75 333 PRO A O 1
ATOM 2570 N N . LEU A 1 334 ? -11.806 16.857 6.429 1.00 88.06 334 LEU A N 1
ATOM 2571 C CA . LEU A 1 334 ? -11.155 16.685 5.119 1.00 88.06 334 LEU A CA 1
ATOM 2572 C C . LEU A 1 334 ? -9.785 17.381 5.022 1.00 88.06 334 LEU A C 1
ATOM 2574 O O . LEU A 1 334 ? -8.892 16.881 4.340 1.00 88.06 334 LEU A O 1
ATOM 2578 N N . SER A 1 335 ? -9.602 18.507 5.714 1.00 87.94 335 SER A N 1
ATOM 2579 C CA . SER A 1 335 ? -8.310 19.199 5.801 1.00 87.94 335 SER A CA 1
ATOM 2580 C C . SER A 1 335 ? -7.248 18.339 6.489 1.00 87.94 335 SER A C 1
ATOM 2582 O O . SER A 1 335 ? -6.121 18.245 6.005 1.00 87.94 335 SER A O 1
ATOM 2584 N N . GLU A 1 336 ? -7.620 17.655 7.572 1.00 91.00 336 GLU A N 1
ATOM 2585 C CA . GLU A 1 336 ? -6.740 16.732 8.290 1.00 91.00 336 GLU A CA 1
ATOM 2586 C C . GLU A 1 336 ? -6.463 15.479 7.458 1.00 91.00 336 GLU A C 1
ATOM 2588 O O . GLU A 1 336 ? -5.317 15.052 7.344 1.00 91.00 336 GLU A O 1
ATOM 2593 N N . MET A 1 337 ? -7.476 14.948 6.767 1.00 91.69 337 MET A N 1
ATOM 2594 C CA . MET A 1 337 ? -7.297 13.856 5.806 1.00 91.69 337 MET A CA 1
ATOM 2595 C C . MET A 1 337 ? -6.269 14.192 4.724 1.00 91.69 337 MET A C 1
ATOM 2597 O O . MET A 1 337 ? -5.395 13.376 4.424 1.00 91.69 337 MET A O 1
ATOM 2601 N N . LEU A 1 338 ? -6.349 15.395 4.146 1.00 90.94 338 LEU A N 1
ATOM 2602 C CA . LEU A 1 338 ? -5.374 15.865 3.165 1.00 90.94 338 LEU A CA 1
ATOM 2603 C C . LEU A 1 338 ? -3.975 15.960 3.782 1.00 90.94 338 LEU A C 1
ATOM 2605 O O . LEU A 1 338 ? -3.011 15.490 3.176 1.00 90.94 338 LEU A O 1
ATOM 2609 N N . ARG A 1 339 ? -3.865 16.501 5.000 1.00 93.25 339 ARG A N 1
ATOM 2610 C CA . ARG A 1 339 ? -2.598 16.592 5.735 1.00 93.25 339 ARG A CA 1
ATOM 2611 C C . ARG A 1 339 ? -1.965 15.216 5.947 1.00 93.25 339 ARG A C 1
ATOM 2613 O O . ARG A 1 339 ? -0.779 15.054 5.669 1.00 93.25 339 ARG A O 1
ATOM 2620 N N . TYR A 1 340 ? -2.734 14.215 6.375 1.00 94.00 340 TYR A N 1
ATOM 2621 C CA . TYR A 1 340 ? -2.230 12.849 6.553 1.00 94.00 340 TYR A CA 1
ATOM 2622 C C . TYR A 1 340 ? -1.797 12.211 5.232 1.00 94.00 340 TYR A C 1
ATOM 2624 O O . TYR A 1 340 ? -0.740 11.578 5.176 1.00 94.00 340 TYR A O 1
ATOM 2632 N N . LYS A 1 341 ? -2.562 12.411 4.149 1.00 93.44 341 LYS A N 1
ATOM 2633 C CA . LYS A 1 341 ? -2.196 11.928 2.808 1.00 93.44 341 LYS A CA 1
ATOM 2634 C C . LYS A 1 341 ? -0.870 12.546 2.336 1.00 93.44 341 LYS A C 1
ATOM 2636 O O . LYS A 1 341 ? 0.018 11.806 1.920 1.00 93.44 341 LYS A O 1
ATOM 2641 N N . LEU A 1 342 ? -0.693 13.864 2.472 1.00 93.75 342 LEU A N 1
ATOM 2642 C CA . LEU A 1 342 ? 0.557 14.554 2.118 1.00 93.75 342 LEU A CA 1
ATOM 2643 C C . LEU A 1 342 ? 1.739 14.075 2.969 1.00 93.75 342 LEU A C 1
ATOM 2645 O O . LEU A 1 342 ? 2.764 13.674 2.420 1.00 93.75 342 LEU A O 1
ATOM 2649 N N . LYS A 1 343 ? 1.558 14.001 4.294 1.00 95.19 343 LYS A N 1
ATOM 2650 C CA . LYS A 1 343 ? 2.573 13.487 5.228 1.00 95.19 343 LYS A CA 1
ATOM 2651 C C . LYS A 1 343 ? 3.011 12.063 4.871 1.00 95.19 343 LYS A C 1
ATOM 2653 O O . LYS A 1 343 ? 4.190 11.736 4.960 1.00 95.19 343 LYS A O 1
ATOM 2658 N N . THR A 1 344 ? 2.074 11.221 4.435 1.00 95.44 344 THR A N 1
ATOM 2659 C CA . THR A 1 344 ? 2.361 9.848 3.995 1.00 95.44 344 THR A CA 1
ATOM 2660 C C . THR A 1 344 ? 3.215 9.828 2.727 1.00 95.44 344 THR A C 1
ATOM 2662 O O . THR A 1 344 ? 4.181 9.068 2.656 1.00 95.44 344 THR A O 1
ATOM 2665 N N . ILE A 1 345 ? 2.897 10.671 1.738 1.00 92.69 345 ILE A N 1
ATOM 2666 C CA . ILE A 1 345 ? 3.653 10.771 0.479 1.00 92.69 345 ILE A CA 1
ATOM 2667 C C . ILE A 1 345 ? 5.091 11.214 0.760 1.00 92.69 345 ILE A C 1
ATOM 2669 O O . ILE A 1 345 ? 6.031 10.518 0.377 1.00 92.69 345 ILE A O 1
ATOM 2673 N N . GLU A 1 346 ? 5.268 12.315 1.491 1.00 95.25 346 GLU A N 1
ATOM 2674 C CA . GLU A 1 346 ? 6.588 12.861 1.827 1.00 95.25 346 GLU A CA 1
ATOM 2675 C C . GLU A 1 346 ? 7.443 11.849 2.603 1.00 95.25 346 GLU A C 1
ATOM 2677 O O . GLU A 1 346 ? 8.610 11.618 2.271 1.00 95.25 346 GLU A O 1
ATOM 2682 N N . ALA A 1 347 ? 6.851 11.181 3.595 1.00 96.44 347 ALA A N 1
ATOM 2683 C CA . ALA A 1 347 ? 7.560 10.198 4.405 1.00 96.44 347 ALA A CA 1
ATOM 2684 C C . ALA A 1 347 ? 7.889 8.908 3.634 1.00 96.44 347 ALA A C 1
ATOM 2686 O O . ALA A 1 347 ? 8.915 8.276 3.897 1.00 96.44 347 ALA A O 1
ATOM 2687 N N . THR A 1 348 ? 7.070 8.530 2.647 1.00 94.06 348 THR A N 1
ATOM 2688 C CA . THR A 1 348 ? 7.371 7.421 1.726 1.00 94.06 348 THR A CA 1
ATOM 2689 C C . THR A 1 348 ? 8.537 7.785 0.807 1.00 94.06 348 THR A C 1
ATOM 2691 O O . THR A 1 348 ? 9.453 6.987 0.603 1.00 94.06 348 THR A O 1
ATOM 2694 N N . GLU A 1 349 ? 8.569 9.009 0.275 1.00 90.75 349 GLU A N 1
ATOM 2695 C CA . GLU A 1 349 ? 9.706 9.478 -0.522 1.00 90.75 349 GLU A CA 1
ATOM 2696 C C . GLU A 1 349 ? 11.003 9.529 0.294 1.00 90.75 349 GLU A C 1
ATOM 2698 O O . GLU A 1 349 ? 12.071 9.166 -0.209 1.00 90.75 349 GLU A O 1
ATOM 2703 N N . ALA A 1 350 ? 10.923 9.959 1.556 1.00 93.38 350 ALA A N 1
ATOM 2704 C CA . ALA A 1 350 ? 12.047 9.947 2.485 1.00 93.38 350 ALA A CA 1
ATOM 2705 C C . ALA A 1 350 ? 12.510 8.518 2.812 1.00 93.38 350 ALA A C 1
ATOM 2707 O O . ALA A 1 350 ? 13.718 8.274 2.894 1.00 93.38 350 ALA A O 1
ATOM 2708 N N . TRP A 1 351 ? 11.580 7.565 2.934 1.00 93.31 351 TRP A N 1
ATOM 2709 C CA . TRP A 1 351 ? 11.891 6.148 3.128 1.00 93.31 351 TRP A CA 1
ATOM 2710 C C . TRP A 1 351 ? 12.669 5.585 1.941 1.00 93.31 351 TRP A C 1
ATOM 2712 O O . TRP A 1 351 ? 13.702 4.952 2.122 1.00 93.31 351 TRP A O 1
ATOM 2722 N N . MET A 1 352 ? 12.250 5.887 0.711 1.00 87.88 352 MET A N 1
ATOM 2723 C CA . MET A 1 352 ? 12.941 5.410 -0.494 1.00 87.88 352 MET A CA 1
ATOM 2724 C C . MET A 1 352 ? 14.376 5.948 -0.623 1.00 87.88 352 MET A C 1
ATOM 2726 O O . MET A 1 352 ? 15.196 5.353 -1.323 1.00 87.88 352 MET A O 1
ATOM 2730 N N . LYS A 1 353 ? 14.690 7.074 0.032 1.00 88.31 353 LYS A N 1
ATOM 2731 C CA . LYS A 1 353 ? 16.044 7.651 0.082 1.00 88.31 353 LYS A CA 1
ATOM 2732 C C . LYS A 1 353 ? 16.898 7.038 1.194 1.00 88.31 353 LYS A C 1
ATOM 2734 O O . LYS A 1 353 ? 18.098 6.877 0.994 1.00 88.31 353 LYS A O 1
ATOM 2739 N N . ASN A 1 354 ? 16.301 6.740 2.346 1.00 89.75 354 ASN A N 1
ATOM 2740 C CA . ASN A 1 354 ? 16.991 6.235 3.532 1.00 89.75 354 ASN A CA 1
ATOM 2741 C C . ASN A 1 354 ? 16.097 5.224 4.283 1.00 89.75 354 ASN A C 1
ATOM 2743 O O . ASN A 1 354 ? 15.478 5.579 5.294 1.00 89.75 354 ASN A O 1
ATOM 2747 N N . PRO A 1 355 ? 15.974 3.992 3.754 1.00 90.12 355 PRO A N 1
ATOM 2748 C CA . PRO A 1 355 ? 15.105 2.980 4.335 1.00 90.12 355 PRO A CA 1
ATOM 2749 C C . PRO A 1 355 ? 15.731 2.319 5.566 1.00 90.12 355 PRO A C 1
ATOM 2751 O O . PRO A 1 355 ? 16.947 2.334 5.750 1.00 90.12 355 PRO A O 1
ATOM 2754 N N . GLU A 1 356 ? 14.902 1.658 6.373 1.00 90.31 356 GLU A N 1
ATOM 2755 C CA . GLU A 1 356 ? 15.396 0.727 7.391 1.00 90.31 356 GLU A CA 1
ATOM 2756 C C . GLU A 1 356 ? 16.000 -0.519 6.720 1.00 90.31 356 GLU A C 1
ATOM 2758 O O . GLU A 1 356 ? 15.343 -1.193 5.919 1.00 90.31 356 GLU A O 1
ATOM 2763 N N . MET A 1 357 ? 17.244 -0.849 7.069 1.00 89.19 357 MET A N 1
ATOM 2764 C CA . MET A 1 357 ? 17.960 -1.998 6.510 1.00 89.19 357 MET A CA 1
ATOM 2765 C C . MET A 1 357 ? 17.586 -3.280 7.257 1.00 89.19 357 MET A C 1
ATOM 2767 O O . MET A 1 357 ? 18.129 -3.580 8.320 1.00 89.19 357 MET A O 1
ATOM 2771 N N . LEU A 1 358 ? 16.666 -4.057 6.688 1.00 88.94 358 LEU A N 1
ATOM 2772 C CA . LEU A 1 358 ? 16.164 -5.296 7.283 1.00 88.94 358 LEU A CA 1
ATOM 2773 C C . LEU A 1 358 ? 16.566 -6.513 6.448 1.00 88.94 358 LEU A C 1
ATOM 2775 O O . LEU A 1 358 ? 16.747 -6.430 5.238 1.00 88.94 358 LEU A O 1
ATOM 2779 N N . LYS A 1 359 ? 16.661 -7.684 7.092 1.00 87.94 359 LYS A N 1
ATOM 2780 C CA . LYS A 1 359 ? 16.858 -8.961 6.376 1.00 87.94 359 LYS A CA 1
ATOM 2781 C C . LYS A 1 359 ? 15.640 -9.347 5.528 1.00 87.94 359 LYS A C 1
ATOM 2783 O O . LYS A 1 359 ? 15.780 -10.042 4.526 1.00 87.94 359 LYS A O 1
ATOM 2788 N N . LYS A 1 360 ? 14.448 -8.951 5.978 1.00 90.62 360 LYS A N 1
ATOM 2789 C CA . LYS A 1 360 ? 13.161 -9.248 5.343 1.00 90.62 360 LYS A CA 1
ATOM 2790 C C . LYS A 1 360 ? 12.727 -8.079 4.467 1.00 90.62 360 LYS A C 1
ATOM 2792 O O . LYS A 1 360 ? 13.064 -6.935 4.767 1.00 90.62 360 LYS A O 1
ATOM 2797 N N . CYS A 1 361 ? 11.937 -8.371 3.435 1.00 93.50 361 CYS A N 1
ATOM 2798 C CA . CYS A 1 361 ? 11.320 -7.327 2.627 1.00 93.50 361 CYS A CA 1
ATOM 2799 C C . CYS A 1 361 ? 10.455 -6.413 3.498 1.00 93.50 361 CYS A C 1
ATOM 2801 O O . CYS A 1 361 ? 9.780 -6.876 4.417 1.00 93.50 361 CYS A O 1
ATOM 2803 N N . SER A 1 362 ? 10.449 -5.121 3.210 1.00 95.12 362 SER A N 1
ATOM 2804 C CA . SER A 1 362 ? 9.747 -4.115 3.984 1.00 95.12 362 SER A CA 1
ATOM 2805 C C . SER A 1 362 ? 9.317 -2.929 3.131 1.00 95.12 362 SER A C 1
ATOM 2807 O O . SER A 1 362 ? 9.806 -2.692 2.029 1.00 95.12 362 SER A O 1
ATOM 2809 N N . THR A 1 363 ? 8.371 -2.170 3.664 1.00 96.38 363 THR A N 1
ATOM 2810 C CA . THR A 1 363 ? 8.034 -0.830 3.191 1.00 96.38 363 THR A CA 1
ATOM 2811 C C . THR A 1 363 ? 7.678 0.028 4.393 1.00 96.38 363 THR A C 1
ATOM 2813 O O . THR A 1 363 ? 7.228 -0.500 5.414 1.00 96.38 363 THR A O 1
ATOM 2816 N N . GLY A 1 364 ? 7.884 1.336 4.312 1.00 96.94 364 GLY A N 1
ATOM 2817 C CA . GLY A 1 364 ? 7.710 2.184 5.478 1.00 96.94 364 GLY A CA 1
ATOM 2818 C C . GLY A 1 364 ? 7.668 3.665 5.178 1.00 96.94 364 GLY A C 1
ATOM 2819 O O . GLY A 1 364 ? 7.616 4.096 4.028 1.00 96.94 364 GLY A O 1
ATOM 2820 N N . LEU A 1 365 ? 7.679 4.415 6.269 1.00 97.50 365 LEU A N 1
ATOM 2821 C CA . LEU A 1 365 ? 7.683 5.862 6.335 1.00 97.50 365 LEU A CA 1
ATOM 2822 C C . LEU A 1 365 ? 8.913 6.288 7.135 1.00 97.50 365 LEU A C 1
ATOM 2824 O O . LEU A 1 365 ? 9.219 5.712 8.184 1.00 97.50 365 LEU A O 1
ATOM 2828 N N . HIS A 1 366 ? 9.615 7.299 6.638 1.00 95.50 366 HIS A N 1
ATOM 2829 C CA . HIS A 1 366 ? 10.753 7.910 7.312 1.00 95.50 366 HIS A CA 1
ATOM 2830 C C . HIS A 1 366 ? 10.447 9.385 7.571 1.00 95.50 366 HIS A C 1
ATOM 2832 O O . HIS A 1 366 ? 10.064 10.116 6.662 1.00 95.50 366 HIS A O 1
ATOM 2838 N N . PHE A 1 367 ? 10.633 9.804 8.816 1.00 93.00 367 PHE A N 1
ATOM 2839 C CA . PHE A 1 367 ? 10.469 11.163 9.310 1.00 93.00 367 PHE A CA 1
ATOM 2840 C C . PHE A 1 367 ? 11.842 11.651 9.780 1.00 93.00 367 PHE A C 1
ATOM 2842 O O . PHE A 1 367 ? 12.231 11.365 10.915 1.00 93.00 367 PHE A O 1
ATOM 2849 N N . PRO A 1 368 ? 12.614 12.316 8.902 1.00 82.50 368 PRO A N 1
ATOM 2850 C CA . PRO A 1 368 ? 13.905 12.869 9.282 1.00 82.50 368 PRO A CA 1
ATOM 2851 C C . PRO A 1 368 ? 13.730 13.816 10.473 1.00 82.50 368 PRO A C 1
ATOM 2853 O O . PRO A 1 368 ? 12.900 14.723 10.417 1.00 82.50 368 PRO A O 1
ATOM 2856 N N . SER A 1 369 ? 14.480 13.587 11.548 1.00 76.00 369 SER A N 1
ATOM 2857 C CA . SER A 1 369 ? 14.584 14.511 12.676 1.00 76.00 369 SER A CA 1
ATOM 2858 C C . SER A 1 369 ? 15.895 15.288 12.571 1.00 76.00 369 SER A C 1
ATOM 2860 O O . SER A 1 369 ? 16.910 14.746 12.138 1.00 76.00 369 SER A O 1
ATOM 2862 N N . ASP A 1 370 ? 15.892 16.546 13.010 1.00 64.31 370 ASP A N 1
ATOM 2863 C CA . ASP A 1 370 ? 17.101 17.384 13.093 1.00 64.31 370 ASP A CA 1
ATOM 2864 C C . ASP A 1 370 ? 18.008 17.003 14.286 1.00 64.31 370 ASP A C 1
ATOM 2866 O O . ASP A 1 370 ? 18.941 17.726 14.638 1.00 64.31 370 ASP A O 1
ATOM 2870 N N . CYS A 1 371 ? 17.719 15.889 14.967 1.00 55.97 371 CYS A N 1
ATOM 2871 C CA . CYS A 1 371 ? 18.428 15.479 16.172 1.00 55.97 371 CYS A CA 1
ATOM 2872 C C . CYS A 1 371 ? 19.802 14.871 15.844 1.00 55.97 371 CYS A C 1
ATOM 2874 O O . CYS A 1 371 ? 19.964 14.103 14.899 1.00 55.97 371 CYS A O 1
ATOM 2876 N N . THR A 1 372 ? 20.791 15.227 16.663 1.00 53.44 372 THR A N 1
ATOM 2877 C CA . THR A 1 372 ? 22.221 14.944 16.484 1.00 53.44 372 THR A CA 1
ATOM 2878 C C . THR A 1 372 ? 22.570 13.450 16.493 1.00 53.44 372 THR A C 1
ATOM 2880 O O . THR A 1 372 ? 21.925 12.642 17.157 1.00 53.44 372 THR A O 1
ATOM 2883 N N . GLU A 1 373 ? 23.663 13.102 15.802 1.00 53.78 373 GLU A N 1
ATOM 2884 C CA . GLU A 1 373 ? 24.173 11.741 15.529 1.00 53.78 373 GLU A CA 1
ATOM 2885 C C . GLU A 1 373 ? 24.479 10.862 16.771 1.00 53.78 373 GLU A C 1
ATOM 2887 O O . GLU A 1 373 ? 24.837 9.698 16.619 1.00 53.78 373 GLU A O 1
ATOM 2892 N N . ASN A 1 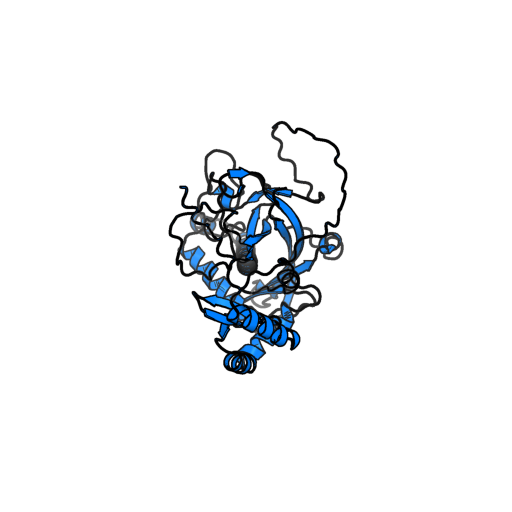374 ? 24.307 11.374 17.998 1.00 53.72 374 ASN A N 1
ATOM 2893 C CA . ASN A 1 374 ? 24.684 10.710 19.258 1.00 53.72 374 ASN A CA 1
ATOM 2894 C C . ASN A 1 374 ? 23.498 10.238 20.123 1.00 53.72 374 ASN A C 1
ATOM 2896 O O . ASN A 1 374 ? 23.672 9.916 21.301 1.00 53.72 374 ASN A O 1
ATOM 2900 N N . SER A 1 375 ? 22.281 10.220 19.587 1.00 60.94 375 SER A N 1
ATOM 2901 C CA . SER A 1 375 ? 21.119 9.659 20.284 1.00 60.94 375 SER A CA 1
ATOM 2902 C C . SER A 1 375 ? 21.085 8.132 20.189 1.00 60.94 375 SER A C 1
ATOM 2904 O O . SER A 1 375 ? 21.262 7.573 19.106 1.00 60.94 375 SER A O 1
ATOM 2906 N N . GLU A 1 376 ? 20.755 7.457 21.285 1.00 65.75 376 GLU A N 1
ATOM 2907 C CA . GLU A 1 376 ? 20.429 6.031 21.248 1.00 65.75 376 GLU A CA 1
ATOM 2908 C C . GLU A 1 376 ? 19.079 5.842 20.537 1.00 65.75 376 GLU A C 1
ATOM 2910 O O . GLU A 1 376 ? 18.047 6.366 20.968 1.00 65.75 376 GLU A O 1
ATOM 2915 N N . GLU A 1 377 ? 19.093 5.126 19.413 1.00 79.12 377 GLU A N 1
ATOM 2916 C CA . GLU A 1 377 ? 17.884 4.751 18.687 1.00 79.12 377 GLU A CA 1
ATOM 2917 C C . GLU A 1 377 ? 17.509 3.303 18.991 1.00 79.12 377 GLU A C 1
ATOM 2919 O O . GLU A 1 377 ? 18.318 2.388 18.822 1.00 79.12 377 GLU A O 1
ATOM 2924 N N . ASN A 1 378 ? 16.248 3.088 19.352 1.00 87.75 378 ASN A N 1
ATOM 2925 C CA . ASN A 1 378 ? 15.714 1.768 19.657 1.00 87.75 378 ASN A CA 1
ATOM 2926 C C . ASN A 1 378 ? 14.643 1.363 18.644 1.00 87.75 378 ASN A C 1
ATOM 2928 O O . ASN A 1 378 ? 13.831 2.182 18.209 1.00 87.75 378 ASN A O 1
ATOM 2932 N N . VAL A 1 379 ? 14.623 0.079 18.288 1.00 91.19 379 VAL A N 1
ATOM 2933 C CA . VAL A 1 379 ? 13.554 -0.519 17.482 1.00 91.19 379 VAL A CA 1
ATOM 2934 C C . VAL A 1 379 ? 12.514 -1.116 18.416 1.00 91.19 379 VAL A C 1
ATOM 2936 O O . VAL A 1 379 ? 12.843 -1.935 19.271 1.00 91.19 379 VAL A O 1
ATOM 2939 N N . VAL A 1 380 ? 11.258 -0.722 18.234 1.00 91.56 380 VAL A N 1
ATOM 2940 C CA . VAL A 1 380 ? 10.127 -1.200 19.026 1.00 91.56 380 VAL A CA 1
ATOM 2941 C C . VAL A 1 380 ? 9.146 -1.922 18.102 1.00 91.56 380 VAL A C 1
ATOM 2943 O O . VAL A 1 380 ? 8.613 -1.304 17.172 1.00 91.56 380 VAL A O 1
ATOM 2946 N N . PRO A 1 381 ? 8.894 -3.226 18.310 1.00 92.06 381 PRO A N 1
ATOM 2947 C CA . PRO A 1 381 ? 7.838 -3.913 17.590 1.00 92.06 381 PRO A CA 1
ATOM 2948 C C . PRO A 1 381 ? 6.472 -3.411 18.069 1.00 92.06 381 PRO A C 1
ATOM 2950 O O . PRO A 1 381 ? 6.254 -3.233 19.264 1.00 92.06 381 PRO A O 1
ATOM 2953 N N . LEU A 1 382 ? 5.547 -3.187 17.135 1.00 91.81 382 LEU A N 1
ATOM 2954 C CA . LEU A 1 382 ? 4.215 -2.666 17.439 1.00 91.81 382 LEU A CA 1
ATOM 2955 C C . LEU A 1 382 ? 3.147 -3.758 17.359 1.00 91.81 382 LEU A C 1
ATOM 2957 O O . LEU A 1 382 ? 2.465 -4.024 18.344 1.00 91.81 382 LEU A O 1
ATOM 2961 N N . LYS A 1 383 ? 2.965 -4.370 16.180 1.00 92.31 383 LYS A N 1
ATOM 2962 C CA . LYS A 1 383 ? 1.878 -5.335 15.946 1.00 92.31 383 LYS A CA 1
ATOM 2963 C C . LYS A 1 383 ? 2.047 -6.174 14.688 1.00 92.31 383 LYS A C 1
ATOM 2965 O O . LYS A 1 383 ? 2.814 -5.823 13.796 1.00 92.31 383 LYS A O 1
ATOM 2970 N N . LEU A 1 384 ? 1.262 -7.244 14.582 1.00 93.06 384 LEU A N 1
ATOM 2971 C CA . LEU A 1 384 ? 1.166 -8.065 13.371 1.00 93.06 384 LEU A CA 1
ATOM 2972 C C . LEU A 1 384 ? 0.009 -7.610 12.470 1.00 93.06 384 LEU A C 1
ATOM 2974 O O . LEU A 1 384 ? -1.137 -7.530 12.911 1.00 93.06 384 LEU A O 1
ATOM 2978 N N . LEU A 1 385 ? 0.296 -7.335 11.199 1.00 94.94 385 LEU A N 1
ATOM 2979 C CA . LEU A 1 385 ? -0.678 -7.039 10.150 1.00 94.94 385 LEU A CA 1
ATOM 2980 C C . LEU A 1 385 ? -0.931 -8.299 9.319 1.00 94.94 385 LEU A C 1
ATOM 2982 O O . LEU A 1 385 ? -0.012 -8.840 8.707 1.00 94.94 385 LEU A O 1
ATOM 2986 N N . HIS A 1 386 ? -2.180 -8.755 9.289 1.00 93.88 386 HIS A N 1
ATOM 2987 C CA . HIS A 1 386 ? -2.569 -9.926 8.510 1.00 93.88 386 HIS A CA 1
ATOM 2988 C C . HIS A 1 386 ? -2.929 -9.543 7.079 1.00 93.88 386 HIS A C 1
ATOM 2990 O O . HIS A 1 386 ? -3.581 -8.524 6.835 1.00 93.88 386 HIS A O 1
ATOM 2996 N N . PHE A 1 387 ? -2.540 -10.409 6.152 1.00 94.88 387 PHE A N 1
ATOM 2997 C CA . PHE A 1 387 ? -2.863 -10.306 4.742 1.00 94.88 387 PHE A CA 1
ATOM 2998 C C . PHE A 1 387 ? -3.693 -11.517 4.340 1.00 94.88 387 PHE A C 1
ATOM 3000 O O . PHE A 1 387 ? -3.355 -12.655 4.667 1.00 94.88 387 PHE A O 1
ATOM 3007 N N . PHE A 1 388 ? -4.760 -11.265 3.599 1.00 93.62 388 PHE A N 1
ATOM 3008 C CA . PHE A 1 388 ? -5.613 -12.270 2.988 1.00 93.62 388 PHE A CA 1
ATOM 3009 C C . PHE A 1 388 ? -5.605 -12.095 1.473 1.00 93.62 388 PHE A C 1
ATOM 3011 O O . PHE A 1 388 ? -5.286 -11.017 0.965 1.00 93.62 388 PHE A O 1
ATOM 3018 N N . ARG A 1 389 ? -5.978 -13.150 0.753 1.00 92.00 389 ARG A N 1
ATOM 3019 C CA . ARG A 1 389 ? -6.190 -13.122 -0.691 1.00 92.00 389 ARG A CA 1
ATOM 3020 C C . ARG A 1 389 ? -7.588 -13.620 -1.022 1.00 92.00 389 ARG A C 1
ATOM 3022 O O . ARG A 1 389 ? -7.975 -14.696 -0.572 1.00 92.00 389 ARG A O 1
ATOM 3029 N N . ALA A 1 390 ? -8.339 -12.851 -1.802 1.00 89.69 390 ALA A N 1
ATOM 3030 C CA . ALA A 1 390 ? -9.567 -13.332 -2.415 1.00 89.69 390 ALA A CA 1
ATOM 3031 C C . ALA A 1 390 ? -9.243 -13.931 -3.787 1.00 89.69 390 ALA A C 1
ATOM 3033 O O . ALA A 1 390 ? -8.507 -13.339 -4.582 1.00 89.69 390 ALA A O 1
ATOM 3034 N N . HIS A 1 391 ? -9.804 -15.101 -4.069 1.00 73.94 391 HIS A N 1
ATOM 3035 C CA . HIS A 1 391 ? -9.736 -15.712 -5.391 1.00 73.94 391 HIS A CA 1
ATOM 3036 C C . HIS A 1 391 ? -11.046 -15.454 -6.132 1.00 73.94 391 HIS A C 1
ATOM 3038 O O . HIS A 1 391 ? -12.123 -15.540 -5.542 1.00 73.94 391 HIS A O 1
ATOM 3044 N N . GLU A 1 392 ? -10.974 -15.166 -7.434 1.00 61.22 392 GLU A N 1
ATOM 3045 C CA . GLU A 1 392 ? -12.173 -15.212 -8.267 1.00 61.22 392 GLU A CA 1
ATOM 3046 C C . GLU A 1 392 ? -12.743 -16.632 -8.206 1.00 61.22 392 GLU A C 1
ATOM 3048 O O . GLU A 1 392 ? -12.061 -17.602 -8.554 1.00 61.22 392 GLU A O 1
ATOM 3053 N N . GLN A 1 393 ? -13.995 -16.765 -7.764 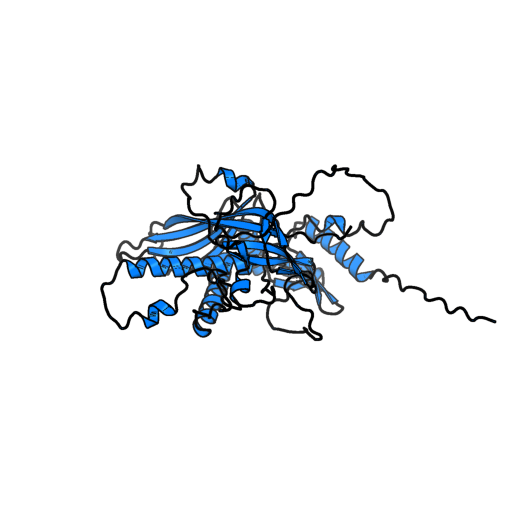1.00 52.66 393 GLN A N 1
ATOM 3054 C CA . GLN A 1 393 ? -14.730 -18.011 -7.930 1.00 52.66 393 GLN A CA 1
ATOM 3055 C C . GLN A 1 393 ? -14.873 -18.256 -9.434 1.00 52.66 393 GLN A C 1
ATOM 3057 O O . GLN A 1 393 ? -15.717 -17.648 -10.098 1.00 52.66 393 GLN A O 1
ATOM 3062 N N . ARG A 1 394 ? -14.015 -19.123 -9.986 1.00 37.12 394 ARG A N 1
ATOM 3063 C CA . ARG A 1 394 ? -14.223 -19.678 -11.323 1.00 37.12 394 ARG A CA 1
ATOM 3064 C C . ARG A 1 394 ? -15.567 -20.394 -11.272 1.00 37.12 394 ARG A C 1
ATOM 3066 O O . ARG A 1 394 ? -15.728 -21.346 -10.513 1.00 37.12 394 ARG A O 1
ATOM 3073 N N . GLN A 1 395 ? -16.542 -19.881 -12.013 1.00 34.50 395 GLN A N 1
ATOM 3074 C CA . GLN A 1 395 ? -17.791 -20.601 -12.220 1.00 34.50 395 GLN A CA 1
ATOM 3075 C C . GLN A 1 395 ? -17.441 -21.902 -12.948 1.00 34.50 395 GLN A C 1
ATOM 3077 O O . GLN A 1 395 ? -16.713 -21.867 -13.943 1.00 34.50 395 GLN A O 1
ATOM 3082 N N . ALA A 1 396 ? -17.875 -23.020 -12.369 1.00 27.30 396 ALA A N 1
ATOM 3083 C CA . ALA A 1 396 ? -17.828 -24.336 -12.992 1.00 27.30 396 ALA A CA 1
ATOM 3084 C C . ALA A 1 396 ? -18.771 -24.404 -14.198 1.00 27.30 396 ALA A C 1
ATOM 3086 O O . ALA A 1 396 ? -19.821 -23.716 -14.151 1.00 27.30 396 ALA A O 1
#

Organism: Musa acuminata subsp. malaccensis (NCBI:txid214687)

Sequence (396 aa):
MIGRESNLRKEAAVNLSEVAASTQLRKIRQQGYVYVELRRVGRRISFFCILCLTPCYSETVLFVHLGGNLHKRRLAGAKATLFGATPWPFDDGVLFFDTSTETDMLMHDAPGLGRNCSCGASSRSSCSVADEVTTCNWADNSLIIPGVLLKQGVSGLAVQPLGVGQIAYRVQENKESRGKIITRIWCAWLGQEGSNLSDELNVPVTSQYAIVNFPYAYGLGRKPAPGDEDLPMQPMLPRKDVATLLNRRTGNLACSSRNTTGAFHPFHASCLIHWILICELEMLADQKQSTETTEDAREDQRLENRISSVFCPECQGTGISIQGEELEKPTVPLSEMLRYKLKTIEATEAWMKNPEMLKKCSTGLHFPSDCTENSEENVVPLKLLHFFRAHEQRQA

Radius of gyration: 24.12 Å; chains: 1; bounding box: 58×59×86 Å

Secondary structure (DSSP, 8-state):
---------------HHHHHHHHHHHHHHHTT-TTEEEEEETTEEEEEETTTTEEESSHHHHHHHHHSHHHHHHHHHHHHHTSSSS--S---SSS----GGGGGGGSTTS---------------------------TTSS-EEEEEEEETTEEEEEEEEEEEEEEEEEEEEEPSSSSPEEEEEEEEEEEESGGGGTTTTTT---EEEEEEEEEE--TTBS----TT----SSPPPPTTSEEEEEEETTTSSBGGGGG-SS-----B-HHHHHHHHHHHHHHHHHHHHHHTT----TTSHHHHTTS--S---TTT---S---SSSPPPPP-S-HHHHHHHHHHHHHHHHHHHHS----SS-EEEEE------TTSPEEEEEEEEEEEEEEPP----